Protein AF-0000000081104552 (afdb_homodimer)

Nearest PDB structures (foldseek):
  1mvn-assembly1_A  TM=8.705E-01  e=1.313E-15  Arabidopsis thaliana
  1sbz-assembly1_D  TM=7.434E-01  e=1.622E-08  Escherichia coli O157:H7
  1sbz-assembly1_A  TM=7.600E-01  e=4.780E-08  Escherichia coli O157:H7
  3ioe-assembly1_B  TM=3.973E-01  e=1.057E-02  Mycobacterium tuberculosis
  4efk-assembly2_A-2  TM=4.101E-01  e=2.450E-02  Mycobacterium tuberculosis

pLDDT: mean 90.24, std 15.8, range [28.31, 98.81]

InterPro domains:
  IPR003382 Flavoprotein [PF02441] (19-221)
  IPR036551 Flavin prenyltransferase-like [G3DSA:3.40.50.1950] (1-226)
  IPR036551 Flavin prenyltransferase-like [SSF52507] (15-221)

Foldseek 3Di:
DPDQLLVVLVVVQPPPAAEAEEEEEADLQLLCVLVLLQLQQVQQRYAYEYEYEPNSQVQQCCPDPSRHHPVVVCPGHNYPYYYYQCSQPPDPDDPPDGGRLLSVLLRPYAAEYVADELVNLVCLLVLNQPGSVSSNSSNHPWQCPPNNDHAAYEYWYADFLVSLPPPVSVVSVVSCCVPANDPSHRYHYDDAPPPPPVPPPPTRRHTHRSVSVSVVRCVVSVVPDPPPPVPD/DPDQLLVVLVVVQPPPAAEAEEEEEADLQLLCVLVLLQLQQVQQRYAYEYEYEPNSQVQQCCPDPSRHHPVVVCPGHNYPYYYYQCSQPPDPDDPPDGGRLLSVLLRPYAAEYPADELVNLVCQLVLNQPGSVSSNSNNHPWQCPPNVDHYAYEYWYADFLVSQPPPVSVVSVVSCCVPANDPSHRYHYDDAPPPPPVPPPPRRRHTHRSVSVSVVRCVVSVVPDPPCVVVD

Sequence (464 aa):
MSNNPAQEVTQARSDGKVHLLLAASGSVATIKIPNIIKGLSRHPNLSIRLVLTSSAAQFLQGQAEEQPSLADIGNYPNVDAIYTDESEWVQPWTRGAPILHIELRKCKSLNIVAPLSANTLAKMIHGISDSLLSSTILAWDTDGFVDGRKKKILVATAMNTAMFRNPITQRNLKLLNELMGGADGWVEELQTISKGLACGDVGQGAMATWETIVAAIEDKLGLAAKESRDEEMSNNPAQEVTQARSDGKVHLLLAASGSVATIKIPNIIKGLSRHPNLSIRLVLTSSAAQFLQGQAEEQPSLADIGNYPNVDAIYTDESEWVQPWTRGAPILHIELRKCKSLNIVAPLSANTLAKMIHGISDSLLSSTILAWDTDGFVDGRKKKILVATAMNTAMFRNPITQRNLKLLNELMGGADGWVEELQTISKGLACGDVGQGAMATWETIVAAIEDKLGLAAKESRDEE

Organism: NCBI:txid173218

Structure (mmCIF, N/CA/C/O backbone):
data_AF-0000000081104552-model_v1
#
loop_
_entity.id
_entity.type
_entity.pdbx_description
1 polymer 'Flavoprotein domain-containing protein'
#
loop_
_atom_site.group_PDB
_atom_site.id
_atom_site.type_symbol
_atom_site.label_atom_id
_atom_site.label_alt_id
_atom_site.label_comp_id
_atom_site.label_asym_id
_atom_site.label_entity_id
_atom_site.label_seq_id
_atom_site.pdbx_PDB_ins_code
_atom_site.Cartn_x
_atom_site.Cartn_y
_atom_site.Cartn_z
_atom_site.occupancy
_atom_site.B_iso_or_equiv
_atom_site.auth_seq_id
_atom_site.auth_comp_id
_atom_site.auth_asym_id
_atom_site.auth_atom_id
_atom_site.pdbx_PDB_model_num
ATOM 1 N N . MET A 1 1 ? -9.625 -14.648 -33.438 1 37.34 1 MET A N 1
ATOM 2 C CA . MET A 1 1 ? -10.438 -14.992 -32.281 1 37.34 1 MET A CA 1
ATOM 3 C C . MET A 1 1 ? -9.914 -14.297 -31.016 1 37.34 1 MET A C 1
ATOM 5 O O . MET A 1 1 ? -8.734 -14.414 -30.672 1 37.34 1 MET A O 1
ATOM 9 N N . SER A 1 2 ? -10.336 -13.281 -30.75 1 48.66 2 SER A N 1
ATOM 10 C CA . SER A 1 2 ? -9.922 -12.344 -29.719 1 48.66 2 SER A CA 1
ATOM 11 C C . SER A 1 2 ? -9.695 -13.062 -28.391 1 48.66 2 SER A C 1
ATOM 13 O O . SER A 1 2 ? -10.578 -13.773 -27.906 1 48.66 2 SER A O 1
ATOM 15 N N . ASN A 1 3 ? -8.523 -13.539 -28.031 1 67.31 3 ASN A N 1
ATOM 16 C CA . ASN A 1 3 ? -8.203 -14.586 -27.062 1 67.31 3 ASN A CA 1
ATOM 17 C C . ASN A 1 3 ? -8.578 -14.172 -25.641 1 67.31 3 ASN A C 1
ATOM 19 O O . ASN A 1 3 ? -8.109 -13.148 -25.156 1 67.31 3 ASN A O 1
ATOM 23 N N . ASN A 1 4 ? -9.797 -14.609 -25.266 1 85.69 4 ASN A N 1
ATOM 24 C CA . ASN A 1 4 ? -10.312 -14.516 -23.906 1 85.69 4 ASN A CA 1
ATOM 25 C C . ASN A 1 4 ? -9.344 -15.133 -22.891 1 85.69 4 ASN A C 1
ATOM 27 O O . ASN A 1 4 ? -9.055 -16.328 -22.969 1 85.69 4 ASN A O 1
ATOM 31 N N . PRO A 1 5 ? -8.914 -14.242 -22.047 1 91.69 5 PRO A N 1
ATOM 32 C CA . PRO A 1 5 ? -7.918 -14.734 -21.109 1 91.69 5 PRO A CA 1
ATOM 33 C C . PRO A 1 5 ? -8.398 -15.953 -20.328 1 91.69 5 PRO A C 1
ATOM 35 O O . PRO A 1 5 ? -7.645 -16.922 -20.141 1 91.69 5 PRO A O 1
ATOM 38 N N . ALA A 1 6 ? -9.594 -15.992 -19.922 1 92.44 6 ALA A N 1
ATOM 39 C CA . ALA A 1 6 ? -10.133 -17.109 -19.156 1 92.44 6 ALA A CA 1
ATOM 40 C C . ALA A 1 6 ? -10.156 -18.391 -19.969 1 92.44 6 ALA A C 1
ATOM 42 O O . ALA A 1 6 ? -9.836 -19.469 -19.469 1 92.44 6 ALA A O 1
ATOM 43 N N . GLN A 1 7 ? -10.555 -18.266 -21.172 1 89.5 7 GLN A N 1
ATOM 44 C CA . GLN A 1 7 ? -10.609 -19.422 -22.062 1 89.5 7 GLN A CA 1
ATOM 45 C C . GLN A 1 7 ? -9.219 -19.984 -22.312 1 89.5 7 GLN A C 1
ATOM 47 O O . GLN A 1 7 ? -9.047 -21.203 -22.391 1 89.5 7 GLN A O 1
ATOM 52 N N . GLU A 1 8 ? -8.312 -19.141 -22.469 1 90.38 8 GLU A N 1
ATOM 53 C CA . GLU A 1 8 ? -6.938 -19.562 -22.672 1 90.38 8 GLU A CA 1
ATOM 54 C C . GLU A 1 8 ? -6.438 -20.391 -21.5 1 90.38 8 GLU A C 1
ATOM 56 O O . GLU A 1 8 ? -5.754 -21.406 -21.688 1 90.38 8 GLU A O 1
ATOM 61 N N . VAL A 1 9 ? -6.711 -19.969 -20.312 1 92.81 9 VAL A N 1
ATOM 62 C CA . VAL A 1 9 ? -6.305 -20.688 -19.109 1 92.81 9 VAL A CA 1
ATOM 63 C C . VAL A 1 9 ? -6.984 -22.062 -19.078 1 92.81 9 VAL A C 1
ATOM 65 O O . VAL A 1 9 ? -6.352 -23.062 -18.75 1 92.81 9 VAL A O 1
ATOM 68 N N . THR A 1 10 ? -8.227 -22.125 -19.453 1 89.94 10 THR A N 1
ATOM 69 C CA . THR A 1 10 ? -8.977 -23.375 -19.484 1 89.94 10 THR A CA 1
ATOM 70 C C . THR A 1 10 ? -8.297 -24.391 -20.422 1 89.94 10 THR A C 1
ATOM 72 O O . THR A 1 10 ? -8.141 -25.562 -20.062 1 89.94 10 THR A O 1
ATOM 75 N N . GLN A 1 11 ? -7.922 -23.875 -21.5 1 88.69 11 GLN A N 1
ATOM 76 C CA . GLN A 1 11 ? -7.309 -24.734 -22.5 1 88.69 11 GLN A CA 1
ATOM 77 C C . GLN A 1 11 ? -5.941 -25.234 -22.047 1 88.69 11 GLN A C 1
ATOM 79 O O . GLN A 1 11 ? -5.535 -26.344 -22.391 1 88.69 11 GLN A O 1
ATOM 84 N N . ALA A 1 12 ? -5.297 -24.484 -21.234 1 89.44 12 ALA A N 1
ATOM 85 C CA . ALA A 1 12 ? -3.936 -24.797 -20.797 1 89.44 12 ALA A CA 1
ATOM 86 C C . ALA A 1 12 ? -3.939 -25.875 -19.719 1 89.44 12 ALA A C 1
ATOM 88 O O . ALA A 1 12 ? -2.906 -26.484 -19.438 1 89.44 12 ALA A O 1
ATOM 89 N N . ARG A 1 13 ? -5.027 -26.188 -19.156 1 88.06 13 ARG A N 1
ATOM 90 C CA . ARG A 1 13 ? -5.109 -27.109 -18.031 1 88.06 13 ARG A CA 1
ATOM 91 C C . ARG A 1 13 ? -4.785 -28.531 -18.453 1 88.06 13 ARG A C 1
ATOM 93 O O . ARG A 1 13 ? -4.418 -29.375 -17.625 1 88.06 13 ARG A O 1
ATOM 100 N N . SER A 1 14 ? -4.863 -28.797 -19.734 1 87.75 14 SER A N 1
ATOM 101 C CA . SER A 1 14 ? -4.672 -30.156 -20.203 1 87.75 14 SER A CA 1
ATOM 102 C C . SER A 1 14 ? -3.535 -30.25 -21.219 1 87.75 14 SER A C 1
ATOM 104 O O . SER A 1 14 ? -3.521 -31.125 -22.078 1 87.75 14 SER A O 1
ATOM 106 N N . ASP A 1 15 ? -2.574 -29.391 -21.078 1 90.94 15 ASP A N 1
ATOM 107 C CA . ASP A 1 15 ? -1.521 -29.328 -22.094 1 90.94 15 ASP A CA 1
ATOM 108 C C . ASP A 1 15 ? -0.321 -30.172 -21.688 1 90.94 15 ASP A C 1
ATOM 110 O O . ASP A 1 15 ? 0.672 -30.25 -22.406 1 90.94 15 ASP A O 1
ATOM 114 N N . GLY A 1 16 ? -0.335 -30.812 -20.516 1 90.75 16 GLY A N 1
ATOM 115 C CA . GLY A 1 16 ? 0.721 -31.703 -20.062 1 90.75 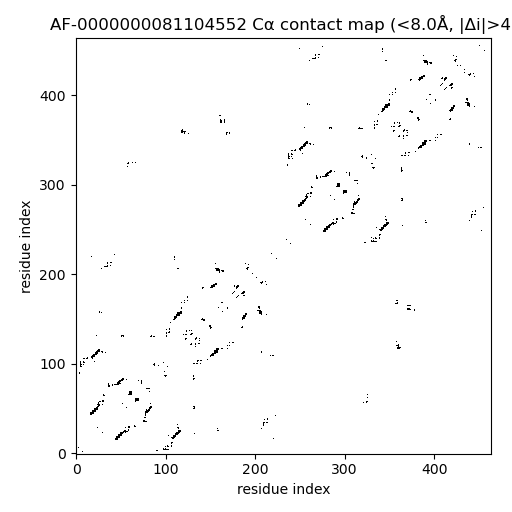16 GLY A CA 1
ATOM 116 C C . GLY A 1 16 ? 1.909 -30.969 -19.469 1 90.75 16 GLY A C 1
ATOM 117 O O . GLY A 1 16 ? 2.887 -31.594 -19.062 1 90.75 16 GLY A O 1
ATOM 118 N N . LYS A 1 17 ? 1.812 -29.766 -19.328 1 94.38 17 LYS A N 1
ATOM 119 C CA . LYS A 1 17 ? 2.902 -28.969 -18.766 1 94.38 17 LYS A CA 1
ATOM 120 C C . LYS A 1 17 ? 2.736 -28.781 -17.266 1 94.38 17 LYS A C 1
ATOM 122 O O . LYS A 1 17 ? 1.674 -29.078 -16.719 1 94.38 17 LYS A O 1
ATOM 127 N N . VAL A 1 18 ? 3.879 -28.406 -16.672 1 94.88 18 VAL A N 1
ATOM 128 C CA . VAL A 1 18 ? 3.85 -27.938 -15.297 1 94.88 18 VAL A CA 1
ATOM 129 C C . VAL A 1 18 ? 3.555 -26.438 -15.273 1 94.88 18 VAL A C 1
ATOM 131 O O . VAL A 1 18 ? 4.117 -25.672 -16.062 1 94.88 18 VAL A O 1
ATOM 134 N N . HIS A 1 19 ? 2.682 -26.031 -14.359 1 96.19 19 HIS A N 1
ATOM 135 C CA . HIS A 1 19 ? 2.211 -24.641 -14.422 1 96.19 19 HIS A CA 1
ATOM 136 C C . HIS A 1 19 ? 2.613 -23.875 -13.172 1 96.19 19 HIS A C 1
ATOM 138 O O . HIS A 1 19 ? 2.541 -24.391 -12.055 1 96.19 19 HIS A O 1
ATOM 144 N N . LEU A 1 20 ? 3.068 -22.656 -13.367 1 97.44 20 LEU A N 1
ATOM 145 C CA . LEU A 1 20 ? 3.404 -21.688 -12.328 1 97.44 20 LEU A CA 1
ATOM 146 C C . LEU A 1 20 ? 2.617 -20.406 -12.516 1 97.44 20 LEU A C 1
ATOM 148 O O . LEU A 1 20 ? 2.646 -19.797 -13.586 1 97.44 20 LEU A O 1
ATOM 152 N N . LEU A 1 21 ? 1.851 -20.078 -11.523 1 98.19 21 LEU A N 1
ATOM 153 C CA . LEU A 1 21 ? 1.255 -18.75 -11.445 1 98.19 21 LEU A CA 1
ATOM 154 C C . LEU A 1 21 ? 2.137 -17.797 -10.633 1 98.19 21 LEU A C 1
ATOM 156 O O . LEU A 1 21 ? 2.16 -17.875 -9.406 1 98.19 21 LEU A O 1
ATOM 160 N N . LEU A 1 22 ? 2.912 -16.953 -11.297 1 98.62 22 LEU A N 1
ATOM 161 C CA . LEU A 1 22 ? 3.801 -15.961 -10.68 1 98.62 22 LEU A CA 1
ATOM 162 C C . LEU A 1 22 ? 3.117 -14.602 -10.57 1 98.62 22 LEU A C 1
ATOM 164 O O . LEU A 1 22 ? 2.812 -13.977 -11.594 1 98.62 22 LEU A O 1
ATOM 168 N N . ALA A 1 23 ? 2.877 -14.195 -9.375 1 98.81 23 ALA A N 1
ATOM 169 C CA . ALA A 1 23 ? 2.139 -12.953 -9.172 1 98.81 23 ALA A CA 1
ATOM 170 C C . ALA A 1 23 ? 2.988 -11.922 -8.438 1 98.81 23 ALA A C 1
ATOM 172 O O . ALA A 1 23 ? 3.881 -12.281 -7.664 1 98.81 23 ALA A O 1
ATOM 173 N N . ALA A 1 24 ? 2.717 -10.656 -8.695 1 98.75 24 ALA A N 1
ATOM 174 C CA . ALA A 1 24 ? 3.416 -9.562 -8.023 1 98.75 24 ALA A CA 1
ATOM 175 C C . ALA A 1 24 ? 2.443 -8.453 -7.629 1 98.75 24 ALA A C 1
ATOM 177 O O . ALA A 1 24 ? 1.558 -8.086 -8.406 1 98.75 24 ALA A O 1
ATOM 178 N N . SER A 1 25 ? 2.58 -7.992 -6.418 1 98.62 25 SER A N 1
ATOM 179 C CA . SER A 1 25 ? 1.895 -6.785 -5.973 1 98.62 25 SER A CA 1
ATOM 180 C C . SER A 1 25 ? 2.854 -5.602 -5.895 1 98.62 25 SER A C 1
ATOM 182 O O . SER A 1 25 ? 4.051 -5.746 -6.141 1 98.62 25 SER A O 1
ATOM 184 N N . GLY A 1 26 ? 2.287 -4.426 -5.645 1 96.56 26 GLY A N 1
ATOM 185 C CA . GLY A 1 26 ? 2.998 -3.17 -5.828 1 96.56 26 GLY A CA 1
ATOM 186 C C . GLY A 1 26 ? 4.152 -2.99 -4.863 1 96.56 26 GLY A C 1
ATOM 187 O O . GLY A 1 26 ? 3.955 -2.572 -3.723 1 96.56 26 GLY A O 1
ATOM 188 N N . SER A 1 27 ? 5.375 -3.203 -5.289 1 95.69 27 SER A N 1
ATOM 189 C CA . SER A 1 27 ? 6.641 -3.041 -4.582 1 95.69 27 SER A CA 1
ATOM 190 C C . SER A 1 27 ? 7.805 -2.867 -5.555 1 95.69 27 SER A C 1
ATOM 192 O O . SER A 1 27 ? 7.781 -3.416 -6.66 1 95.69 27 SER A O 1
ATOM 194 N N . VAL A 1 28 ? 8.828 -2.123 -5.102 1 94.81 28 VAL A N 1
ATOM 195 C CA . VAL A 1 28 ? 10.008 -1.929 -5.934 1 94.81 28 VAL A CA 1
ATOM 196 C C . VAL A 1 28 ? 10.641 -3.281 -6.258 1 94.81 28 VAL A C 1
ATOM 198 O O . VAL A 1 28 ? 11.258 -3.447 -7.309 1 94.81 28 VAL A O 1
ATOM 201 N N . ALA A 1 29 ? 10.406 -4.273 -5.453 1 96.25 29 ALA A N 1
ATOM 202 C CA . ALA A 1 29 ? 10.977 -5.609 -5.625 1 96.25 29 ALA A CA 1
ATOM 203 C C . ALA A 1 29 ? 10.398 -6.293 -6.863 1 96.25 29 ALA A C 1
ATOM 205 O O . ALA A 1 29 ? 10.922 -7.316 -7.312 1 96.25 29 ALA A O 1
ATOM 206 N N . THR A 1 30 ? 9.383 -5.738 -7.488 1 97.81 30 THR A N 1
ATOM 207 C CA . THR A 1 30 ? 8.805 -6.27 -8.719 1 97.81 30 THR A CA 1
ATOM 208 C C . THR A 1 30 ? 9.852 -6.336 -9.828 1 97.81 30 THR A C 1
ATOM 210 O O . THR A 1 30 ? 9.734 -7.148 -10.742 1 97.81 30 THR A O 1
ATOM 213 N N . ILE A 1 31 ? 10.891 -5.547 -9.711 1 97.44 31 ILE A N 1
ATOM 214 C CA . ILE A 1 31 ? 11.922 -5.484 -10.734 1 97.44 31 ILE A CA 1
ATOM 215 C C . ILE A 1 31 ? 12.695 -6.801 -10.773 1 97.44 31 ILE A C 1
ATOM 217 O O . ILE A 1 31 ? 13.477 -7.039 -11.695 1 97.44 31 ILE A O 1
ATOM 221 N N . LYS A 1 32 ? 12.484 -7.699 -9.797 1 97.62 32 LYS A N 1
ATOM 222 C CA . LYS A 1 32 ? 13.172 -8.992 -9.75 1 97.62 32 LYS A CA 1
ATOM 223 C C . LYS A 1 32 ? 12.406 -10.047 -10.547 1 97.62 32 LYS A C 1
ATOM 225 O O . LYS A 1 32 ? 12.891 -11.172 -10.711 1 97.62 32 LYS A O 1
ATOM 230 N N . ILE A 1 33 ? 11.211 -9.734 -11.062 1 98.5 33 ILE A N 1
ATOM 231 C CA . ILE A 1 33 ? 10.391 -10.672 -11.82 1 98.5 33 ILE A CA 1
ATOM 232 C C . ILE A 1 33 ? 11.188 -11.211 -13.008 1 98.5 33 ILE A C 1
ATOM 234 O O . ILE A 1 33 ? 11.234 -12.422 -13.234 1 98.5 33 ILE A O 1
ATOM 238 N N . PRO A 1 34 ? 11.914 -10.359 -13.781 1 98.44 34 PRO A N 1
ATOM 239 C CA . PRO A 1 34 ? 12.719 -10.891 -14.883 1 98.44 34 PRO A CA 1
ATOM 240 C C . PRO A 1 34 ? 13.781 -11.883 -14.422 1 98.44 34 PRO A C 1
ATOM 242 O O . PRO A 1 34 ? 14.008 -12.906 -15.078 1 98.44 34 PRO A O 1
ATOM 245 N N . ASN A 1 35 ? 14.406 -11.609 -13.289 1 98.19 35 ASN A N 1
ATOM 246 C CA . ASN A 1 35 ? 15.398 -12.531 -12.742 1 98.19 35 ASN A CA 1
ATOM 247 C C . ASN A 1 35 ? 14.781 -13.891 -12.406 1 98.19 35 ASN A C 1
ATOM 249 O O . ASN A 1 35 ? 15.375 -14.93 -12.695 1 98.19 35 ASN A O 1
ATOM 253 N N . ILE A 1 36 ? 13.617 -13.875 -11.797 1 98.5 36 ILE A N 1
ATOM 254 C CA . ILE A 1 36 ? 12.938 -15.109 -11.406 1 98.5 36 ILE A CA 1
ATOM 255 C C . ILE A 1 36 ? 12.594 -15.93 -12.648 1 98.5 36 ILE A C 1
ATOM 257 O O . ILE A 1 36 ? 12.867 -17.125 -12.703 1 98.5 36 ILE A O 1
ATOM 261 N N . ILE A 1 37 ? 12.039 -15.258 -13.648 1 98.56 37 ILE A N 1
ATOM 262 C CA . ILE A 1 37 ? 11.641 -15.93 -14.875 1 98.56 37 ILE A CA 1
ATOM 263 C C . ILE A 1 37 ? 12.875 -16.516 -15.562 1 98.56 37 ILE A C 1
ATOM 265 O O . ILE A 1 37 ? 12.867 -17.688 -15.969 1 98.56 37 ILE A O 1
ATOM 269 N N . LYS A 1 38 ? 13.93 -15.773 -15.672 1 97.81 38 LYS A N 1
ATOM 270 C CA . LYS A 1 38 ? 15.164 -16.25 -16.297 1 97.81 38 LYS A CA 1
ATOM 271 C C . LYS A 1 38 ? 15.758 -17.422 -15.531 1 97.81 38 LYS A C 1
ATOM 273 O O . LYS A 1 38 ? 16.266 -18.375 -16.125 1 97.81 38 LYS A O 1
ATOM 278 N N . GLY A 1 39 ? 15.656 -17.359 -14.227 1 97.94 39 GLY A N 1
ATOM 279 C CA . GLY A 1 39 ? 16.141 -18.453 -13.391 1 97.94 39 GLY A CA 1
ATOM 280 C C . GLY A 1 39 ? 15.406 -19.75 -13.609 1 97.94 39 GLY A C 1
ATOM 281 O O . GLY A 1 39 ? 15.953 -20.828 -13.375 1 97.94 39 GLY A O 1
ATOM 282 N N . LEU A 1 40 ? 14.203 -19.672 -14.086 1 98 40 LEU A N 1
ATOM 283 C CA . LEU A 1 40 ? 13.367 -20.844 -14.289 1 98 40 LEU A CA 1
ATOM 284 C C . LEU A 1 40 ? 13.398 -21.297 -15.742 1 98 40 LEU A C 1
ATOM 286 O O . LEU A 1 40 ? 12.797 -22.312 -16.094 1 98 40 LEU A O 1
ATOM 290 N N . SER A 1 41 ? 14.164 -20.609 -16.578 1 96.88 41 SER A N 1
ATOM 291 C CA . SER A 1 41 ? 14.133 -20.812 -18.016 1 96.88 41 SER A CA 1
ATOM 292 C C . SER A 1 41 ? 14.727 -22.156 -18.406 1 96.88 41 SER A C 1
ATOM 294 O O . SER A 1 41 ? 14.484 -22.656 -19.5 1 96.88 41 SER A O 1
ATOM 296 N N . ARG A 1 42 ? 15.438 -22.797 -17.578 1 95.81 42 ARG A N 1
ATOM 297 C CA . ARG A 1 42 ? 16.094 -24.062 -17.859 1 95.81 42 ARG A CA 1
ATOM 298 C C . ARG A 1 42 ? 15.078 -25.219 -17.875 1 95.81 42 ARG A C 1
ATOM 300 O O . ARG A 1 42 ? 15.414 -26.344 -18.25 1 95.81 42 ARG A O 1
ATOM 307 N N . HIS A 1 43 ? 13.859 -24.938 -17.469 1 96.94 43 HIS A N 1
ATOM 308 C CA . HIS A 1 43 ? 12.805 -25.938 -17.453 1 96.94 43 HIS A CA 1
ATOM 309 C C . HIS A 1 43 ? 11.812 -25.719 -18.594 1 96.94 43 HIS A C 1
ATOM 311 O O . HIS A 1 43 ? 10.781 -25.062 -18.406 1 96.94 43 HIS A O 1
ATOM 317 N N . PRO A 1 44 ? 12.008 -26.344 -19.719 1 93.44 44 PRO A N 1
ATOM 318 C CA . PRO A 1 44 ? 11.203 -26.031 -20.891 1 93.44 44 PRO A CA 1
ATOM 319 C C . PRO A 1 44 ? 9.75 -26.469 -20.75 1 93.44 44 PRO A C 1
ATOM 321 O O . PRO A 1 44 ? 8.875 -25.969 -21.453 1 93.44 44 PRO A O 1
ATOM 324 N N . ASN A 1 45 ? 9.453 -27.406 -19.906 1 95.5 45 ASN A N 1
ATOM 325 C CA . ASN A 1 45 ? 8.094 -27.891 -19.75 1 95.5 45 ASN A CA 1
ATOM 326 C C . ASN A 1 45 ? 7.309 -27.047 -18.75 1 95.5 45 ASN A C 1
ATOM 328 O O . ASN A 1 45 ? 6.148 -27.344 -18.453 1 95.5 45 ASN A O 1
ATOM 332 N N . LEU A 1 46 ? 7.895 -26.016 -18.266 1 97.31 46 LEU A N 1
ATOM 333 C CA . LEU A 1 46 ? 7.25 -25.125 -17.297 1 97.31 46 LEU A CA 1
ATOM 334 C C . LEU A 1 46 ? 6.477 -24.031 -18.016 1 97.31 46 LEU A C 1
ATOM 336 O O . LEU A 1 46 ? 7.008 -23.375 -18.922 1 97.31 46 LEU A O 1
ATOM 340 N N . SER A 1 47 ? 5.23 -23.891 -17.703 1 97.69 47 SER A N 1
ATOM 341 C CA . SER A 1 47 ? 4.391 -22.797 -18.172 1 97.69 47 SER A CA 1
ATOM 342 C C . SER A 1 47 ? 4.211 -21.734 -17.094 1 97.69 47 SER A C 1
ATOM 344 O O . SER A 1 47 ? 3.691 -22.031 -16.016 1 97.69 47 SER A O 1
ATOM 346 N N . ILE A 1 48 ? 4.68 -20.516 -17.422 1 98.12 48 ILE A N 1
ATOM 347 C CA . ILE A 1 48 ? 4.57 -19.422 -16.453 1 98.12 48 ILE A CA 1
ATOM 348 C C . ILE A 1 48 ? 3.477 -18.453 -16.891 1 98.12 48 ILE A C 1
ATOM 350 O O . ILE A 1 48 ? 3.492 -17.953 -18.016 1 98.12 48 ILE A O 1
ATOM 354 N N . ARG A 1 49 ? 2.555 -18.25 -16.094 1 98.19 49 ARG A N 1
ATOM 355 C CA . ARG A 1 49 ? 1.592 -17.156 -16.234 1 98.19 49 ARG A CA 1
ATOM 356 C C . ARG A 1 49 ? 1.82 -16.094 -15.172 1 98.19 49 ARG A C 1
ATOM 358 O O . ARG A 1 49 ? 1.865 -16.391 -13.977 1 98.19 49 ARG A O 1
ATOM 365 N N . LEU A 1 50 ? 1.99 -14.875 -15.617 1 98.62 50 LEU A N 1
ATOM 366 C CA . LEU A 1 50 ? 2.305 -13.75 -14.742 1 98.62 50 LEU A CA 1
ATOM 367 C C . LEU A 1 50 ? 1.052 -12.938 -14.43 1 98.62 50 LEU A C 1
ATOM 369 O O . LEU A 1 50 ? 0.28 -12.609 -15.336 1 98.62 50 LEU A O 1
ATOM 373 N N . VAL A 1 51 ? 0.793 -12.664 -13.164 1 98.69 51 VAL A N 1
ATOM 374 C CA . VAL A 1 51 ? -0.291 -11.789 -12.727 1 98.69 51 VAL A CA 1
ATOM 375 C C . VAL A 1 51 ? 0.286 -10.562 -12.016 1 98.69 51 VAL A C 1
ATOM 377 O O . VAL A 1 51 ? 1.009 -10.695 -11.031 1 98.69 51 VAL A O 1
ATOM 380 N N . LEU A 1 52 ? -0.055 -9.383 -12.523 1 98.75 52 LEU A N 1
ATOM 381 C CA . LEU A 1 52 ? 0.425 -8.133 -11.945 1 98.75 52 LEU A CA 1
ATOM 382 C C . LEU A 1 52 ? -0.741 -7.254 -11.5 1 98.75 52 LEU A C 1
ATOM 384 O O . LEU A 1 52 ? -1.668 -7.012 -12.281 1 98.75 52 LEU A O 1
ATOM 388 N N . THR A 1 53 ? -0.676 -6.805 -10.219 1 98.5 53 THR A N 1
ATOM 389 C CA . THR A 1 53 ? -1.581 -5.711 -9.883 1 98.5 53 THR A CA 1
ATOM 390 C C . THR A 1 53 ? -1.224 -4.449 -10.664 1 98.5 53 THR A C 1
ATOM 392 O O . THR A 1 53 ? -0.122 -4.34 -11.203 1 98.5 53 THR A O 1
ATOM 395 N N . SER A 1 54 ? -2.15 -3.512 -10.641 1 96.62 54 SER A N 1
ATOM 396 C CA . SER A 1 54 ? -1.911 -2.248 -11.328 1 96.62 54 SER A CA 1
ATOM 397 C C . SER A 1 54 ? -0.669 -1.55 -10.781 1 96.62 54 SER A C 1
ATOM 399 O O . SER A 1 54 ? 0.126 -1.001 -11.547 1 96.62 54 SER A O 1
ATOM 401 N N . SER A 1 55 ? -0.504 -1.568 -9.492 1 96.69 55 SER A N 1
ATOM 402 C CA . SER A 1 55 ? 0.656 -0.94 -8.867 1 96.69 55 SER A CA 1
ATOM 403 C C . SER A 1 55 ? 1.944 -1.667 -9.234 1 96.69 55 SER A C 1
ATOM 405 O O . SER A 1 55 ? 2.967 -1.031 -9.5 1 96.69 55 SER A O 1
ATOM 407 N N . ALA A 1 56 ? 1.922 -2.965 -9.281 1 98.06 56 ALA A N 1
ATOM 408 C CA . ALA A 1 56 ? 3.109 -3.736 -9.641 1 98.06 56 ALA A CA 1
ATOM 409 C C . ALA A 1 56 ? 3.529 -3.451 -11.078 1 98.06 56 ALA A C 1
ATOM 411 O O . ALA A 1 56 ? 4.723 -3.346 -11.375 1 98.06 56 ALA A O 1
ATOM 412 N N . ALA A 1 57 ? 2.588 -3.305 -11.961 1 97.81 57 ALA A N 1
ATOM 413 C CA . ALA A 1 57 ? 2.857 -3.09 -13.375 1 97.81 57 ALA A CA 1
ATOM 414 C C . ALA A 1 57 ? 3.627 -1.791 -13.602 1 97.81 57 ALA A C 1
ATOM 416 O O . ALA A 1 57 ? 4.348 -1.651 -14.594 1 97.81 57 ALA A O 1
ATOM 417 N N . GLN A 1 58 ? 3.52 -0.845 -12.648 1 95.69 58 GLN A N 1
ATOM 418 C CA . GLN A 1 58 ? 4.191 0.445 -12.766 1 95.69 58 GLN A CA 1
ATOM 419 C C . GLN A 1 58 ? 5.707 0.282 -12.719 1 95.69 58 GLN A C 1
ATOM 421 O O . GLN A 1 58 ? 6.445 1.152 -13.18 1 95.69 58 GLN A O 1
ATOM 426 N N . PHE A 1 59 ? 6.176 -0.838 -12.25 1 96.81 59 PHE A N 1
ATOM 427 C CA . PHE A 1 59 ? 7.609 -1.045 -12.07 1 96.81 59 PHE A CA 1
ATOM 428 C C . PHE A 1 59 ? 8.203 -1.784 -13.266 1 96.81 59 PHE A C 1
ATOM 430 O O . PHE A 1 59 ? 9.406 -2.047 -13.305 1 96.81 59 PHE A O 1
ATOM 437 N N . LEU A 1 60 ? 7.355 -2.145 -14.172 1 97.62 60 LEU A N 1
ATOM 438 C CA . LEU A 1 60 ? 7.777 -2.891 -15.352 1 97.62 60 LEU A CA 1
ATOM 439 C C . LEU A 1 60 ? 7.246 -2.242 -16.625 1 97.62 60 LEU A C 1
ATOM 441 O O . LEU A 1 60 ? 6.445 -2.842 -17.344 1 97.62 60 LEU A O 1
ATOM 445 N N . GLN A 1 61 ? 7.781 -1.107 -16.953 1 95.88 61 GLN A N 1
ATOM 446 C CA . GLN A 1 61 ? 7.266 -0.321 -18.062 1 95.88 61 GLN A CA 1
ATOM 447 C C . GLN A 1 61 ? 8.359 -0.026 -19.078 1 95.88 61 GLN A C 1
ATOM 449 O O . GLN A 1 61 ? 8.227 0.886 -19.906 1 95.88 61 GLN A O 1
ATOM 454 N N . GLY A 1 62 ? 9.414 -0.692 -19 1 96.25 62 GLY A N 1
ATOM 455 C CA . GLY A 1 62 ? 10.5 -0.459 -19.938 1 96.25 62 GLY A CA 1
ATOM 456 C C . GLY A 1 62 ? 11.359 0.736 -19.562 1 96.25 62 GLY A C 1
ATOM 457 O O . GLY A 1 62 ? 11.969 1.354 -20.438 1 96.25 62 GLY A O 1
ATOM 458 N N . GLN A 1 63 ? 11.391 1.11 -18.312 1 94 63 GLN A N 1
ATOM 459 C CA . GLN A 1 63 ? 12.047 2.344 -17.891 1 94 63 GLN A CA 1
ATOM 460 C C . GLN A 1 63 ? 13.547 2.129 -17.688 1 94 63 GLN A C 1
ATOM 462 O O . GLN A 1 63 ? 14.312 3.09 -17.641 1 94 63 GLN A O 1
ATOM 467 N N . ALA A 1 64 ? 14.008 0.95 -17.531 1 94.88 64 ALA A N 1
ATOM 468 C CA . ALA A 1 64 ? 15.406 0.562 -17.375 1 94.88 64 ALA A CA 1
ATOM 469 C C . ALA A 1 64 ? 15.625 -0.892 -17.797 1 94.88 64 ALA A C 1
ATOM 471 O O . ALA A 1 64 ? 14.656 -1.628 -18.016 1 94.88 64 ALA A O 1
ATOM 472 N N . GLU A 1 65 ? 16.859 -1.351 -17.875 1 95.19 65 GLU A N 1
ATOM 473 C CA . GLU A 1 65 ? 17.188 -2.719 -18.266 1 95.19 65 GLU A CA 1
ATOM 474 C C . GLU A 1 65 ? 16.578 -3.729 -17.312 1 95.19 65 GLU A C 1
ATOM 476 O O . GLU A 1 65 ? 16.062 -4.77 -17.734 1 95.19 65 GLU A O 1
ATOM 481 N N . GLU A 1 66 ? 16.609 -3.422 -16.047 1 96 66 GLU A N 1
ATOM 482 C CA . GLU A 1 66 ? 16.078 -4.32 -15.039 1 96 66 GLU A CA 1
ATOM 483 C C . GLU A 1 66 ? 14.555 -4.172 -14.922 1 96 66 GLU A C 1
ATOM 485 O O . GLU A 1 66 ? 13.922 -4.84 -14.102 1 96 66 GLU A O 1
ATOM 490 N N . GLN A 1 67 ? 14 -3.295 -15.742 1 97.69 67 GLN A N 1
ATOM 491 C CA . GLN A 1 67 ? 12.562 -3.018 -15.75 1 97.69 67 GLN A CA 1
ATOM 492 C C . GLN A 1 67 ? 12 -3.07 -17.172 1 97.69 67 GLN A C 1
ATOM 494 O O . GLN A 1 67 ? 11.445 -2.084 -17.656 1 97.69 67 GLN A O 1
ATOM 499 N N . PRO A 1 68 ? 12.109 -4.207 -17.75 1 98 68 PRO A N 1
ATOM 500 C CA . PRO A 1 68 ? 11.602 -4.363 -19.109 1 98 68 PRO A CA 1
ATOM 501 C C . PRO A 1 68 ? 10.094 -4.152 -19.219 1 98 68 PRO A C 1
ATOM 503 O O . PRO A 1 68 ? 9.391 -4.207 -18.203 1 98 68 PRO A O 1
ATOM 506 N N . SER A 1 69 ? 9.633 -3.932 -20.438 1 97.94 69 SER A N 1
ATOM 507 C CA . SER A 1 69 ? 8.203 -3.803 -20.672 1 97.94 69 SER A CA 1
ATOM 508 C C . SER A 1 69 ? 7.496 -5.148 -20.547 1 97.94 69 SER A C 1
ATOM 510 O O . SER A 1 69 ? 8.133 -6.199 -20.625 1 97.94 69 SER A O 1
ATOM 512 N N . LEU A 1 70 ? 6.219 -5.055 -20.375 1 97.81 70 LEU A N 1
ATOM 513 C CA . LEU A 1 70 ? 5.438 -6.289 -20.328 1 97.81 70 LEU A CA 1
ATOM 514 C C . LEU A 1 70 ? 5.527 -7.043 -21.641 1 97.81 70 LEU A C 1
ATOM 516 O O . LEU A 1 70 ? 5.535 -8.281 -21.656 1 97.81 70 LEU A O 1
ATOM 520 N N . ALA A 1 71 ? 5.559 -6.32 -22.719 1 97.62 71 ALA A N 1
ATOM 521 C CA . ALA A 1 71 ? 5.723 -6.945 -24.016 1 97.62 71 ALA A CA 1
ATOM 522 C C . ALA A 1 71 ? 7.031 -7.727 -24.094 1 97.62 71 ALA A C 1
ATOM 524 O O . ALA A 1 71 ? 7.066 -8.852 -24.594 1 97.62 71 ALA A O 1
ATOM 525 N N . ASP A 1 72 ? 8.078 -7.148 -23.609 1 98.12 72 ASP A N 1
ATOM 526 C CA . ASP A 1 72 ? 9.375 -7.82 -23.578 1 98.12 72 ASP A CA 1
ATOM 527 C C . ASP A 1 72 ? 9.32 -9.078 -22.719 1 98.12 72 ASP A C 1
ATOM 529 O O . ASP A 1 72 ? 9.789 -10.141 -23.125 1 98.12 72 ASP A O 1
ATOM 533 N N . ILE A 1 73 ? 8.727 -8.938 -21.562 1 98.38 73 ILE A N 1
ATOM 534 C CA . ILE A 1 73 ? 8.617 -10.055 -20.625 1 98.38 73 ILE A CA 1
ATOM 535 C C . ILE A 1 73 ? 7.793 -11.18 -21.266 1 98.38 73 ILE A C 1
ATOM 537 O O . ILE A 1 73 ? 8.094 -12.359 -21.062 1 98.38 73 ILE A O 1
ATOM 541 N N . GLY A 1 74 ? 6.777 -10.797 -22.016 1 97.88 74 GLY A N 1
ATOM 542 C CA . GLY A 1 74 ? 5.938 -11.766 -22.703 1 97.88 74 GLY A CA 1
ATOM 543 C C . GLY A 1 74 ? 6.711 -12.664 -23.641 1 97.88 74 GLY A C 1
ATOM 544 O O . GLY A 1 74 ? 6.246 -13.742 -24 1 97.88 74 GLY A O 1
ATOM 545 N N . ASN A 1 75 ? 7.875 -12.289 -24 1 97.75 75 ASN A N 1
ATOM 546 C CA . ASN A 1 75 ? 8.688 -13.047 -24.953 1 97.75 75 ASN A CA 1
ATOM 547 C C . ASN A 1 75 ? 9.766 -13.859 -24.25 1 97.75 75 ASN A C 1
ATOM 549 O O . ASN A 1 75 ? 10.555 -14.547 -24.891 1 97.75 75 ASN A O 1
ATOM 553 N N . TYR A 1 76 ? 9.82 -13.773 -22.969 1 97.81 76 TYR A N 1
ATOM 554 C CA . TYR A 1 76 ? 10.773 -14.578 -22.219 1 97.81 76 TYR A CA 1
ATOM 555 C C . TYR A 1 76 ? 10.422 -16.062 -22.312 1 97.81 76 TYR A C 1
ATOM 557 O O . TYR A 1 76 ? 9.266 -16.422 -22.516 1 97.81 76 TYR A O 1
ATOM 565 N N . PRO A 1 77 ? 11.43 -16.891 -22.125 1 97 77 PRO A N 1
ATOM 566 C CA . PRO A 1 77 ? 11.141 -18.328 -22.125 1 97 77 PRO A CA 1
ATOM 567 C C . PRO A 1 77 ? 10.102 -18.719 -21.078 1 97 77 PRO A C 1
ATOM 569 O O . PRO A 1 77 ? 10.094 -18.172 -19.969 1 97 77 PRO A O 1
ATOM 572 N N . ASN A 1 78 ? 9.219 -19.641 -21.406 1 97.12 78 ASN A N 1
ATOM 573 C CA . ASN A 1 78 ? 8.266 -20.297 -20.531 1 97.12 78 ASN A CA 1
ATOM 574 C C . ASN A 1 78 ? 7.082 -19.391 -20.203 1 97.12 78 ASN A C 1
ATOM 576 O O . ASN A 1 78 ? 6.102 -19.844 -19.609 1 97.12 78 ASN A O 1
ATOM 580 N N . VAL A 1 79 ? 7.141 -18.047 -20.562 1 98.19 79 VAL A N 1
ATOM 581 C CA . VAL A 1 79 ? 6.031 -17.156 -20.25 1 98.19 79 VAL A CA 1
ATOM 582 C C . VAL A 1 79 ? 4.91 -17.344 -21.281 1 98.19 79 VAL A C 1
ATOM 584 O O . VAL A 1 79 ? 5.086 -17.031 -22.453 1 98.1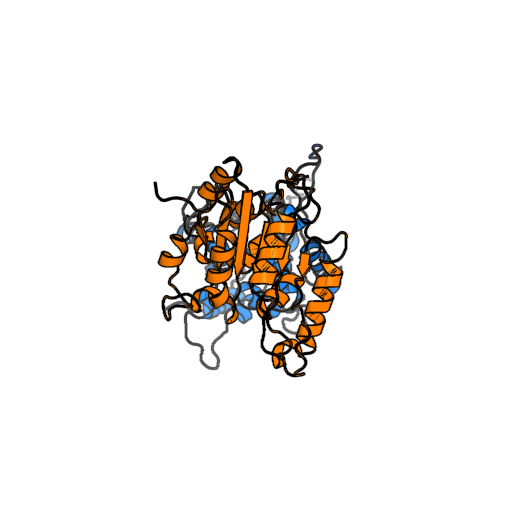9 79 VAL A O 1
ATOM 587 N N . ASP A 1 80 ? 3.797 -17.766 -20.812 1 97.19 80 ASP A N 1
ATOM 588 C CA . ASP A 1 80 ? 2.699 -18.078 -21.734 1 97.19 80 ASP A CA 1
ATOM 589 C C . ASP A 1 80 ? 1.674 -16.953 -21.75 1 97.19 80 ASP A C 1
ATOM 591 O O . ASP A 1 80 ? 0.935 -16.797 -22.734 1 97.19 80 ASP A O 1
ATOM 595 N N . ALA A 1 81 ? 1.588 -16.203 -20.672 1 97.38 81 ALA A N 1
ATOM 596 C CA . ALA A 1 81 ? 0.63 -15.102 -20.609 1 97.38 81 ALA A CA 1
ATOM 597 C C . ALA A 1 81 ? 0.963 -14.141 -19.484 1 97.38 81 ALA A C 1
ATOM 599 O O . ALA A 1 81 ? 1.608 -14.523 -18.5 1 97.38 81 ALA A O 1
ATOM 600 N N . ILE A 1 82 ? 0.568 -12.93 -19.656 1 98.31 82 ILE A N 1
ATOM 601 C CA . ILE A 1 82 ? 0.626 -11.891 -18.641 1 98.31 82 ILE A CA 1
ATOM 602 C C . ILE A 1 82 ? -0.767 -11.305 -18.422 1 98.31 82 ILE A C 1
ATOM 604 O O . ILE A 1 82 ? -1.438 -10.906 -19.375 1 98.31 82 ILE A O 1
ATOM 608 N N . TYR A 1 83 ? -1.147 -11.273 -17.156 1 98.06 83 TYR A N 1
ATOM 609 C CA . TYR A 1 83 ? -2.453 -10.727 -16.797 1 98.06 83 TYR A CA 1
ATOM 610 C C . TYR A 1 83 ? -2.311 -9.531 -15.867 1 98.06 83 TYR A C 1
ATOM 612 O O . TYR A 1 83 ? -1.456 -9.539 -14.977 1 98.06 83 TYR A O 1
ATOM 620 N N . THR A 1 84 ? -3.135 -8.57 -16.078 1 97.69 84 THR A N 1
ATOM 621 C CA . THR A 1 84 ? -3.283 -7.41 -15.203 1 97.69 84 THR A CA 1
ATOM 622 C C . THR A 1 84 ? -4.699 -7.328 -14.648 1 97.69 84 THR A C 1
ATOM 624 O O . THR A 1 84 ? -5.543 -8.172 -14.953 1 97.69 84 THR A O 1
ATOM 627 N N . ASP A 1 85 ? -4.98 -6.332 -13.828 1 97.25 85 ASP A N 1
ATOM 628 C CA . ASP A 1 85 ? -6.312 -6.172 -13.25 1 97.25 85 ASP A CA 1
ATOM 629 C C . ASP A 1 85 ? -7.367 -6.02 -14.344 1 97.25 85 ASP A C 1
ATOM 631 O O . ASP A 1 85 ? -8.484 -6.523 -14.211 1 97.25 85 ASP A O 1
ATOM 635 N N . GLU A 1 86 ? -7.02 -5.43 -15.391 1 95.25 86 GLU A N 1
ATOM 636 C CA . GLU A 1 86 ? -7.941 -5.172 -16.484 1 95.25 86 GLU A CA 1
ATOM 637 C C . GLU A 1 86 ? -8.273 -6.457 -17.25 1 95.25 86 GLU A C 1
ATOM 639 O O . GLU A 1 86 ? -9.297 -6.539 -17.922 1 95.25 86 GLU A O 1
ATOM 644 N N . SER A 1 87 ? -7.445 -7.445 -17.125 1 95.31 87 SER A N 1
ATOM 645 C CA . SER A 1 87 ? -7.633 -8.688 -17.859 1 95.31 87 SER A CA 1
ATOM 646 C C . SER A 1 87 ? -8.914 -9.391 -17.453 1 95.31 87 SER A C 1
ATOM 648 O O . SER A 1 87 ? -9.484 -10.18 -18.219 1 95.31 87 SER A O 1
ATOM 650 N N . GLU A 1 88 ? -9.328 -9.125 -16.203 1 93.06 88 GLU A N 1
ATOM 651 C CA . GLU A 1 88 ? -10.547 -9.734 -15.68 1 93.06 88 GLU A CA 1
ATOM 652 C C . GLU A 1 88 ? -11.781 -9.234 -16.422 1 93.06 88 GLU A C 1
ATOM 654 O O . GLU A 1 88 ? -12.805 -9.922 -16.469 1 93.06 88 GLU A O 1
ATOM 659 N N . TRP A 1 89 ? -11.617 -8.086 -17.203 1 90.31 89 TRP A N 1
ATOM 660 C CA . TRP A 1 89 ? -12.812 -7.41 -17.703 1 90.31 89 TRP A CA 1
ATOM 661 C C . TRP A 1 89 ? -12.734 -7.223 -19.219 1 90.31 89 TRP A C 1
ATOM 663 O O . TRP A 1 89 ? -13.523 -6.469 -19.797 1 90.31 89 TRP A O 1
ATOM 673 N N . VAL A 1 90 ? -11.859 -7.801 -19.812 1 86.75 90 VAL A N 1
ATOM 674 C CA . VAL A 1 90 ? -11.617 -7.594 -21.234 1 86.75 90 VAL A CA 1
ATOM 675 C C . VAL A 1 90 ? -12.867 -7.961 -22.031 1 86.75 90 VAL A C 1
ATOM 677 O O . VAL A 1 90 ? -13.219 -7.289 -23 1 86.75 90 VAL A O 1
ATOM 680 N N . GLN A 1 91 ? -13.547 -9 -21.703 1 82.88 91 GLN A N 1
ATOM 681 C CA . GLN A 1 91 ? -14.797 -9.375 -22.359 1 82.88 91 GLN A CA 1
ATOM 682 C C . GLN A 1 91 ? -15.969 -9.359 -21.375 1 82.88 91 GLN A C 1
ATOM 684 O O . GLN A 1 91 ? -15.883 -9.938 -20.297 1 82.88 91 GLN A O 1
ATOM 689 N N . PRO A 1 92 ? -16.984 -8.656 -21.844 1 86.94 92 PRO A N 1
ATOM 690 C CA . PRO A 1 92 ? -18.172 -8.719 -20.984 1 86.94 92 PRO A CA 1
ATOM 691 C C . PRO A 1 92 ? -18.656 -10.148 -20.75 1 86.94 92 PRO A C 1
ATOM 693 O O . PRO A 1 92 ? -18.781 -10.93 -21.688 1 86.94 92 PRO A O 1
ATOM 696 N N . TRP A 1 93 ? -18.828 -10.445 -19.562 1 86.31 93 TRP A N 1
ATOM 697 C CA . TRP A 1 93 ? -19.125 -11.82 -19.172 1 86.31 93 TRP A CA 1
ATOM 698 C C . TRP A 1 93 ? -20.578 -12.164 -19.469 1 86.31 93 TRP A C 1
ATOM 700 O O . TRP A 1 93 ? -21.484 -11.344 -19.25 1 86.31 93 TRP A O 1
ATOM 710 N N . THR A 1 94 ? -20.844 -13.359 -20.031 1 89.25 94 THR A N 1
ATOM 711 C CA . THR A 1 94 ? -22.172 -13.945 -20.203 1 89.25 94 THR A CA 1
ATOM 712 C C . THR A 1 94 ? -22.266 -15.289 -19.484 1 89.25 94 THR A C 1
ATOM 714 O O . THR A 1 94 ? -21.25 -15.891 -19.141 1 89.25 94 THR A O 1
ATOM 717 N N . ARG A 1 95 ? -23.5 -15.641 -19.234 1 91 95 ARG A N 1
ATOM 718 C CA . ARG A 1 95 ? -23.719 -16.891 -18.516 1 91 95 ARG A CA 1
ATOM 719 C C . ARG A 1 95 ? -23.031 -18.062 -19.219 1 91 95 ARG A C 1
ATOM 721 O O . ARG A 1 95 ? -23.141 -18.219 -20.438 1 91 95 ARG A O 1
ATOM 728 N N . GLY A 1 96 ? -22.25 -18.828 -18.422 1 89.88 96 GLY A N 1
ATOM 729 C CA . GLY A 1 96 ? -21.562 -20 -18.969 1 89.88 96 GLY A CA 1
ATOM 730 C C . GLY A 1 96 ? -20.109 -19.719 -19.344 1 89.88 96 GLY A C 1
ATOM 731 O O . GLY A 1 96 ? -19.328 -20.641 -19.516 1 89.88 96 GLY A O 1
ATOM 732 N N . ALA A 1 97 ? -19.828 -18.5 -19.547 1 90.25 97 ALA A N 1
ATOM 733 C CA . ALA A 1 97 ? -18.453 -18.141 -19.875 1 90.25 97 ALA A CA 1
ATOM 734 C C . ALA A 1 97 ? -17.531 -18.312 -18.656 1 90.25 97 ALA A C 1
ATOM 736 O O . ALA A 1 97 ? -17.953 -18.078 -17.516 1 90.25 97 ALA A O 1
ATOM 737 N N . PRO A 1 98 ? -16.359 -18.734 -18.938 1 92.69 98 PRO A N 1
ATOM 738 C CA . PRO A 1 98 ? -15.422 -18.859 -17.812 1 92.69 98 PRO A CA 1
ATOM 739 C C . PRO A 1 98 ? -15.016 -17.516 -17.234 1 92.69 98 PRO A C 1
ATOM 741 O O . PRO A 1 98 ? -15.109 -16.484 -17.906 1 92.69 98 PRO A O 1
ATOM 744 N N . ILE A 1 99 ? -14.672 -17.594 -15.953 1 94.81 99 ILE A N 1
ATOM 745 C CA . ILE A 1 99 ? -14.219 -16.406 -15.211 1 94.81 99 ILE A CA 1
ATOM 746 C C . ILE A 1 99 ? -12.727 -16.516 -14.93 1 94.81 99 ILE A C 1
ATOM 748 O O . ILE A 1 99 ? -12.258 -17.547 -14.422 1 94.81 99 ILE A O 1
ATOM 752 N N . LEU A 1 100 ? -12.008 -15.461 -15.164 1 95.88 100 LEU A N 1
ATOM 753 C CA . LEU A 1 100 ? -10.547 -15.539 -15.219 1 95.88 100 LEU A CA 1
ATOM 754 C C . LEU A 1 100 ? -9.977 -15.945 -13.859 1 95.88 100 LEU A C 1
ATOM 756 O O . LEU A 1 100 ? -9.195 -16.891 -13.766 1 95.88 100 LEU A O 1
ATOM 760 N N . HIS A 1 101 ? -10.32 -15.211 -12.711 1 96.94 101 HIS A N 1
ATOM 761 C CA . HIS A 1 101 ? -9.727 -15.547 -11.422 1 96.94 101 HIS A CA 1
ATOM 762 C C . HIS A 1 101 ? -10.141 -16.953 -10.977 1 96.94 101 HIS A C 1
ATOM 764 O O . HIS A 1 101 ? -9.414 -17.609 -10.227 1 96.94 101 HIS A O 1
ATOM 770 N N . ILE A 1 102 ? -11.25 -17.469 -11.438 1 96.19 102 ILE A N 1
ATOM 771 C CA . ILE A 1 102 ? -11.688 -18.828 -11.133 1 96.19 102 ILE A CA 1
ATOM 772 C C . ILE A 1 102 ? -10.852 -19.844 -11.922 1 96.19 102 ILE A C 1
ATOM 774 O O . ILE A 1 102 ? -10.414 -20.844 -11.375 1 96.19 102 ILE A O 1
ATOM 778 N N . GLU A 1 103 ? -10.664 -19.531 -13.188 1 95.38 103 GLU A N 1
ATOM 779 C CA . GLU A 1 103 ? -9.891 -20.422 -14.039 1 95.38 103 GLU A CA 1
ATOM 780 C C . GLU A 1 103 ? -8.43 -20.5 -13.578 1 95.38 103 GLU A C 1
ATOM 782 O O . GLU A 1 103 ? -7.812 -21.562 -13.633 1 95.38 103 GLU A O 1
ATOM 787 N N . LEU A 1 104 ? -7.891 -19.375 -13.172 1 96.19 104 LEU A N 1
ATOM 788 C CA . LEU A 1 104 ? -6.539 -19.375 -12.625 1 96.19 104 LEU A CA 1
ATOM 789 C C . LEU A 1 104 ? -6.445 -20.266 -11.391 1 96.19 104 LEU A C 1
ATOM 791 O O . LEU A 1 104 ? -5.473 -21.016 -11.227 1 96.19 104 LEU A O 1
ATOM 795 N N . ARG A 1 105 ? -7.418 -20.172 -10.531 1 95.12 105 ARG A N 1
ATOM 796 C CA . ARG A 1 105 ? -7.469 -21.031 -9.359 1 95.12 105 ARG A CA 1
ATOM 797 C C . ARG A 1 105 ? -7.578 -22.5 -9.773 1 95.12 105 ARG A C 1
ATOM 799 O O . ARG A 1 105 ? -6.918 -23.359 -9.188 1 95.12 105 ARG A O 1
ATOM 806 N N . LYS A 1 106 ? -8.344 -22.812 -10.789 1 93.06 106 LYS A N 1
ATOM 807 C CA . LYS A 1 106 ? -8.586 -24.188 -11.227 1 93.06 106 LYS A CA 1
ATOM 808 C C . LYS A 1 106 ? -7.316 -24.812 -11.805 1 93.06 106 LYS A C 1
ATOM 810 O O . LYS A 1 106 ? -7.117 -26.016 -11.711 1 93.06 106 LYS A O 1
ATOM 815 N N . CYS A 1 107 ? -6.586 -23.984 -12.445 1 89.75 107 CYS A N 1
ATOM 816 C CA . CYS A 1 107 ? -5.348 -24.484 -13.031 1 89.75 107 CYS A CA 1
ATOM 817 C C . CYS A 1 107 ? -4.457 -25.125 -11.969 1 89.75 107 CYS A C 1
ATOM 819 O O . CYS A 1 107 ? -4.348 -24.609 -10.852 1 89.75 107 CYS A O 1
ATOM 821 N N . LYS A 1 108 ? -3.941 -26.312 -12.305 1 84.25 108 LYS A N 1
ATOM 822 C CA . LYS A 1 108 ? -3.023 -27 -11.398 1 84.25 108 LYS A CA 1
ATOM 823 C C . LYS A 1 108 ? -1.66 -26.312 -11.383 1 84.25 108 LYS A C 1
ATOM 825 O O . LYS A 1 108 ? -0.716 -26.781 -12.023 1 84.25 108 LYS A O 1
ATOM 830 N N . SER A 1 109 ? -1.584 -25.234 -10.672 1 88 109 SER A N 1
ATOM 831 C CA . SER A 1 109 ? -0.369 -24.438 -10.641 1 88 109 SER A CA 1
ATOM 832 C C . SER A 1 109 ? 0.063 -24.141 -9.203 1 88 109 SER A C 1
ATOM 834 O O . SER A 1 109 ? -0.75 -24.219 -8.281 1 88 109 SER A O 1
ATOM 836 N N . LEU A 1 110 ? 1.367 -24.078 -9.055 1 94.19 110 LEU A N 1
ATOM 837 C CA . LEU A 1 110 ? 1.868 -23.375 -7.867 1 94.19 110 LEU A CA 1
ATOM 838 C C . LEU A 1 110 ? 1.681 -21.875 -8 1 94.19 110 LEU A C 1
ATOM 840 O O . LEU A 1 110 ? 2.014 -21.297 -9.031 1 94.19 110 LEU A O 1
ATOM 844 N N . ASN A 1 111 ? 1.018 -21.312 -6.992 1 97.12 111 ASN A N 1
ATOM 845 C CA . ASN A 1 111 ? 0.906 -19.859 -6.965 1 97.12 111 ASN A CA 1
ATOM 846 C C . ASN A 1 111 ? 1.97 -19.234 -6.07 1 97.12 111 ASN A C 1
ATOM 848 O O . ASN A 1 111 ? 2.146 -19.656 -4.922 1 97.12 111 ASN A O 1
ATOM 852 N N . ILE A 1 112 ? 2.703 -18.328 -6.566 1 98.31 112 ILE A N 1
ATOM 853 C CA . ILE A 1 112 ? 3.646 -17.578 -5.754 1 98.31 112 ILE A CA 1
ATOM 854 C C . ILE A 1 112 ? 3.385 -16.078 -5.922 1 98.31 112 ILE A C 1
ATOM 856 O O . ILE A 1 112 ? 3.23 -15.586 -7.043 1 98.31 112 ILE A O 1
ATOM 860 N N . VAL A 1 113 ? 3.244 -15.398 -4.793 1 98.75 113 VAL A N 1
ATOM 861 C CA . VAL A 1 113 ? 3.143 -13.945 -4.797 1 98.75 113 VAL A CA 1
ATOM 862 C C . VAL A 1 113 ? 4.469 -13.336 -4.355 1 98.75 113 VAL A C 1
ATOM 864 O O . VAL A 1 113 ? 4.809 -13.359 -3.168 1 98.75 113 VAL A O 1
ATOM 867 N N . ALA A 1 114 ? 5.215 -12.812 -5.352 1 98.44 114 ALA A N 1
ATOM 868 C CA . ALA A 1 114 ? 6.547 -12.258 -5.141 1 98.44 114 ALA A CA 1
ATOM 869 C C . ALA A 1 114 ? 6.809 -11.078 -6.082 1 98.44 114 ALA A C 1
ATOM 871 O O . ALA A 1 114 ? 7.16 -11.281 -7.246 1 98.44 114 ALA A O 1
ATOM 872 N N . PRO A 1 115 ? 6.672 -9.93 -5.516 1 98.12 115 PRO A N 1
ATOM 873 C CA . PRO A 1 115 ? 6.551 -9.547 -4.105 1 98.12 115 PRO A CA 1
ATOM 874 C C . PRO A 1 115 ? 5.102 -9.5 -3.631 1 98.12 115 PRO A C 1
ATOM 876 O O . PRO A 1 115 ? 4.203 -9.172 -4.41 1 98.12 115 PRO A O 1
ATOM 879 N N . LEU A 1 116 ? 4.969 -9.828 -2.33 1 98.69 116 LEU A N 1
ATOM 880 C CA . LEU A 1 116 ? 3.75 -9.5 -1.599 1 98.69 116 LEU A CA 1
ATOM 881 C C . LEU A 1 116 ? 3.918 -8.195 -0.823 1 98.69 116 LEU A C 1
ATOM 883 O O . LEU A 1 116 ? 4.637 -8.156 0.179 1 98.69 116 LEU A O 1
ATOM 887 N N . SER A 1 117 ? 3.24 -7.184 -1.231 1 98.19 117 SER A N 1
ATOM 888 C CA . SER A 1 117 ? 3.34 -5.879 -0.585 1 98.19 117 SER A CA 1
ATOM 889 C C . SER A 1 117 ? 2.57 -5.852 0.731 1 98.19 117 SER A C 1
ATOM 891 O O . SER A 1 117 ? 1.714 -6.703 0.972 1 98.19 117 SER A O 1
ATOM 893 N N . ALA A 1 118 ? 2.83 -4.785 1.583 1 97.94 118 ALA A N 1
ATOM 894 C CA . ALA A 1 118 ? 2.096 -4.602 2.832 1 97.94 118 ALA A CA 1
ATOM 895 C C . ALA A 1 118 ? 0.603 -4.422 2.568 1 97.94 118 ALA A C 1
ATOM 897 O O . ALA A 1 118 ? -0.232 -4.965 3.297 1 97.94 118 ALA A O 1
ATOM 898 N N . ASN A 1 119 ? 0.293 -3.701 1.56 1 98.5 119 ASN A N 1
ATOM 899 C CA . ASN A 1 119 ? -1.099 -3.457 1.195 1 98.5 119 ASN A CA 1
ATOM 900 C C . ASN A 1 119 ? -1.82 -4.754 0.838 1 98.5 119 ASN A C 1
ATOM 902 O O . ASN A 1 119 ? -2.904 -5.027 1.355 1 98.5 119 ASN A O 1
ATOM 906 N N . THR A 1 120 ? -1.259 -5.516 -0.027 1 98.69 120 THR A N 1
ATOM 907 C CA . THR A 1 120 ? -1.887 -6.758 -0.456 1 98.69 120 THR A CA 1
ATOM 908 C C . THR A 1 120 ? -1.922 -7.77 0.688 1 98.69 120 THR A C 1
ATOM 910 O O . THR A 1 120 ? -2.879 -8.531 0.818 1 98.69 120 THR A O 1
ATOM 913 N N . LEU A 1 121 ? -0.887 -7.781 1.518 1 98.56 121 LEU A N 1
ATOM 914 C CA . LEU A 1 121 ? -0.914 -8.594 2.729 1 98.56 121 LEU A CA 1
ATOM 915 C C . LEU A 1 121 ? -2.139 -8.266 3.576 1 98.56 121 LEU A C 1
ATOM 917 O O . LEU A 1 121 ? -2.881 -9.164 3.975 1 98.56 121 LEU A O 1
ATOM 921 N N . ALA A 1 122 ? -2.348 -7.004 3.852 1 98.62 122 ALA A N 1
ATOM 922 C CA . ALA A 1 122 ? -3.486 -6.566 4.656 1 98.62 122 ALA A CA 1
ATOM 923 C C . ALA A 1 122 ? -4.805 -7.012 4.027 1 98.62 122 ALA A C 1
ATOM 925 O O . ALA A 1 122 ? -5.68 -7.547 4.711 1 98.62 122 ALA A O 1
ATOM 926 N N . LYS A 1 123 ? -4.902 -6.816 2.732 1 98.44 123 LYS A N 1
ATOM 927 C CA . LYS A 1 123 ? -6.129 -7.184 2.029 1 98.44 123 LYS A CA 1
ATOM 928 C C . LYS A 1 123 ? -6.363 -8.688 2.09 1 98.44 123 LYS A C 1
ATOM 930 O O . LYS A 1 123 ? -7.5 -9.141 2.264 1 98.44 123 LYS A O 1
ATOM 935 N N . MET A 1 124 ? -5.32 -9.398 1.948 1 97.38 124 MET A N 1
ATOM 936 C CA . MET A 1 124 ? -5.398 -10.859 1.991 1 97.38 124 MET A CA 1
ATOM 937 C C . MET A 1 124 ? -5.941 -11.336 3.334 1 97.38 124 MET A C 1
ATOM 939 O O . MET A 1 124 ? -6.859 -12.156 3.381 1 97.38 124 MET A O 1
ATOM 943 N N . ILE A 1 125 ? -5.449 -10.773 4.402 1 96.75 125 ILE A N 1
ATOM 944 C CA . ILE A 1 125 ? -5.781 -11.234 5.746 1 96.75 125 ILE A CA 1
ATOM 945 C C . ILE A 1 125 ? -7.207 -10.812 6.102 1 96.75 125 ILE A C 1
ATOM 947 O O . ILE A 1 125 ? -7.867 -11.453 6.922 1 96.75 125 ILE A O 1
ATOM 951 N N . HIS A 1 126 ? -7.684 -9.797 5.457 1 96.5 126 HIS A N 1
ATOM 952 C CA . HIS A 1 126 ? -9 -9.273 5.809 1 96.5 126 HIS A CA 1
ATOM 953 C C . HIS A 1 126 ? -10.031 -9.633 4.746 1 96.5 126 HIS A C 1
ATOM 955 O O . HIS A 1 126 ? -11.172 -9.164 4.801 1 96.5 126 HIS A O 1
ATOM 961 N N . GLY A 1 127 ? -9.68 -10.391 3.738 1 96.19 127 GLY A N 1
ATOM 962 C CA . GLY A 1 127 ? -10.617 -10.922 2.766 1 96.19 127 GLY A CA 1
ATOM 963 C C . GLY A 1 127 ? -11.07 -9.898 1.739 1 96.19 127 GLY A C 1
ATOM 964 O O . GLY A 1 127 ? -12.164 -10.008 1.188 1 96.19 127 GLY A O 1
ATOM 965 N N . ILE A 1 128 ? -10.25 -8.883 1.562 1 96.81 128 ILE A N 1
ATOM 966 C CA . ILE A 1 128 ? -10.555 -7.867 0.557 1 96.81 128 ILE A CA 1
ATOM 967 C C . ILE A 1 128 ? -10.031 -8.32 -0.804 1 96.81 128 ILE A C 1
ATOM 969 O O . ILE A 1 128 ? -8.852 -8.672 -0.935 1 96.81 128 ILE A O 1
ATOM 973 N N . SER A 1 129 ? -10.852 -8.344 -1.83 1 97.25 129 SER A N 1
ATOM 974 C CA . SER A 1 129 ? -10.484 -8.844 -3.152 1 97.25 129 SER A CA 1
ATOM 975 C C . SER A 1 129 ? -10.867 -7.848 -4.242 1 97.25 129 SER A C 1
ATOM 977 O O . SER A 1 129 ? -11.773 -8.102 -5.035 1 97.25 129 SER A O 1
ATOM 979 N N . ASP A 1 130 ? -10.016 -6.84 -4.395 1 96.94 130 ASP A N 1
ATOM 980 C CA . ASP A 1 130 ? -10.336 -5.762 -5.324 1 96.94 130 ASP A CA 1
ATOM 981 C C . ASP A 1 130 ? -9.367 -5.746 -6.508 1 96.94 130 ASP A C 1
ATOM 983 O O . ASP A 1 130 ? -9.25 -4.734 -7.199 1 96.94 130 ASP A O 1
ATOM 987 N N . SER A 1 131 ? -8.625 -6.793 -6.73 1 97.56 131 SER A N 1
ATOM 988 C CA . SER A 1 131 ? -7.742 -7.012 -7.875 1 97.56 131 SER A CA 1
ATOM 989 C C . SER A 1 131 ? -7.836 -8.445 -8.375 1 97.56 131 SER A C 1
ATOM 991 O O . SER A 1 131 ? -8.398 -9.312 -7.695 1 97.56 131 SER A O 1
ATOM 993 N N . LEU A 1 132 ? -7.352 -8.633 -9.617 1 98.06 132 LEU A N 1
ATOM 994 C CA . LEU A 1 132 ? -7.316 -10 -10.117 1 98.06 132 LEU A CA 1
ATOM 995 C C . LEU A 1 132 ? -6.551 -10.914 -9.172 1 98.06 132 LEU A C 1
ATOM 997 O O . LEU A 1 132 ? -7.004 -12.016 -8.859 1 98.06 132 LEU A O 1
ATOM 1001 N N . LEU A 1 133 ? -5.43 -10.406 -8.664 1 98.62 133 LEU A N 1
ATOM 1002 C CA . LEU A 1 133 ? -4.605 -11.188 -7.746 1 98.62 133 LEU A CA 1
ATOM 1003 C C . LEU A 1 133 ? -5.371 -11.5 -6.465 1 98.62 133 LEU A C 1
ATOM 1005 O O . LEU A 1 133 ? -5.473 -12.664 -6.07 1 98.62 133 LEU A O 1
ATOM 1009 N N . SER A 1 134 ? -5.902 -10.492 -5.828 1 98.31 134 SER A N 1
ATOM 1010 C CA . SER A 1 134 ? -6.59 -10.711 -4.562 1 98.31 134 SER A CA 1
ATOM 1011 C C . SER A 1 134 ? -7.824 -11.586 -4.75 1 98.31 134 SER A C 1
ATOM 1013 O O . SER A 1 134 ? -8.164 -12.391 -3.877 1 98.31 134 SER A O 1
ATOM 1015 N N . SER A 1 135 ? -8.516 -11.469 -5.906 1 98.12 135 SER A N 1
ATOM 1016 C CA . SER A 1 135 ? -9.648 -12.336 -6.207 1 98.12 135 SER A CA 1
ATOM 1017 C C . SER A 1 135 ? -9.211 -13.789 -6.359 1 98.12 135 SER A C 1
ATOM 1019 O O . SER A 1 135 ? -9.883 -14.695 -5.867 1 98.12 135 SER A O 1
ATOM 1021 N N . THR A 1 136 ? -8.156 -13.992 -7.031 1 97.94 136 THR A N 1
ATOM 1022 C CA . THR A 1 136 ? -7.621 -15.344 -7.207 1 97.94 136 THR A CA 1
ATOM 1023 C C . THR A 1 136 ? -7.246 -15.961 -5.863 1 97.94 136 THR A C 1
ATOM 1025 O O . THR A 1 136 ? -7.559 -17.125 -5.602 1 97.94 136 THR A O 1
ATOM 1028 N N . ILE A 1 137 ? -6.629 -15.18 -5.004 1 97.81 137 ILE A N 1
ATOM 1029 C CA . ILE A 1 137 ? -6.215 -15.641 -3.684 1 97.81 137 ILE A CA 1
ATOM 1030 C C . ILE A 1 137 ? -7.445 -16.031 -2.867 1 97.81 137 ILE A C 1
ATOM 1032 O O . ILE A 1 137 ? -7.473 -17.094 -2.242 1 97.81 137 ILE A O 1
ATOM 1036 N N . LEU A 1 138 ? -8.453 -15.203 -2.895 1 97.69 138 LEU A N 1
ATOM 1037 C CA . LEU A 1 138 ? -9.641 -15.469 -2.094 1 97.69 138 LEU A CA 1
ATOM 1038 C C . LEU A 1 138 ? -10.406 -16.672 -2.646 1 97.69 138 LEU A C 1
ATOM 1040 O O . LEU A 1 138 ? -11.016 -17.422 -1.886 1 97.69 138 LEU A O 1
ATOM 1044 N N . ALA A 1 139 ? -10.344 -16.859 -3.928 1 97.25 139 ALA A N 1
ATOM 1045 C CA . ALA A 1 139 ? -11.031 -17.969 -4.578 1 97.25 139 ALA A CA 1
ATOM 1046 C C . ALA A 1 139 ? -10.258 -19.281 -4.406 1 97.25 139 ALA A C 1
ATOM 1048 O O . ALA A 1 139 ? -10.734 -20.344 -4.785 1 97.25 139 ALA A O 1
ATOM 1049 N N . TRP A 1 140 ? -9.062 -19.234 -3.898 1 96.25 140 TRP A N 1
ATOM 1050 C CA . TRP A 1 140 ? -8.18 -20.391 -3.807 1 96.25 140 TRP A CA 1
ATOM 1051 C C . TRP A 1 140 ? -8.844 -21.516 -3.039 1 96.25 140 TRP A C 1
ATOM 1053 O O . TRP A 1 140 ? -9.531 -21.281 -2.043 1 96.25 140 TRP A O 1
ATOM 1063 N N . ASP A 1 141 ? -8.703 -22.75 -3.523 1 96 141 ASP A N 1
ATOM 1064 C CA . ASP A 1 141 ? -9.211 -23.906 -2.795 1 96 141 ASP A CA 1
ATOM 1065 C C . ASP A 1 141 ? -8.281 -24.281 -1.646 1 96 141 ASP A C 1
ATOM 1067 O O . ASP A 1 141 ? -7.312 -25.016 -1.841 1 96 141 ASP A O 1
ATOM 1071 N N . THR A 1 142 ? -8.602 -23.891 -0.42 1 94.94 142 THR A N 1
ATOM 1072 C CA . THR A 1 142 ? -7.684 -23.891 0.712 1 94.94 142 THR A CA 1
ATOM 1073 C C . THR A 1 142 ? -7.605 -25.281 1.346 1 94.94 142 THR A C 1
ATOM 1075 O O . THR A 1 142 ? -6.672 -25.578 2.092 1 94.94 142 THR A O 1
ATOM 1078 N N . ASP A 1 143 ? -8.594 -26.141 1.017 1 94.12 143 ASP A N 1
ATOM 1079 C CA . ASP A 1 143 ? -8.609 -27.438 1.685 1 94.12 143 ASP A CA 1
ATOM 1080 C C . ASP A 1 143 ? -8.719 -28.578 0.672 1 94.12 143 ASP A C 1
ATOM 1082 O O . ASP A 1 143 ? -8.805 -29.75 1.051 1 94.12 143 ASP A O 1
ATOM 1086 N N . GLY A 1 144 ? -8.828 -28.312 -0.578 1 93.69 144 GLY A N 1
ATOM 1087 C CA . GLY A 1 144 ? -8.828 -29.328 -1.624 1 93.69 144 GLY A CA 1
ATOM 1088 C C . GLY A 1 144 ? -10.195 -29.906 -1.888 1 93.69 144 GLY A C 1
ATOM 1089 O O . GLY A 1 144 ? -10.336 -30.859 -2.674 1 93.69 144 GLY A O 1
ATOM 1090 N N . PHE A 1 145 ? -11.188 -29.406 -1.289 1 95.44 145 PHE A N 1
ATOM 1091 C CA . PHE A 1 145 ? -12.531 -29.938 -1.413 1 95.44 145 PHE A CA 1
ATOM 1092 C C . PHE A 1 145 ? -13.094 -29.688 -2.809 1 95.44 145 PHE A C 1
ATOM 1094 O O . PHE A 1 145 ? -13.766 -30.547 -3.383 1 95.44 145 PHE A O 1
ATOM 1101 N N . VAL A 1 146 ? -12.781 -28.562 -3.395 1 94.62 146 VAL A N 1
ATOM 1102 C CA . VAL A 1 146 ? -13.375 -28.141 -4.656 1 94.62 146 VAL A CA 1
ATOM 1103 C C . VAL A 1 146 ? -12.562 -28.688 -5.824 1 94.62 146 VAL A C 1
ATOM 1105 O O . VAL A 1 146 ? -13.125 -29.281 -6.75 1 94.62 146 VAL A O 1
ATOM 1108 N N . ASP A 1 147 ? -11.258 -28.625 -5.734 1 92.75 147 ASP A N 1
ATOM 1109 C CA . ASP A 1 147 ? -10.391 -28.969 -6.855 1 92.75 147 ASP A CA 1
ATOM 1110 C C . ASP A 1 147 ? -9.82 -30.375 -6.695 1 92.75 147 ASP A C 1
ATOM 1112 O O . ASP A 1 147 ? -9.156 -30.891 -7.598 1 92.75 147 ASP A O 1
ATOM 1116 N N . GLY A 1 148 ? -10.023 -31 -5.57 1 92.19 148 GLY A N 1
ATOM 1117 C CA . GLY A 1 148 ? -9.602 -32.375 -5.348 1 92.19 148 GLY A CA 1
ATOM 1118 C C . GLY A 1 148 ? -8.164 -32.5 -4.895 1 92.19 148 GLY A C 1
ATOM 1119 O O . GLY A 1 148 ? -7.617 -33.594 -4.809 1 92.19 148 GLY A O 1
ATOM 1120 N N . ARG A 1 149 ? -7.539 -31.453 -4.754 1 89.19 149 ARG A N 1
ATOM 1121 C CA . ARG A 1 149 ? -6.164 -31.438 -4.258 1 89.19 149 ARG A CA 1
ATOM 1122 C C . ARG A 1 149 ? -5.883 -30.141 -3.482 1 89.19 149 ARG A C 1
ATOM 1124 O O . ARG A 1 149 ? -6.391 -29.078 -3.834 1 89.19 149 ARG A O 1
ATOM 1131 N N . LYS A 1 150 ? -5.066 -30.312 -2.508 1 88.81 150 LYS A N 1
ATOM 1132 C CA . LYS A 1 150 ? -4.629 -29.125 -1.773 1 88.81 150 LYS A CA 1
ATOM 1133 C C . LYS A 1 150 ? -3.586 -28.344 -2.564 1 88.81 150 LYS A C 1
ATOM 1135 O O . LYS A 1 150 ? -2.684 -28.938 -3.164 1 88.81 150 LYS A O 1
ATOM 1140 N N . LYS A 1 151 ? -3.834 -27.109 -2.629 1 89.88 151 LYS A N 1
ATOM 1141 C CA . LYS A 1 151 ? -2.902 -26.234 -3.328 1 89.88 151 LYS A CA 1
ATOM 1142 C C . LYS A 1 151 ? -2.301 -25.203 -2.375 1 89.88 151 LYS A C 1
ATOM 1144 O O . LYS A 1 151 ? -2.932 -24.812 -1.389 1 89.88 151 LYS A O 1
ATOM 1149 N N . LYS A 1 152 ? -1.074 -24.812 -2.686 1 92.25 152 LYS A N 1
ATOM 1150 C CA . LYS A 1 152 ? -0.37 -23.859 -1.822 1 92.25 152 LYS A CA 1
ATOM 1151 C C . LYS A 1 152 ? -0.113 -22.547 -2.545 1 92.25 152 LYS A C 1
ATOM 1153 O O . LYS A 1 152 ? -0.004 -22.516 -3.771 1 92.25 152 LYS A O 1
ATOM 1158 N N . ILE A 1 153 ? -0.084 -21.547 -1.788 1 97.56 153 ILE A N 1
ATOM 1159 C CA . ILE A 1 153 ? 0.41 -20.234 -2.219 1 97.56 153 ILE A CA 1
ATOM 1160 C C . ILE A 1 153 ? 1.692 -19.891 -1.464 1 97.56 153 ILE A C 1
ATOM 1162 O O . ILE A 1 153 ? 1.704 -19.859 -0.231 1 97.56 153 ILE A O 1
ATOM 1166 N N . LEU A 1 154 ? 2.748 -19.719 -2.164 1 97.75 154 LEU A N 1
ATOM 1167 C CA . LEU A 1 154 ? 3.959 -19.172 -1.565 1 97.75 154 LEU A CA 1
ATOM 1168 C C . LEU A 1 154 ? 3.949 -17.641 -1.622 1 97.75 154 LEU A C 1
ATOM 1170 O O . LEU A 1 154 ? 3.527 -17.062 -2.621 1 97.75 154 LEU A O 1
ATOM 1174 N N . VAL A 1 155 ? 4.391 -17.078 -0.494 1 98.31 155 VAL A N 1
ATOM 1175 C CA . VAL A 1 155 ? 4.438 -15.617 -0.514 1 98.31 155 VAL A CA 1
ATOM 1176 C C . VAL A 1 155 ? 5.824 -15.133 -0.089 1 98.31 155 VAL A C 1
ATOM 1178 O O . VAL A 1 155 ? 6.445 -15.719 0.802 1 98.31 155 VAL A O 1
ATOM 1181 N N . ALA A 1 156 ? 6.328 -14.133 -0.774 1 97.94 156 ALA A N 1
ATOM 1182 C CA . ALA A 1 156 ? 7.531 -13.398 -0.403 1 97.94 156 ALA A CA 1
ATOM 1183 C C . ALA A 1 156 ? 7.223 -11.922 -0.182 1 97.94 156 ALA A C 1
ATOM 1185 O O . ALA A 1 156 ? 7.09 -11.156 -1.143 1 97.94 156 ALA A O 1
ATOM 1186 N N . THR A 1 157 ? 7.211 -11.539 1.103 1 97.31 157 THR A N 1
ATOM 1187 C CA . THR A 1 157 ? 6.848 -10.156 1.42 1 97.31 157 THR A CA 1
ATOM 1188 C C . THR A 1 157 ? 7.98 -9.203 1.058 1 97.31 157 THR A C 1
ATOM 1190 O O . THR A 1 157 ? 9.156 -9.586 1.067 1 97.31 157 THR A O 1
ATOM 1193 N N . ALA A 1 158 ? 7.598 -8.031 0.66 1 96.12 158 ALA A N 1
ATOM 1194 C CA . ALA A 1 158 ? 8.562 -6.98 0.345 1 96.12 158 ALA A CA 1
ATOM 1195 C C . ALA A 1 158 ? 8.016 -5.605 0.7 1 96.12 158 ALA A C 1
ATOM 1197 O O . ALA A 1 158 ? 6.996 -5.176 0.157 1 96.12 158 ALA A O 1
ATOM 1198 N N . MET A 1 159 ? 8.734 -4.906 1.556 1 94.69 159 MET A N 1
ATOM 1199 C CA . MET A 1 159 ? 8.359 -3.551 1.959 1 94.69 159 MET A CA 1
ATOM 1200 C C . MET A 1 159 ? 9.539 -2.832 2.605 1 94.69 159 MET A C 1
ATOM 1202 O O . MET A 1 159 ? 10.562 -3.447 2.896 1 94.69 159 MET A O 1
ATOM 1206 N N . ASN A 1 160 ? 9.367 -1.515 2.68 1 92.5 160 ASN A N 1
ATOM 1207 C CA . ASN A 1 160 ? 10.375 -0.719 3.375 1 92.5 160 ASN A CA 1
ATOM 1208 C C . ASN A 1 160 ? 10.453 -1.086 4.855 1 92.5 160 ASN A C 1
ATOM 1210 O O . ASN A 1 160 ? 9.477 -1.567 5.434 1 92.5 160 ASN A O 1
ATOM 1214 N N . THR A 1 161 ? 11.594 -0.82 5.422 1 93.31 161 THR A N 1
ATOM 1215 C CA . THR A 1 161 ? 11.859 -1.209 6.801 1 93.31 161 THR A CA 1
ATOM 1216 C C . THR A 1 161 ? 10.828 -0.599 7.746 1 93.31 161 THR A C 1
ATOM 1218 O O . THR A 1 161 ? 10.305 -1.282 8.625 1 93.31 161 THR A O 1
ATOM 1221 N N . ALA A 1 162 ? 10.547 0.665 7.59 1 93.62 162 ALA A N 1
ATOM 1222 C CA . ALA A 1 162 ? 9.586 1.322 8.477 1 93.62 162 ALA A CA 1
ATOM 1223 C C . ALA A 1 162 ? 8.211 0.677 8.359 1 93.62 162 ALA A C 1
ATOM 1225 O O . ALA A 1 162 ? 7.512 0.512 9.359 1 93.62 162 ALA A O 1
ATOM 1226 N N . MET A 1 163 ? 7.793 0.316 7.16 1 95.38 163 MET A N 1
ATOM 1227 C CA . MET A 1 163 ? 6.512 -0.361 6.969 1 95.38 163 MET A CA 1
ATOM 1228 C C . MET A 1 163 ? 6.527 -1.741 7.617 1 95.38 163 MET A C 1
ATOM 1230 O O . MET A 1 163 ? 5.539 -2.15 8.234 1 95.38 163 MET A O 1
ATOM 1234 N N . PHE A 1 164 ? 7.711 -2.428 7.492 1 95.31 164 PHE A N 1
ATOM 1235 C CA . PHE A 1 164 ? 7.848 -3.764 8.055 1 95.31 164 PHE A CA 1
ATOM 1236 C C . PHE A 1 164 ? 7.754 -3.721 9.578 1 95.31 164 PHE A C 1
ATOM 1238 O O . PHE A 1 164 ? 7.098 -4.562 10.188 1 95.31 164 PHE A O 1
ATOM 1245 N N . ARG A 1 165 ? 8.266 -2.736 10.109 1 93.75 165 ARG A N 1
ATOM 1246 C CA . ARG A 1 165 ? 8.336 -2.625 11.562 1 93.75 165 ARG A CA 1
ATOM 1247 C C . ARG A 1 165 ? 7.039 -2.062 12.133 1 93.75 165 ARG A C 1
ATOM 1249 O O . ARG A 1 165 ? 6.828 -2.086 13.352 1 93.75 165 ARG A O 1
ATOM 1256 N N . ASN A 1 166 ? 6.234 -1.455 11.32 1 95.75 166 ASN A N 1
ATOM 1257 C CA . ASN A 1 166 ? 4.957 -0.926 11.781 1 95.75 166 ASN A CA 1
ATOM 1258 C C . ASN A 1 166 ? 4.145 -1.985 12.523 1 95.75 166 ASN A C 1
ATOM 1260 O O . ASN A 1 166 ? 3.939 -3.086 12.008 1 95.75 166 ASN A O 1
ATOM 1264 N N . PRO A 1 167 ? 3.668 -1.697 13.742 1 96.56 167 PRO A N 1
ATOM 1265 C CA . PRO A 1 167 ? 2.922 -2.682 14.531 1 96.56 167 PRO A CA 1
ATOM 1266 C C . PRO A 1 167 ? 1.726 -3.256 13.773 1 96.56 167 PRO A C 1
ATOM 1268 O O . PRO A 1 167 ? 1.377 -4.426 13.961 1 96.56 167 PRO A O 1
ATOM 1271 N N . ILE A 1 168 ? 1.122 -2.498 12.938 1 97.5 168 ILE A N 1
ATOM 1272 C CA . ILE A 1 168 ? -0.024 -2.967 12.164 1 97.5 168 ILE A CA 1
ATOM 1273 C C . ILE A 1 168 ? 0.426 -4.035 11.172 1 97.5 168 ILE A C 1
ATOM 1275 O O . ILE A 1 168 ? -0.239 -5.062 11.008 1 97.5 168 ILE A O 1
ATOM 1279 N N . THR A 1 169 ? 1.521 -3.787 10.492 1 97.56 169 THR A N 1
ATOM 1280 C CA . THR A 1 169 ? 2.066 -4.77 9.562 1 97.56 169 THR A CA 1
ATOM 1281 C C . THR A 1 169 ? 2.484 -6.039 10.297 1 97.56 169 THR A C 1
ATOM 1283 O O . THR A 1 169 ? 2.209 -7.148 9.836 1 97.56 169 THR A O 1
ATOM 1286 N N . GLN A 1 170 ? 3.129 -5.863 11.438 1 97.19 170 GLN A N 1
ATOM 1287 C CA . GLN A 1 170 ? 3.543 -7.02 12.227 1 97.19 170 GLN A CA 1
ATOM 1288 C C . GLN A 1 170 ? 2.34 -7.852 12.656 1 97.19 170 GLN A C 1
ATOM 1290 O O . GLN A 1 170 ? 2.385 -9.086 12.617 1 97.19 170 GLN A O 1
ATOM 1295 N N . ARG A 1 171 ? 1.323 -7.184 13.055 1 97.5 171 ARG A N 1
ATOM 1296 C CA . ARG A 1 171 ? 0.085 -7.871 13.398 1 97.5 171 ARG A CA 1
ATOM 1297 C C . ARG A 1 171 ? -0.47 -8.641 12.203 1 97.5 171 ARG A C 1
ATOM 1299 O O . ARG A 1 171 ? -0.921 -9.781 12.352 1 97.5 171 ARG A O 1
ATOM 1306 N N . ASN A 1 172 ? -0.499 -8.055 11.031 1 97.94 172 ASN A N 1
ATOM 1307 C CA . ASN A 1 172 ? -0.994 -8.711 9.828 1 97.94 172 ASN A CA 1
ATOM 1308 C C . ASN A 1 172 ? -0.156 -9.93 9.469 1 97.94 172 ASN A C 1
ATOM 1310 O O . ASN A 1 172 ? -0.694 -10.961 9.047 1 97.94 172 ASN A O 1
ATOM 1314 N N . LEU A 1 173 ? 1.172 -9.844 9.609 1 96.94 173 LEU A N 1
ATOM 1315 C CA . LEU A 1 173 ? 2.051 -10.984 9.352 1 96.94 173 LEU A CA 1
ATOM 1316 C C . LEU A 1 173 ? 1.752 -12.125 10.312 1 96.94 173 LEU A C 1
ATOM 1318 O O . LEU A 1 173 ? 1.717 -13.289 9.898 1 96.94 173 LEU A O 1
ATOM 1322 N N . LYS A 1 174 ? 1.521 -11.766 11.531 1 97.38 174 LYS A N 1
ATOM 1323 C CA . LYS A 1 174 ? 1.16 -12.781 12.516 1 97.38 174 LYS A CA 1
ATOM 1324 C C . LYS A 1 174 ? -0.156 -13.461 12.148 1 97.38 174 LYS A C 1
ATOM 1326 O O . LYS A 1 174 ? -0.255 -14.688 12.18 1 97.38 174 LYS A O 1
ATOM 1331 N N . LEU A 1 175 ? -1.13 -12.688 11.797 1 97 175 LEU A N 1
ATOM 1332 C CA . LEU A 1 175 ? -2.436 -13.219 11.422 1 97 175 LEU A CA 1
ATOM 1333 C C . LEU A 1 175 ? -2.332 -14.102 10.188 1 97 175 LEU A C 1
ATOM 1335 O O . LEU A 1 175 ? -3.004 -15.133 10.094 1 97 175 LEU A O 1
ATOM 1339 N N . LEU A 1 176 ? -1.52 -13.719 9.242 1 97.06 176 LEU A N 1
ATOM 1340 C CA . LEU A 1 176 ? -1.295 -14.531 8.055 1 97.06 176 LEU A CA 1
ATOM 1341 C C . LEU A 1 176 ? -0.862 -15.945 8.438 1 97.06 176 LEU A C 1
ATOM 1343 O O . LEU A 1 176 ? -1.446 -16.922 7.977 1 97.06 176 LEU A O 1
ATOM 1347 N N . ASN A 1 177 ? 0.114 -16.016 9.289 1 95.44 177 ASN A N 1
ATOM 1348 C CA . ASN A 1 177 ? 0.68 -17.297 9.68 1 95.44 177 ASN A CA 1
ATOM 1349 C C . ASN A 1 177 ? -0.285 -18.094 10.562 1 95.44 177 ASN A C 1
ATOM 1351 O O . ASN A 1 177 ? -0.365 -19.328 10.453 1 95.44 177 ASN A O 1
ATOM 1355 N N . GLU A 1 178 ? -1.078 -17.422 11.359 1 96.69 178 GLU A N 1
ATOM 1356 C CA . GLU A 1 178 ? -2.018 -18.078 12.266 1 96.69 178 GLU A CA 1
ATOM 1357 C C . GLU A 1 178 ? -3.236 -18.594 11.508 1 96.69 178 GLU A C 1
ATOM 1359 O O . GLU A 1 178 ? -3.711 -19.703 11.773 1 96.69 178 GLU A O 1
ATOM 1364 N N . LEU A 1 179 ? -3.695 -17.844 10.57 1 96.38 179 LEU A N 1
ATOM 1365 C CA . LEU A 1 179 ? -4.957 -18.172 9.914 1 96.38 179 LEU A CA 1
ATOM 1366 C C . LEU A 1 179 ? -4.719 -19.031 8.68 1 96.38 179 LEU A C 1
ATOM 1368 O O . LEU A 1 179 ? -5.562 -19.859 8.328 1 96.38 179 LEU A O 1
ATOM 1372 N N . MET A 1 180 ? -3.602 -18.781 7.988 1 96.5 180 MET A N 1
ATOM 1373 C CA . MET A 1 180 ? -3.443 -19.359 6.656 1 96.5 180 MET A CA 1
ATOM 1374 C C . MET A 1 180 ? -2.211 -20.266 6.594 1 96.5 180 MET A C 1
ATOM 1376 O O . MET A 1 180 ? -2.064 -21.062 5.664 1 96.5 180 MET A O 1
ATOM 1380 N N . GLY A 1 181 ? -1.359 -20.078 7.57 1 94.94 181 GLY A N 1
ATOM 1381 C CA . GLY A 1 181 ? -0.098 -20.797 7.562 1 94.94 181 GLY A CA 1
ATOM 1382 C C . GLY A 1 181 ? -0.145 -22.078 8.359 1 94.94 181 GLY A C 1
ATOM 1383 O O . GLY A 1 181 ? -1.217 -22.656 8.547 1 94.94 181 GLY A O 1
ATOM 1384 N N . GLY A 1 182 ? 1.062 -22.609 8.625 1 90.12 182 GLY A N 1
ATOM 1385 C CA . GLY A 1 182 ? 1.141 -23.859 9.367 1 90.12 182 GLY A CA 1
ATOM 1386 C C . GLY A 1 182 ? 1.175 -25.094 8.469 1 90.12 182 GLY A C 1
ATOM 1387 O O . GLY A 1 182 ? 1.076 -24.969 7.246 1 90.12 182 GLY A O 1
ATOM 1388 N N . ALA A 1 183 ? 1.278 -26.234 9.047 1 88.81 183 ALA A N 1
ATOM 1389 C CA . ALA A 1 183 ? 1.428 -27.5 8.328 1 88.81 183 ALA A CA 1
ATOM 1390 C C . ALA A 1 183 ? 0.191 -27.797 7.484 1 88.81 183 ALA A C 1
ATOM 1392 O O . ALA A 1 183 ? 0.304 -28.297 6.359 1 88.81 183 ALA A O 1
ATOM 1393 N N . ASP A 1 184 ? -0.895 -27.391 7.988 1 90.88 184 ASP A N 1
ATOM 1394 C CA . ASP A 1 184 ? -2.143 -27.703 7.297 1 90.88 184 ASP A CA 1
ATOM 1395 C C . ASP A 1 184 ? -2.662 -26.484 6.535 1 90.88 184 ASP A C 1
ATOM 1397 O O . ASP A 1 184 ? -3.723 -26.547 5.91 1 90.88 184 ASP A O 1
ATOM 1401 N N . GLY A 1 185 ? -1.867 -25.406 6.605 1 95.12 185 GLY A N 1
ATOM 1402 C CA . GLY A 1 185 ? -2.309 -24.203 5.934 1 95.12 185 GLY A CA 1
ATOM 1403 C C . GLY A 1 185 ? -2.031 -24.203 4.441 1 95.12 185 GLY A C 1
ATOM 1404 O O . GLY A 1 185 ? -1.428 -25.141 3.922 1 95.12 185 GLY A O 1
ATOM 1405 N N . TRP A 1 186 ? -2.49 -23.219 3.799 1 96.69 186 TRP A N 1
ATOM 1406 C CA . TRP A 1 186 ? -2.383 -23.188 2.344 1 96.69 186 TRP A CA 1
ATOM 1407 C C . TRP A 1 186 ? -1.471 -22.047 1.896 1 96.69 186 TRP A C 1
ATOM 1409 O O . TRP A 1 186 ? -1.294 -21.828 0.696 1 96.69 186 TRP A O 1
ATOM 1419 N N . VAL A 1 187 ? -0.916 -21.266 2.875 1 97.5 187 VAL A N 1
ATOM 1420 C CA . VAL A 1 187 ? 0.036 -20.203 2.557 1 97.5 187 VAL A CA 1
ATOM 1421 C C . VAL A 1 187 ? 1.361 -20.484 3.266 1 97.5 187 VAL A C 1
ATOM 1423 O O . VAL A 1 187 ? 1.381 -20.859 4.438 1 97.5 187 VAL A O 1
ATOM 1426 N N . GLU A 1 188 ? 2.41 -20.312 2.547 1 96.25 188 GLU A N 1
ATOM 1427 C CA . GLU A 1 188 ? 3.762 -20.438 3.086 1 96.25 188 GLU A CA 1
ATOM 1428 C C . GLU A 1 188 ? 4.598 -19.203 2.787 1 96.25 188 GLU A C 1
ATOM 1430 O O . GLU A 1 188 ? 4.734 -18.812 1.628 1 96.25 188 GLU A O 1
ATOM 1435 N N . GLU A 1 189 ? 5.121 -18.609 3.82 1 95.12 189 GLU A N 1
ATOM 1436 C CA . GLU A 1 189 ? 5.934 -17.406 3.668 1 95.12 189 GLU A CA 1
ATOM 1437 C C . GLU A 1 189 ? 7.402 -17.75 3.445 1 95.12 189 GLU A C 1
ATOM 1439 O O . GLU A 1 189 ? 7.973 -18.562 4.184 1 95.12 189 GLU A O 1
ATOM 1444 N N . LEU A 1 190 ? 7.918 -17.141 2.416 1 94.12 190 LEU A N 1
ATOM 1445 C CA . LEU A 1 190 ? 9.352 -17.25 2.16 1 94.12 190 LEU A CA 1
ATOM 1446 C C . LEU A 1 190 ? 10.125 -16.141 2.861 1 94.12 190 LEU A C 1
ATOM 1448 O O . LEU A 1 190 ? 9.852 -14.961 2.643 1 94.12 190 LEU A O 1
ATOM 1452 N N . GLN A 1 191 ? 10.859 -16.5 3.801 1 79.62 191 GLN A N 1
ATOM 1453 C CA . GLN A 1 191 ? 11.57 -15.5 4.594 1 79.62 191 GLN A CA 1
ATOM 1454 C C . GLN A 1 191 ? 12.922 -15.164 3.969 1 79.62 191 GLN A C 1
ATOM 1456 O O . GLN A 1 191 ? 13.484 -15.969 3.23 1 79.62 191 GLN A O 1
ATOM 1461 N N . THR A 1 192 ? 13.203 -13.836 4.031 1 63.62 192 THR A N 1
ATOM 1462 C CA . THR A 1 192 ? 14.531 -13.422 3.6 1 63.62 192 THR A CA 1
ATOM 1463 C C . THR A 1 192 ? 15.617 -14.195 4.348 1 63.62 192 THR A C 1
ATOM 1465 O O . THR A 1 192 ? 15.461 -14.508 5.527 1 63.62 192 THR A O 1
ATOM 1468 N N . ILE A 1 193 ? 16.297 -15.133 3.664 1 51.75 193 ILE A N 1
ATOM 1469 C CA . ILE A 1 193 ? 17.422 -15.758 4.332 1 51.75 193 ILE A CA 1
ATOM 1470 C C . ILE A 1 193 ? 18.312 -14.68 4.949 1 51.75 193 ILE A C 1
ATOM 1472 O O . ILE A 1 193 ? 18.75 -13.758 4.262 1 51.75 193 ILE A O 1
ATOM 1476 N N . SER A 1 194 ? 17.891 -14.141 5.988 1 44.88 194 SER A N 1
ATOM 1477 C CA . SER A 1 194 ? 18.922 -13.328 6.617 1 44.88 194 SER A CA 1
ATOM 1478 C C . SER A 1 194 ? 20.281 -14.008 6.531 1 44.88 194 SER A C 1
ATOM 1480 O O . SER A 1 194 ? 20.547 -14.984 7.238 1 44.88 194 SER A O 1
ATOM 1482 N N . LYS A 1 195 ? 20.766 -14.648 5.492 1 37.59 195 LYS A N 1
ATOM 1483 C CA . LYS A 1 195 ? 22.141 -15.07 5.688 1 37.59 195 LYS A CA 1
ATOM 1484 C C . LYS A 1 195 ? 22.859 -14.164 6.684 1 37.59 195 LYS A C 1
ATOM 1486 O O . LYS A 1 195 ? 22.375 -13.078 7 1 37.59 195 LYS A O 1
ATOM 1491 N N . GLY A 1 196 ? 24.266 -14.586 6.844 1 36.91 196 GLY A N 1
ATOM 1492 C CA . GLY A 1 196 ? 25.359 -13.992 7.578 1 36.91 196 GLY A CA 1
ATOM 1493 C C . GLY A 1 196 ? 25.344 -12.477 7.559 1 36.91 196 GLY A C 1
ATOM 1494 O O . GLY A 1 196 ? 26.375 -11.836 7.789 1 36.91 196 GLY A O 1
ATOM 1495 N N . LEU A 1 197 ? 24.562 -11.984 6.734 1 37.38 197 LEU A N 1
ATOM 1496 C CA . LEU A 1 197 ? 25.094 -10.633 6.719 1 37.38 197 LEU A CA 1
ATOM 1497 C C . LEU A 1 197 ? 25.297 -10.109 8.133 1 37.38 197 LEU A C 1
ATOM 1499 O O . LEU A 1 197 ? 24.359 -10.102 8.938 1 37.38 197 LEU A O 1
ATOM 1503 N N . ALA A 1 198 ? 26.438 -10.484 8.68 1 34.09 198 ALA A N 1
ATOM 1504 C CA . ALA A 1 198 ? 27.016 -9.938 9.906 1 34.09 198 ALA A CA 1
ATOM 1505 C C . ALA A 1 198 ? 26.391 -8.586 10.25 1 34.09 198 ALA A C 1
ATOM 1507 O O . ALA A 1 198 ? 26.5 -8.109 11.383 1 34.09 198 ALA A O 1
ATOM 1508 N N . CYS A 1 199 ? 26.531 -7.633 9.195 1 36.72 199 CYS A N 1
ATOM 1509 C CA . CYS A 1 199 ? 26.156 -6.266 9.523 1 36.72 199 CYS A CA 1
ATOM 1510 C C . CYS A 1 199 ? 24.656 -6.152 9.734 1 36.72 199 CYS A C 1
ATOM 1512 O O . CYS A 1 199 ? 23.875 -6.738 8.977 1 36.72 199 CYS A O 1
ATOM 1514 N N . GLY A 1 200 ? 24.031 -6.387 10.766 1 38.38 200 GLY A N 1
ATOM 1515 C CA . GLY A 1 200 ? 22.781 -6.102 11.43 1 38.38 200 GLY A CA 1
ATOM 1516 C C . GLY A 1 200 ? 21.812 -5.305 10.57 1 38.38 200 GLY A C 1
ATOM 1517 O O . GLY A 1 200 ? 20.656 -5.129 10.93 1 38.38 200 GLY A O 1
ATOM 1518 N N . ASP A 1 201 ? 22.266 -4.473 9.781 1 40.06 201 ASP A N 1
ATOM 1519 C CA . ASP A 1 201 ? 21.5 -3.393 9.164 1 40.06 201 ASP A CA 1
ATOM 1520 C C . ASP A 1 201 ? 20.781 -3.883 7.914 1 40.06 201 ASP A C 1
ATOM 1522 O O . ASP A 1 201 ? 20.297 -3.078 7.105 1 40.06 201 ASP A O 1
ATOM 1526 N N . VAL A 1 202 ? 20.969 -5.078 7.387 1 51.94 202 VAL A N 1
ATOM 1527 C CA . VAL A 1 202 ? 20.188 -5.359 6.195 1 51.94 202 VAL A CA 1
ATOM 1528 C C . VAL A 1 202 ? 18.719 -5.055 6.469 1 51.94 202 VAL A C 1
ATOM 1530 O O . VAL A 1 202 ? 18.188 -5.41 7.523 1 51.94 202 VAL A O 1
ATOM 1533 N N . GLY A 1 203 ? 18.078 -4.059 5.672 1 66.56 203 GLY A N 1
ATOM 1534 C CA . GLY A 1 203 ? 16.766 -3.438 5.805 1 66.56 203 GLY A CA 1
ATOM 1535 C C . GLY A 1 203 ? 15.648 -4.438 6.055 1 66.56 203 GLY A C 1
ATOM 1536 O O . GLY A 1 203 ? 15.438 -5.352 5.25 1 66.56 203 GLY A O 1
ATOM 1537 N N . GLN A 1 204 ? 15.234 -4.641 7.215 1 83.31 204 GLN A N 1
ATOM 1538 C CA . GLN A 1 204 ? 14.023 -5.379 7.57 1 83.31 204 GLN A CA 1
ATOM 1539 C C . GLN A 1 204 ? 12.906 -5.109 6.574 1 83.31 204 GLN A C 1
ATOM 1541 O O . GLN A 1 204 ? 12.711 -3.973 6.141 1 83.31 204 GLN A O 1
ATOM 1546 N N . GLY A 1 205 ? 12.367 -6.211 5.977 1 91 205 GLY A N 1
ATOM 1547 C CA . GLY A 1 205 ? 11.234 -6.031 5.086 1 91 205 GLY A CA 1
ATOM 1548 C C . GLY A 1 205 ? 11.562 -6.324 3.635 1 91 205 GLY A C 1
ATOM 1549 O O . GLY A 1 205 ? 10.672 -6.348 2.783 1 91 205 GLY A O 1
ATOM 1550 N N . ALA A 1 206 ? 12.938 -6.5 3.383 1 92.44 206 ALA A N 1
ATOM 1551 C CA . ALA A 1 206 ? 13.336 -6.82 2.012 1 92.44 206 ALA A CA 1
ATOM 1552 C C . ALA A 1 206 ? 12.805 -8.195 1.598 1 92.44 206 ALA A C 1
ATOM 1554 O O . ALA A 1 206 ? 12.664 -9.086 2.434 1 92.44 206 ALA A O 1
ATOM 1555 N N . MET A 1 207 ? 12.578 -8.367 0.382 1 95.06 207 MET A N 1
ATOM 1556 C CA . MET A 1 207 ? 12.094 -9.641 -0.149 1 95.06 207 MET A CA 1
ATOM 1557 C C . MET A 1 207 ? 13.203 -10.695 -0.135 1 95.06 207 MET A C 1
ATOM 1559 O O . MET A 1 207 ? 14.375 -10.367 -0.317 1 95.06 207 MET A O 1
ATOM 1563 N N . ALA A 1 208 ? 12.812 -11.977 0.013 1 95.06 208 ALA A N 1
ATOM 1564 C CA . ALA A 1 208 ? 13.742 -13.062 -0.263 1 95.06 208 ALA A CA 1
ATOM 1565 C C . ALA A 1 208 ? 14.414 -12.883 -1.62 1 95.06 208 ALA A C 1
ATOM 1567 O O . ALA A 1 208 ? 13.812 -12.336 -2.549 1 95.06 208 ALA A O 1
ATOM 1568 N N . THR A 1 209 ? 15.656 -13.336 -1.722 1 95.12 209 THR A N 1
ATOM 1569 C CA . THR A 1 209 ? 16.359 -13.18 -2.994 1 95.12 209 THR A CA 1
ATOM 1570 C C . THR A 1 209 ? 15.633 -13.953 -4.102 1 95.12 209 THR A C 1
ATOM 1572 O O . THR A 1 209 ? 14.906 -14.906 -3.828 1 95.12 209 THR A O 1
ATOM 1575 N N . TRP A 1 210 ? 15.828 -13.469 -5.34 1 96.56 210 TRP A N 1
ATOM 1576 C CA . TRP A 1 210 ? 15.172 -14.156 -6.441 1 96.56 210 TRP A CA 1
ATOM 1577 C C . TRP A 1 210 ? 15.68 -15.586 -6.578 1 96.56 210 TRP A C 1
ATOM 1579 O O . TRP A 1 210 ? 14.938 -16.484 -6.973 1 96.56 210 TRP A O 1
ATOM 1589 N N . GLU A 1 211 ? 16.906 -15.844 -6.172 1 96.31 211 GLU A N 1
ATOM 1590 C CA . GLU A 1 211 ? 17.453 -17.188 -6.191 1 96.31 211 GLU A CA 1
ATOM 1591 C C . GLU A 1 211 ? 16.734 -18.109 -5.207 1 96.31 211 GLU A C 1
ATOM 1593 O O . GLU A 1 211 ? 16.422 -19.25 -5.527 1 96.31 211 GLU A O 1
ATOM 1598 N N . THR A 1 212 ? 16.469 -17.547 -4.02 1 95.62 212 THR A N 1
ATOM 1599 C CA . THR A 1 212 ? 15.727 -18.297 -3.008 1 95.62 212 THR A CA 1
ATOM 1600 C C . THR A 1 212 ? 14.328 -18.625 -3.506 1 95.62 212 THR A C 1
ATOM 1602 O O . THR A 1 212 ? 13.836 -19.734 -3.295 1 95.62 212 THR A O 1
ATOM 1605 N N . ILE A 1 213 ? 13.742 -17.719 -4.148 1 97.62 213 ILE A N 1
ATOM 1606 C CA . ILE A 1 213 ? 12.391 -17.891 -4.672 1 97.62 213 ILE A CA 1
ATOM 1607 C C . ILE A 1 213 ? 12.391 -18.969 -5.758 1 97.62 213 ILE A C 1
ATOM 1609 O O . ILE A 1 213 ? 11.547 -19.859 -5.75 1 97.62 213 ILE A O 1
ATOM 1613 N N . VAL A 1 214 ? 13.359 -18.938 -6.66 1 97.62 214 VAL A N 1
ATOM 1614 C CA . VAL A 1 214 ? 13.477 -19.922 -7.727 1 97.62 214 VAL A CA 1
ATOM 1615 C C . VAL A 1 214 ? 13.672 -21.312 -7.125 1 97.62 214 VAL A C 1
ATOM 1617 O O . VAL A 1 214 ? 13.023 -22.281 -7.543 1 97.62 214 VAL A O 1
ATOM 1620 N N . ALA A 1 215 ? 14.5 -21.406 -6.141 1 96.5 215 ALA A N 1
ATOM 1621 C CA . ALA A 1 215 ? 14.75 -22.688 -5.484 1 96.5 215 ALA A CA 1
ATOM 1622 C C . ALA A 1 215 ? 13.477 -23.234 -4.855 1 96.5 215 ALA A C 1
ATOM 1624 O O . ALA A 1 215 ? 13.203 -24.438 -4.949 1 96.5 215 ALA A O 1
ATOM 1625 N N . ALA A 1 216 ? 12.758 -22.391 -4.223 1 96.25 216 ALA A N 1
ATOM 1626 C CA . ALA A 1 216 ? 11.508 -22.812 -3.586 1 96.25 216 ALA A CA 1
ATOM 1627 C C . ALA A 1 216 ? 10.508 -23.312 -4.625 1 96.25 216 ALA A C 1
ATOM 1629 O O . ALA A 1 216 ? 9.828 -24.328 -4.41 1 96.25 216 ALA A O 1
ATOM 1630 N N . ILE A 1 217 ? 10.43 -22.578 -5.703 1 96.88 217 ILE A N 1
ATOM 1631 C CA . ILE A 1 217 ? 9.523 -22.969 -6.781 1 96.88 217 ILE A CA 1
ATOM 1632 C C . ILE A 1 217 ? 9.914 -24.328 -7.324 1 96.88 217 ILE A C 1
ATOM 1634 O O . ILE A 1 217 ? 9.062 -25.219 -7.473 1 96.88 217 ILE A O 1
ATOM 1638 N N . GLU A 1 218 ? 11.18 -24.531 -7.617 1 97.19 218 GLU A N 1
ATOM 1639 C CA . GLU A 1 218 ? 11.672 -25.797 -8.156 1 97.19 218 GLU A CA 1
ATOM 1640 C C . GLU A 1 218 ? 11.391 -26.953 -7.199 1 97.19 218 GLU A C 1
ATOM 1642 O O . GLU A 1 218 ? 10.992 -28.047 -7.629 1 97.19 218 GLU A O 1
ATOM 1647 N N . ASP A 1 219 ? 11.547 -26.672 -6 1 95.56 219 ASP A N 1
ATOM 1648 C CA . ASP A 1 219 ? 11.312 -27.688 -4.98 1 95.56 219 ASP A CA 1
ATOM 1649 C C . ASP A 1 219 ? 9.844 -28.078 -4.926 1 95.56 219 ASP A C 1
ATOM 1651 O O . ASP A 1 219 ? 9.508 -29.266 -4.965 1 95.56 219 ASP A O 1
ATOM 1655 N N . LYS A 1 220 ? 8.969 -27.156 -4.91 1 94.69 220 LYS A N 1
ATOM 1656 C CA . LYS A 1 220 ? 7.539 -27.406 -4.754 1 94.69 220 LYS A CA 1
ATOM 1657 C C . LYS A 1 220 ? 6.957 -28.078 -5.992 1 94.69 220 LYS A C 1
ATOM 1659 O O . LYS A 1 220 ? 6.047 -28.906 -5.891 1 94.69 220 LYS A O 1
ATOM 1664 N N . LEU A 1 221 ? 7.531 -27.719 -7.145 1 95.19 221 LEU A N 1
ATOM 1665 C CA . LEU A 1 221 ? 7.004 -28.25 -8.398 1 95.19 221 LEU A CA 1
ATOM 1666 C C . LEU A 1 221 ? 7.738 -29.531 -8.797 1 95.19 221 LEU A C 1
ATOM 1668 O O . LEU A 1 221 ? 7.395 -30.156 -9.797 1 95.19 221 LEU A O 1
ATOM 1672 N N . GLY A 1 222 ? 8.766 -29.859 -8.055 1 93.81 222 GLY A N 1
ATOM 1673 C CA . GLY A 1 222 ? 9.523 -31.062 -8.352 1 93.81 222 GLY A CA 1
ATOM 1674 C C . GLY A 1 222 ? 10.352 -30.953 -9.617 1 93.81 222 GLY A C 1
ATOM 1675 O O . GLY A 1 222 ? 10.438 -31.906 -10.391 1 93.81 222 GLY A O 1
ATOM 1676 N N . LEU A 1 223 ? 10.797 -29.797 -9.883 1 90.75 223 LEU A N 1
ATOM 1677 C CA . LEU A 1 223 ? 11.586 -29.562 -11.094 1 90.75 223 LEU A CA 1
ATOM 1678 C C . LEU A 1 223 ? 13.07 -29.812 -10.828 1 90.75 223 LEU A C 1
ATOM 1680 O O . LEU A 1 223 ? 13.867 -29.875 -11.766 1 90.75 223 LEU A O 1
ATOM 1684 N N . ALA A 1 224 ? 13.586 -29.766 -9.648 1 70.44 224 ALA A N 1
ATOM 1685 C CA . ALA A 1 224 ? 15 -29.969 -9.359 1 70.44 224 ALA A CA 1
ATOM 1686 C C . ALA A 1 224 ? 15.508 -31.266 -9.977 1 70.44 224 ALA A C 1
ATOM 1688 O O . ALA A 1 224 ? 14.766 -32.25 -10.07 1 70.44 224 ALA A O 1
ATOM 1689 N N . ALA A 1 225 ? 16.547 -31.266 -11.008 1 55.41 225 ALA A N 1
ATOM 1690 C CA . ALA A 1 225 ? 17.281 -32.281 -11.766 1 55.41 225 ALA A CA 1
ATOM 1691 C C . ALA A 1 225 ? 17.516 -33.531 -10.93 1 55.41 225 ALA A C 1
ATOM 1693 O O . ALA A 1 225 ? 17.875 -33.438 -9.75 1 55.41 225 ALA A O 1
ATOM 1694 N N . LYS A 1 226 ? 16.875 -34.688 -11.312 1 48.91 226 LYS A N 1
ATOM 1695 C CA . LYS A 1 226 ? 17.469 -35.969 -11.031 1 48.91 226 LYS A CA 1
ATOM 1696 C C . LYS A 1 226 ? 18.984 -35.938 -11.227 1 48.91 226 LYS A C 1
ATOM 1698 O O . LYS A 1 226 ? 19.469 -35.781 -12.352 1 48.91 226 LYS A O 1
ATOM 1703 N N . GLU A 1 227 ? 19.75 -35.281 -10.484 1 44.88 227 GLU A N 1
ATOM 1704 C CA . GLU A 1 227 ? 21.156 -35.688 -10.625 1 44.88 227 GLU A CA 1
ATOM 1705 C C . GLU A 1 227 ? 21.266 -37.156 -11.008 1 44.88 227 GLU A C 1
ATOM 1707 O O . GLU A 1 227 ? 20.609 -38.031 -10.406 1 44.88 227 GLU A O 1
ATOM 1712 N N . SER A 1 228 ? 21.391 -37.469 -12.305 1 40.19 228 SER A N 1
ATOM 1713 C CA . SER A 1 228 ? 21.844 -38.781 -12.719 1 40.19 228 SER A CA 1
ATOM 1714 C C . SER A 1 228 ? 22.75 -39.406 -11.664 1 40.19 228 SER A C 1
ATOM 1716 O O . SER A 1 228 ? 23.844 -38.906 -11.406 1 40.19 228 SER A O 1
ATOM 1718 N N . ARG A 1 229 ? 22.297 -39.875 -10.594 1 40.16 229 ARG A N 1
ATOM 1719 C CA . ARG A 1 229 ? 23.078 -40.844 -9.805 1 40.16 229 ARG A CA 1
ATOM 1720 C C . ARG A 1 229 ? 23.688 -41.906 -10.695 1 40.16 229 ARG A C 1
ATOM 1722 O O . ARG A 1 229 ? 23.422 -43.094 -10.508 1 40.16 229 ARG A O 1
ATOM 1729 N N . ASP A 1 230 ? 23.688 -41.75 -12.016 1 36 230 ASP A N 1
ATOM 1730 C CA . ASP A 1 230 ? 24.375 -42.875 -12.625 1 36 230 ASP A CA 1
ATOM 1731 C C . ASP A 1 230 ? 25.844 -42.906 -12.203 1 36 230 ASP A C 1
ATOM 1733 O O . ASP A 1 230 ? 26.625 -43.719 -12.719 1 36 230 ASP A O 1
ATOM 1737 N N . GLU A 1 231 ? 26.453 -41.875 -11.555 1 33.69 231 GLU A N 1
ATOM 1738 C CA . GLU A 1 231 ? 27.859 -42.25 -11.523 1 33.69 231 GLU A CA 1
ATOM 1739 C C . GLU A 1 231 ? 28.094 -43.469 -10.617 1 33.69 231 GLU A C 1
ATOM 1741 O O . GLU A 1 231 ? 29.234 -43.875 -10.391 1 33.69 231 GLU A O 1
ATOM 1746 N N . GLU A 1 232 ? 27.062 -44.219 -9.953 1 28.31 232 GLU A N 1
ATOM 1747 C CA . GLU A 1 232 ? 27.766 -45.469 -9.688 1 28.31 232 GLU A CA 1
ATOM 1748 C C . GLU A 1 232 ? 27.797 -46.375 -10.922 1 28.31 232 GLU A C 1
ATOM 1750 O O . GLU A 1 232 ? 26.828 -46.406 -11.68 1 28.31 232 GLU A O 1
ATOM 1755 N N . MET B 1 1 ? 12.891 21.75 -15.602 1 36.72 1 MET B N 1
ATOM 1756 C CA . MET B 1 1 ? 13.25 20.469 -15 1 36.72 1 MET B CA 1
ATOM 1757 C C . MET B 1 1 ? 12.039 19.812 -14.344 1 36.72 1 MET B C 1
ATOM 1759 O O . MET B 1 1 ? 11.391 20.422 -13.492 1 36.72 1 MET B O 1
ATOM 1763 N N . SER B 1 2 ? 11.312 19.156 -14.977 1 48 2 SER B N 1
ATOM 1764 C CA . SER B 1 2 ? 10.008 18.641 -14.586 1 48 2 SER B CA 1
ATOM 1765 C C . SER B 1 2 ? 10.039 18.047 -13.18 1 48 2 SER B C 1
ATOM 1767 O O . SER B 1 2 ? 10.883 17.203 -12.875 1 48 2 SER B O 1
ATOM 1769 N N . ASN B 1 3 ? 9.68 18.734 -12.094 1 68.81 3 ASN B N 1
ATOM 1770 C CA . ASN B 1 3 ? 10.031 18.578 -10.688 1 68.81 3 ASN B CA 1
ATOM 1771 C C . ASN B 1 3 ? 9.398 17.328 -10.094 1 68.81 3 ASN B C 1
ATOM 1773 O O . ASN B 1 3 ? 8.18 17.141 -10.156 1 68.81 3 ASN B O 1
ATOM 1777 N N . ASN B 1 4 ? 10.133 16.234 -10 1 86.44 4 ASN B N 1
ATOM 1778 C CA . ASN B 1 4 ? 9.82 14.992 -9.281 1 86.44 4 ASN B CA 1
ATOM 1779 C C . ASN B 1 4 ? 9.414 15.273 -7.836 1 86.44 4 ASN B C 1
ATOM 1781 O O . ASN B 1 4 ? 10.211 15.805 -7.055 1 86.44 4 ASN B O 1
ATOM 1785 N N . PRO B 1 5 ? 8.141 14.984 -7.66 1 92.31 5 PRO B N 1
ATOM 1786 C CA . PRO B 1 5 ? 7.645 15.289 -6.312 1 92.31 5 PRO B CA 1
ATOM 1787 C C . PRO B 1 5 ? 8.547 14.727 -5.215 1 92.31 5 PRO B C 1
ATOM 1789 O O . PRO B 1 5 ? 8.828 15.422 -4.23 1 92.31 5 PRO B O 1
ATOM 1792 N N . ALA B 1 6 ? 9.008 13.57 -5.391 1 92.31 6 ALA B N 1
ATOM 1793 C CA . ALA B 1 6 ? 9.852 12.945 -4.371 1 92.31 6 ALA B CA 1
ATOM 1794 C C . ALA B 1 6 ? 11.172 13.703 -4.207 1 92.31 6 ALA B C 1
ATOM 1796 O O . ALA B 1 6 ? 11.641 13.898 -3.088 1 92.31 6 ALA B O 1
ATOM 1797 N N . GLN B 1 7 ? 11.75 14.102 -5.277 1 90.12 7 GLN B N 1
ATOM 1798 C CA . GLN B 1 7 ? 13.008 14.844 -5.238 1 90.12 7 GLN B CA 1
ATOM 1799 C C . GLN B 1 7 ? 12.82 16.203 -4.559 1 90.12 7 GLN B C 1
ATOM 1801 O O . GLN B 1 7 ? 13.695 16.656 -3.826 1 90.12 7 GLN B O 1
ATOM 1806 N N . GLU B 1 8 ? 11.75 16.797 -4.84 1 91.5 8 GLU B N 1
ATOM 1807 C CA . GLU B 1 8 ? 11.445 18.094 -4.211 1 91.5 8 GLU B CA 1
ATOM 1808 C C . GLU B 1 8 ? 11.391 17.953 -2.691 1 91.5 8 GLU B C 1
ATOM 1810 O O . GLU B 1 8 ? 11.891 18.828 -1.97 1 91.5 8 GLU B O 1
ATOM 1815 N N . VAL B 1 9 ? 10.758 16.922 -2.246 1 92.75 9 VAL B N 1
ATOM 1816 C CA . VAL B 1 9 ? 10.664 16.688 -0.808 1 92.75 9 VAL B CA 1
ATOM 1817 C C . VAL B 1 9 ? 12.062 16.469 -0.23 1 92.75 9 VAL B C 1
ATOM 1819 O O . VAL B 1 9 ? 12.391 16.984 0.84 1 92.75 9 VAL B O 1
ATOM 1822 N N . THR B 1 10 ? 12.867 15.719 -0.917 1 89.88 10 THR B N 1
ATOM 1823 C CA . THR B 1 10 ? 14.234 15.453 -0.483 1 89.88 10 THR B CA 1
ATOM 1824 C C . THR B 1 10 ? 15.008 16.75 -0.296 1 89.88 10 THR B C 1
ATOM 1826 O O . THR B 1 10 ? 15.703 16.938 0.708 1 89.88 10 THR B O 1
ATOM 1829 N N . GLN B 1 11 ? 14.836 17.594 -1.221 1 88.94 11 GLN B N 1
ATOM 1830 C CA . GLN B 1 11 ? 15.555 18.859 -1.192 1 88.94 11 GLN B CA 1
ATOM 1831 C C . GLN B 1 11 ? 15.062 19.75 -0.053 1 88.94 11 GLN B C 1
ATOM 1833 O O . GLN B 1 11 ? 15.836 20.516 0.521 1 88.94 11 GLN B O 1
ATOM 1838 N N . ALA B 1 12 ? 13.844 19.594 0.313 1 90.44 12 ALA B N 1
ATOM 1839 C CA . ALA B 1 12 ? 13.227 20.453 1.321 1 90.44 12 ALA B CA 1
ATOM 1840 C C . ALA B 1 12 ? 13.656 20.047 2.727 1 90.44 12 ALA B C 1
ATOM 1842 O O . ALA B 1 12 ? 13.492 20.812 3.68 1 90.44 12 ALA B O 1
ATOM 1843 N N . ARG B 1 13 ? 14.227 18.922 2.883 1 88.38 13 ARG B N 1
ATOM 1844 C CA . ARG B 1 13 ? 14.555 18.391 4.199 1 88.38 13 ARG B CA 1
ATOM 1845 C C . ARG B 1 13 ? 15.656 19.203 4.863 1 88.38 13 ARG B C 1
ATOM 1847 O O . ARG B 1 13 ? 15.805 19.188 6.086 1 88.38 13 ARG B O 1
ATOM 1854 N N . SER B 1 14 ? 16.391 19.984 4.09 1 88.19 14 SER B N 1
ATOM 1855 C CA . SER B 1 14 ? 17.516 20.719 4.648 1 88.19 14 SER B CA 1
ATOM 1856 C C . SER B 1 14 ? 17.375 22.219 4.406 1 88.19 14 SER B C 1
ATOM 1858 O O . SER B 1 14 ? 18.375 22.938 4.336 1 88.19 14 SER B O 1
ATOM 1860 N N . ASP B 1 15 ? 16.188 22.703 4.371 1 91.31 15 ASP B N 1
ATOM 1861 C CA . ASP B 1 15 ? 15.984 24.109 4.012 1 91.31 15 ASP B CA 1
ATOM 1862 C C . ASP B 1 15 ? 15.875 24.984 5.258 1 91.31 15 ASP B C 1
ATOM 1864 O O . ASP B 1 15 ? 15.688 26.188 5.156 1 91.31 15 ASP B O 1
ATOM 1868 N N . GLY B 1 16 ? 15.922 24.391 6.453 1 91.06 16 GLY B N 1
ATOM 1869 C CA . GLY B 1 16 ? 15.906 25.141 7.699 1 91.06 16 GLY B CA 1
ATOM 1870 C C . GLY B 1 16 ? 14.508 25.531 8.141 1 91.06 16 GLY B C 1
ATOM 1871 O O . GLY B 1 16 ? 14.344 26.188 9.172 1 91.06 16 GLY B O 1
ATOM 1872 N N . LYS B 1 17 ? 13.578 25.125 7.488 1 94.62 17 LYS B N 1
ATOM 1873 C CA . LYS B 1 17 ? 12.195 25.453 7.824 1 94.62 17 LYS B CA 1
ATOM 1874 C C . LYS B 1 17 ? 11.578 24.391 8.719 1 94.62 17 LYS B C 1
ATOM 1876 O O . LYS B 1 17 ? 12.141 23.312 8.891 1 94.62 17 LYS B O 1
ATOM 1881 N N . VAL B 1 18 ? 10.484 24.844 9.344 1 95.19 18 VAL B N 1
ATOM 1882 C CA . VAL B 1 18 ? 9.617 23.891 10.031 1 95.19 18 VAL B CA 1
ATOM 1883 C C . VAL B 1 18 ? 8.602 23.312 9.047 1 95.19 18 VAL B C 1
ATOM 1885 O O . VAL B 1 18 ? 8.023 24.047 8.25 1 95.19 18 VAL B O 1
ATOM 1888 N N . HIS B 1 19 ? 8.398 22.016 9.125 1 96.44 19 HIS B N 1
ATOM 1889 C CA . HIS B 1 19 ? 7.598 21.375 8.086 1 96.44 19 HIS B CA 1
ATOM 1890 C C . HIS B 1 19 ? 6.324 20.781 8.672 1 96.44 19 HIS B C 1
ATOM 1892 O O . HIS B 1 19 ? 6.352 20.188 9.75 1 96.44 19 HIS B O 1
ATOM 1898 N N . LEU B 1 20 ? 5.227 20.969 7.969 1 97.62 20 LEU B N 1
ATOM 1899 C CA . LEU B 1 20 ? 3.92 20.391 8.266 1 97.62 20 LEU B CA 1
ATOM 1900 C C . LEU B 1 20 ? 3.393 19.594 7.07 1 97.62 20 LEU B C 1
ATOM 1902 O O . LEU B 1 20 ? 3.318 20.125 5.961 1 97.62 20 LEU B O 1
ATOM 1906 N N . LEU B 1 21 ? 3.162 18.344 7.281 1 98.25 21 LEU B N 1
ATOM 1907 C CA . LEU B 1 21 ? 2.41 17.531 6.324 1 98.25 21 LEU B CA 1
ATOM 1908 C C . LEU B 1 21 ? 0.925 17.531 6.672 1 98.25 21 LEU B C 1
ATOM 1910 O O . LEU B 1 21 ? 0.504 16.828 7.594 1 98.25 21 LEU B O 1
ATOM 1914 N N . LEU B 1 22 ? 0.137 18.344 5.988 1 98.69 22 LEU B N 1
ATOM 1915 C CA . LEU B 1 22 ? -1.306 18.453 6.18 1 98.69 22 LEU B CA 1
ATOM 1916 C C . LEU B 1 22 ? -2.049 17.547 5.191 1 98.69 22 LEU B C 1
ATOM 1918 O O . LEU B 1 22 ? -2.01 17.797 3.982 1 98.69 22 LEU B O 1
ATOM 1922 N N . ALA B 1 23 ? -2.701 16.547 5.727 1 98.81 23 ALA B N 1
ATOM 1923 C CA . ALA B 1 23 ? -3.355 15.586 4.852 1 98.81 23 ALA B CA 1
ATOM 1924 C C . ALA B 1 23 ? -4.863 15.562 5.086 1 98.81 23 ALA B C 1
ATOM 1926 O O . ALA B 1 23 ? -5.328 15.867 6.188 1 98.81 23 ALA B O 1
ATOM 1927 N N . ALA B 1 24 ? -5.609 15.219 4.027 1 98.81 24 ALA B N 1
ATOM 1928 C CA . ALA B 1 24 ? -7.062 15.109 4.113 1 98.81 24 ALA B CA 1
ATOM 1929 C C . ALA B 1 24 ? -7.57 13.883 3.367 1 98.81 24 ALA B C 1
ATOM 1931 O O . ALA B 1 24 ? -7.098 13.57 2.271 1 98.81 24 ALA B O 1
ATOM 1932 N N . SER B 1 2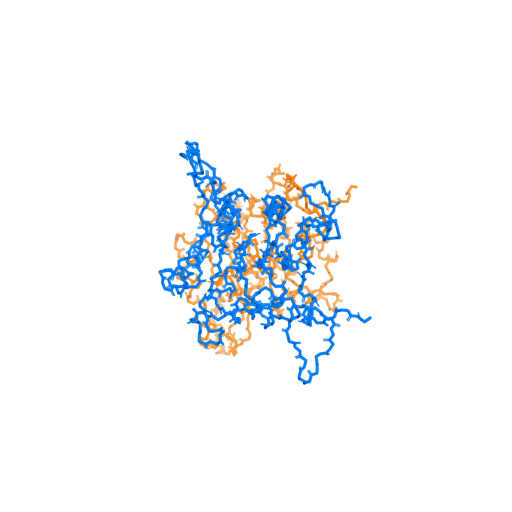5 ? -8.484 13.188 3.986 1 98.69 25 SER B N 1
ATOM 1933 C CA . SER B 1 25 ? -9.227 12.125 3.32 1 98.69 25 SER B CA 1
ATOM 1934 C C . SER B 1 25 ? -10.664 12.555 3.031 1 98.69 25 SER B C 1
ATOM 1936 O O . SER B 1 25 ? -11.062 13.664 3.377 1 98.69 25 SER B O 1
ATOM 1938 N N . GLY B 1 26 ? -11.391 11.703 2.324 1 97.62 26 GLY B N 1
ATOM 1939 C CA . GLY B 1 26 ? -12.656 12.078 1.721 1 97.62 26 GLY B CA 1
ATOM 1940 C C . GLY B 1 26 ? -13.742 12.367 2.74 1 97.62 26 GLY B C 1
ATOM 1941 O O . GLY B 1 26 ? -14.391 11.445 3.238 1 97.62 26 GLY B O 1
ATOM 1942 N N . SER B 1 27 ? -14 13.609 3.033 1 96.5 27 SER B N 1
ATOM 1943 C CA . SER B 1 27 ? -15.031 14.125 3.918 1 96.5 27 SER B CA 1
ATOM 1944 C C . SER B 1 27 ? -15.398 15.562 3.562 1 96.5 27 SER B C 1
ATOM 1946 O O . SER B 1 27 ? -14.539 16.328 3.105 1 96.5 27 SER B O 1
ATOM 1948 N N . VAL B 1 28 ? -16.641 15.906 3.812 1 95.62 28 VAL B N 1
ATOM 1949 C CA . VAL B 1 28 ? -17.094 17.281 3.559 1 95.62 28 VAL B CA 1
ATOM 1950 C C . VAL B 1 28 ? -16.234 18.25 4.363 1 95.62 28 VAL B C 1
ATOM 1952 O O . VAL B 1 28 ? -15.992 19.375 3.924 1 95.62 28 VAL B O 1
ATOM 1955 N N . ALA B 1 29 ? -15.695 17.828 5.441 1 96.31 29 ALA B N 1
ATOM 1956 C CA . ALA B 1 29 ? -14.898 18.672 6.328 1 96.31 29 ALA B CA 1
ATOM 1957 C C . ALA B 1 29 ? -13.609 19.109 5.641 1 96.31 29 ALA B C 1
ATOM 1959 O O . ALA B 1 29 ? -12.922 20.016 6.125 1 96.31 29 ALA B O 1
ATOM 1960 N N . THR B 1 30 ? -13.281 18.547 4.477 1 97.94 30 THR B N 1
ATOM 1961 C CA . THR B 1 30 ? -12.109 18.953 3.697 1 97.94 30 THR B CA 1
ATOM 1962 C C . THR B 1 30 ? -12.188 20.438 3.33 1 97.94 30 THR B C 1
ATOM 1964 O O . THR B 1 30 ? -11.156 21.078 3.127 1 97.94 30 THR B O 1
ATOM 1967 N N . ILE B 1 31 ? -13.359 20.984 3.312 1 97.62 31 ILE B N 1
ATOM 1968 C CA . ILE B 1 31 ? -13.555 22.375 2.928 1 97.62 31 ILE B CA 1
ATOM 1969 C C . ILE B 1 31 ? -12.93 23.297 3.977 1 97.62 31 ILE B C 1
ATOM 1971 O O . ILE B 1 31 ? -12.805 24.5 3.76 1 97.62 31 ILE B O 1
ATOM 1975 N N . LYS B 1 32 ? -12.484 22.781 5.145 1 97.56 32 LYS B N 1
ATOM 1976 C CA . LYS B 1 32 ? -11.867 23.578 6.199 1 97.56 32 LYS B CA 1
ATOM 1977 C C . LYS B 1 32 ? -10.359 23.703 5.98 1 97.56 32 LYS B C 1
ATOM 1979 O O . LYS B 1 32 ? -9.68 24.438 6.711 1 97.56 32 LYS B O 1
ATOM 1984 N N . ILE B 1 33 ? -9.781 23.031 4.984 1 98.44 33 ILE B N 1
ATOM 1985 C CA . ILE B 1 33 ? -8.352 23.062 4.695 1 98.44 33 ILE B CA 1
ATOM 1986 C C . ILE B 1 33 ? -7.902 24.5 4.465 1 98.44 33 ILE B C 1
ATOM 1988 O O . ILE B 1 33 ? -6.914 24.953 5.051 1 98.44 33 ILE B O 1
ATOM 1992 N N . PRO B 1 34 ? -8.633 25.312 3.691 1 98.31 34 PRO B N 1
ATOM 1993 C CA . PRO B 1 34 ? -8.227 26.703 3.52 1 98.31 34 PRO B CA 1
ATOM 1994 C C . PRO B 1 34 ? -8.18 27.484 4.84 1 98.31 34 PRO B C 1
ATOM 1996 O O . PRO B 1 34 ? -7.258 28.266 5.062 1 98.31 34 PRO B O 1
ATOM 1999 N N . ASN B 1 35 ? -9.141 27.234 5.707 1 98.06 35 ASN B N 1
ATOM 2000 C CA . ASN B 1 35 ? -9.148 27.891 7.012 1 98.06 35 ASN B CA 1
ATOM 2001 C C . ASN B 1 35 ? -7.914 27.516 7.832 1 98.06 35 ASN B C 1
ATOM 2003 O O . ASN B 1 35 ? -7.305 28.375 8.469 1 98.06 35 ASN B O 1
ATOM 2007 N N . ILE B 1 36 ? -7.551 26.234 7.824 1 98.38 36 ILE B N 1
ATOM 2008 C CA . ILE B 1 36 ? -6.398 25.766 8.578 1 98.38 36 ILE B CA 1
ATOM 2009 C C . ILE B 1 36 ? -5.125 26.422 8.055 1 98.38 36 ILE B C 1
ATOM 2011 O O . ILE B 1 36 ? -4.316 26.938 8.828 1 98.38 36 ILE B O 1
ATOM 2015 N N . ILE B 1 37 ? -4.977 26.438 6.73 1 98.5 37 ILE B N 1
ATOM 2016 C CA . ILE B 1 37 ? -3.793 27 6.105 1 98.5 37 ILE B CA 1
ATOM 2017 C C . ILE B 1 37 ? -3.711 28.5 6.43 1 98.5 37 ILE B C 1
ATOM 2019 O O . ILE B 1 37 ? -2.656 29 6.828 1 98.5 37 ILE B O 1
ATOM 2023 N N . LYS B 1 38 ? -4.797 29.219 6.32 1 97.62 38 LYS B N 1
ATOM 2024 C CA . LYS B 1 38 ? -4.832 30.656 6.621 1 97.62 38 LYS B CA 1
ATOM 2025 C C . LYS B 1 38 ? -4.504 30.906 8.086 1 97.62 38 LYS B C 1
ATOM 2027 O O . LYS B 1 38 ? -3.795 31.875 8.414 1 97.62 38 LYS B O 1
ATOM 2032 N N . GLY B 1 39 ? -5.027 30.047 8.945 1 97.81 39 GLY B N 1
ATOM 2033 C CA . GLY B 1 39 ? -4.75 30.172 10.367 1 97.81 39 GLY B CA 1
ATOM 2034 C C . GLY B 1 39 ? -3.279 30.031 10.703 1 97.81 39 GLY B C 1
ATOM 2035 O O . GLY B 1 39 ? -2.814 30.547 11.719 1 97.81 39 GLY B O 1
ATOM 2036 N N . LEU B 1 40 ? -2.535 29.344 9.883 1 97.94 40 LEU B N 1
ATOM 2037 C CA . LEU B 1 40 ? -1.12 29.078 10.117 1 97.94 40 LEU B CA 1
ATOM 2038 C C . LEU B 1 40 ? -0.246 30.078 9.367 1 97.94 40 LEU B C 1
ATOM 2040 O O . LEU B 1 40 ? 0.981 30.047 9.484 1 97.94 40 LEU B O 1
ATOM 2044 N N . SER B 1 41 ? -0.848 31.016 8.633 1 96.94 41 SER B N 1
ATOM 2045 C CA . SER B 1 41 ? -0.139 31.906 7.715 1 96.94 41 SER B CA 1
ATOM 2046 C C . SER B 1 41 ? 0.75 32.875 8.469 1 96.94 41 SER B C 1
ATOM 2048 O O . SER B 1 41 ? 1.668 33.469 7.891 1 96.94 41 SER B O 1
ATOM 2050 N N . ARG B 1 42 ? 0.548 33.094 9.719 1 95.88 42 ARG B N 1
ATOM 2051 C CA . ARG B 1 42 ? 1.303 34.062 10.523 1 95.88 42 ARG B CA 1
ATOM 2052 C C . ARG B 1 42 ? 2.707 33.531 10.812 1 95.88 42 ARG B C 1
ATOM 2054 O O . ARG B 1 42 ? 3.547 34.281 11.344 1 95.88 42 ARG B O 1
ATOM 2061 N N . HIS B 1 43 ? 3.002 32.281 10.477 1 96.94 43 HIS B N 1
ATOM 2062 C CA . HIS B 1 43 ? 4.312 31.688 10.688 1 96.94 43 HIS B CA 1
ATOM 2063 C C . HIS B 1 43 ? 5.07 31.547 9.367 1 96.94 43 HIS B C 1
ATOM 2065 O O . HIS B 1 43 ? 5.008 30.5 8.727 1 96.94 43 HIS B O 1
ATOM 2071 N N . PRO B 1 44 ? 5.867 32.5 9.016 1 93.5 44 PRO B N 1
ATOM 2072 C CA . PRO B 1 44 ? 6.484 32.531 7.688 1 93.5 44 PRO B CA 1
ATOM 2073 C C . PRO B 1 44 ? 7.512 31.406 7.504 1 93.5 44 PRO B C 1
ATOM 2075 O O . PRO B 1 44 ? 7.832 31.047 6.371 1 93.5 44 PRO B O 1
ATOM 2078 N N . ASN B 1 45 ? 8.055 30.859 8.531 1 95.62 45 ASN B N 1
ATOM 2079 C CA . ASN B 1 45 ? 9.07 29.828 8.43 1 95.62 45 ASN B CA 1
ATOM 2080 C C . ASN B 1 45 ? 8.453 28.438 8.352 1 95.62 45 ASN B C 1
ATOM 2082 O O . ASN B 1 45 ? 9.164 27.438 8.297 1 95.62 45 ASN B O 1
ATOM 2086 N N . LEU B 1 46 ? 7.18 28.359 8.305 1 97.38 46 LEU B N 1
ATOM 2087 C CA . LEU B 1 46 ? 6.469 27.094 8.219 1 97.38 46 LEU B CA 1
ATOM 2088 C C . LEU B 1 46 ? 6.281 26.672 6.762 1 97.38 46 LEU B C 1
ATOM 2090 O O . LEU B 1 46 ? 5.852 27.469 5.93 1 97.38 46 LEU B O 1
ATOM 2094 N N . SER B 1 47 ? 6.691 25.484 6.426 1 97.69 47 SER B N 1
ATOM 2095 C CA . SER B 1 47 ? 6.453 24.875 5.125 1 97.69 47 SER B CA 1
ATOM 2096 C C . SER B 1 47 ? 5.324 23.844 5.203 1 97.69 47 SER B C 1
ATOM 2098 O O . SER B 1 47 ? 5.41 22.875 5.949 1 97.69 47 SER B O 1
ATOM 2100 N N . ILE B 1 48 ? 4.27 24.141 4.43 1 98.19 48 ILE B N 1
ATOM 2101 C CA . ILE B 1 48 ? 3.123 23.234 4.434 1 98.19 48 ILE B CA 1
ATOM 2102 C C . ILE B 1 48 ? 3.1 22.422 3.137 1 98.19 48 ILE B C 1
ATOM 2104 O O . ILE B 1 48 ? 3.129 23 2.043 1 98.19 48 ILE B O 1
ATOM 2108 N N . ARG B 1 49 ? 3.109 21.203 3.229 1 98.19 49 ARG B N 1
ATOM 2109 C CA . ARG B 1 49 ? 2.816 20.297 2.127 1 98.19 49 ARG B CA 1
ATOM 2110 C C . ARG B 1 49 ? 1.477 19.594 2.336 1 98.19 49 ARG B C 1
ATOM 2112 O O . ARG B 1 49 ? 1.248 18.984 3.379 1 98.19 49 ARG B O 1
ATOM 2119 N N . LEU B 1 50 ? 0.627 19.75 1.352 1 98.62 50 LEU B N 1
ATOM 2120 C CA . LEU B 1 50 ? -0.729 19.203 1.419 1 98.62 50 LEU B CA 1
ATOM 2121 C C . LEU B 1 50 ? -0.825 17.875 0.687 1 98.62 50 LEU B C 1
ATOM 2123 O O . LEU B 1 50 ? -0.339 17.75 -0.439 1 98.62 50 LEU B O 1
ATOM 2127 N N . VAL B 1 51 ? -1.394 16.844 1.326 1 98.69 51 VAL B N 1
ATOM 2128 C CA . VAL B 1 51 ? -1.677 15.562 0.702 1 98.69 51 VAL B CA 1
ATOM 2129 C C . VAL B 1 51 ? -3.182 15.305 0.698 1 98.69 51 VAL B C 1
ATOM 2131 O O . VAL B 1 51 ? -3.818 15.281 1.755 1 98.69 51 VAL B O 1
ATOM 2134 N N . LEU B 1 52 ? -3.729 15.094 -0.499 1 98.81 52 LEU B N 1
ATOM 2135 C CA . LEU B 1 52 ? -5.156 14.844 -0.651 1 98.81 52 LEU B CA 1
ATOM 2136 C C . LEU B 1 52 ? -5.402 13.484 -1.305 1 98.81 52 LEU B C 1
ATOM 2138 O O . LEU B 1 52 ? -4.824 13.18 -2.35 1 98.81 52 LEU B O 1
ATOM 2142 N N . THR B 1 53 ? -6.277 12.672 -0.647 1 98.62 53 THR B N 1
ATOM 2143 C CA . THR B 1 53 ? -6.777 11.523 -1.396 1 98.62 53 THR B CA 1
ATOM 2144 C C . THR B 1 53 ? -7.637 11.977 -2.57 1 98.62 53 THR B C 1
ATOM 2146 O O . THR B 1 53 ? -8.078 13.133 -2.613 1 98.62 53 THR B O 1
ATOM 2149 N N . SER B 1 54 ? -7.898 11.023 -3.465 1 97.69 54 SER B N 1
ATOM 2150 C CA . SER B 1 54 ? -8.742 11.328 -4.613 1 97.69 54 SER B CA 1
ATOM 2151 C C . SER B 1 54 ? -10.125 11.805 -4.172 1 97.69 54 SER B C 1
ATOM 2153 O O . SER B 1 54 ? -10.68 12.742 -4.75 1 97.69 54 SER B O 1
ATOM 2155 N N . SER B 1 55 ? -10.672 11.172 -3.18 1 98.06 55 SER B N 1
ATOM 2156 C CA . SER B 1 55 ? -11.984 11.547 -2.674 1 98.06 55 SER B CA 1
ATOM 2157 C C . SER B 1 55 ? -11.953 12.93 -2.025 1 98.06 55 SER B C 1
ATOM 2159 O O . SER B 1 55 ? -12.875 13.727 -2.209 1 98.06 55 SER B O 1
ATOM 2161 N N . ALA B 1 56 ? -10.914 13.25 -1.257 1 98.5 56 ALA B N 1
ATOM 2162 C CA . ALA B 1 56 ? -10.797 14.555 -0.612 1 98.5 56 ALA B CA 1
ATOM 2163 C C . ALA B 1 56 ? -10.695 15.672 -1.647 1 98.5 56 ALA B C 1
ATOM 2165 O O . ALA B 1 56 ? -11.289 16.734 -1.479 1 98.5 56 ALA B O 1
ATOM 2166 N N . ALA B 1 57 ? -9.984 15.422 -2.707 1 98.25 57 ALA B N 1
ATOM 2167 C CA . ALA B 1 57 ? -9.75 16.422 -3.742 1 98.25 57 ALA B CA 1
ATOM 2168 C C . ALA B 1 57 ? -11.062 16.859 -4.391 1 98.25 57 ALA B C 1
ATOM 2170 O O . ALA B 1 57 ? -11.172 17.984 -4.902 1 98.25 57 ALA B O 1
ATOM 2171 N N . GLN B 1 58 ? -12.062 15.984 -4.367 1 97.44 58 GLN B N 1
ATOM 2172 C CA . GLN B 1 58 ? -13.352 16.281 -4.98 1 97.44 58 GLN B CA 1
ATOM 2173 C C . GLN B 1 58 ? -14.039 17.453 -4.273 1 97.44 58 GLN B C 1
ATOM 2175 O O . GLN B 1 58 ? -14.906 18.109 -4.855 1 97.44 58 GLN B O 1
ATOM 2180 N N . PHE B 1 59 ? -13.625 17.781 -3.076 1 97.31 59 PHE B N 1
ATOM 2181 C CA . PHE B 1 59 ? -14.281 18.828 -2.299 1 97.31 59 PHE B CA 1
ATOM 2182 C C . PHE B 1 59 ? -13.602 20.172 -2.529 1 97.31 59 PHE B C 1
ATOM 2184 O O . PHE B 1 59 ? -14.07 21.203 -2.033 1 97.31 59 PHE B O 1
ATOM 2191 N N . LEU B 1 60 ? -12.492 20.141 -3.221 1 98 60 LEU B N 1
ATOM 2192 C CA . LEU B 1 60 ? -11.719 21.359 -3.463 1 98 60 LEU B CA 1
ATOM 2193 C C . LEU B 1 60 ? -11.469 21.547 -4.953 1 98 60 LEU B C 1
ATOM 2195 O O . LEU B 1 60 ? -10.328 21.484 -5.414 1 98 60 LEU B O 1
ATOM 2199 N N . GLN B 1 61 ? -12.492 21.891 -5.715 1 96.94 61 GLN B N 1
ATOM 2200 C CA . GLN B 1 61 ? -12.414 21.969 -7.168 1 96.94 61 GLN B CA 1
ATOM 2201 C C . GLN B 1 61 ? -12.828 23.359 -7.664 1 96.94 61 GLN B C 1
ATOM 2203 O O . GLN B 1 61 ? -13.195 23.516 -8.828 1 96.94 61 GLN B O 1
ATOM 2208 N N . GLY B 1 62 ? -12.812 24.25 -6.793 1 96.62 62 GLY B N 1
ATOM 2209 C CA . GLY B 1 62 ? -13.172 25.609 -7.195 1 96.62 62 GLY B CA 1
ATOM 2210 C C . GLY B 1 62 ? -14.672 25.797 -7.359 1 96.62 62 GLY B C 1
ATOM 2211 O O . GLY B 1 62 ? -15.117 26.656 -8.125 1 96.62 62 GLY B O 1
ATOM 2212 N N . GLN B 1 63 ? -15.43 24.969 -6.648 1 95.25 63 GLN B N 1
ATOM 2213 C CA . GLN B 1 63 ? -16.875 24.953 -6.836 1 95.25 63 GLN B CA 1
ATOM 2214 C C . GLN B 1 63 ? -17.547 26.094 -6.078 1 95.25 63 GLN B C 1
ATOM 2216 O O . GLN B 1 63 ? -18.688 26.453 -6.367 1 95.25 63 GLN B O 1
ATOM 2221 N N . ALA B 1 64 ? -17 26.625 -5.012 1 95.69 64 ALA B N 1
ATOM 2222 C CA . ALA B 1 64 ? -17.5 27.703 -4.152 1 95.69 64 ALA B CA 1
ATOM 2223 C C . ALA B 1 64 ? -16.344 28.422 -3.461 1 95.69 64 ALA B C 1
ATOM 2225 O O . ALA B 1 64 ? -15.195 27.969 -3.502 1 95.69 64 ALA B O 1
ATOM 2226 N N . GLU B 1 65 ? -16.562 29.547 -2.801 1 94.38 65 GLU B N 1
ATOM 2227 C CA . GLU B 1 65 ? -15.547 30.344 -2.119 1 94.38 65 GLU B CA 1
ATOM 2228 C C . GLU B 1 65 ? -14.828 29.516 -1.06 1 94.38 65 GLU B C 1
ATOM 2230 O O . GLU B 1 65 ? -13.602 29.609 -0.911 1 94.38 65 GLU B O 1
ATOM 2235 N N . GLU B 1 66 ? -15.562 28.688 -0.339 1 95.31 66 GLU B N 1
ATOM 2236 C CA . GLU B 1 66 ? -14.992 27.859 0.722 1 95.31 66 GLU B CA 1
ATOM 2237 C C . GLU B 1 66 ? -14.352 26.594 0.153 1 95.31 66 GLU B C 1
ATOM 2239 O O . GLU B 1 66 ? -13.773 25.797 0.894 1 95.31 66 GLU B O 1
ATOM 2244 N N . GLN B 1 67 ? -14.477 26.422 -1.19 1 97.81 67 GLN B N 1
ATOM 2245 C CA . GLN B 1 67 ? -13.938 25.266 -1.887 1 97.81 67 GLN B CA 1
ATOM 2246 C C . GLN B 1 67 ? -13.055 25.688 -3.061 1 97.81 67 GLN B C 1
ATOM 2248 O O . GLN B 1 67 ? -13.328 25.312 -4.207 1 97.81 67 GLN B O 1
ATOM 2253 N N . PRO B 1 68 ? -12.039 26.422 -2.766 1 97.94 68 PRO B N 1
ATOM 2254 C CA . PRO B 1 68 ? -11.141 26.875 -3.83 1 97.94 68 PRO B CA 1
ATOM 2255 C C . PRO B 1 68 ? -10.484 25.734 -4.586 1 97.94 68 PRO B C 1
ATOM 2257 O O . PRO B 1 68 ? -10.469 24.594 -4.102 1 97.94 68 PRO B O 1
ATOM 2260 N N . SER B 1 69 ? -9.945 26.047 -5.773 1 98.12 69 SER B N 1
ATOM 2261 C CA . SER B 1 69 ? -9.219 25.047 -6.559 1 98.12 69 SER B CA 1
ATOM 2262 C C . SER B 1 69 ? -7.863 24.734 -5.93 1 98.12 69 SER B C 1
ATOM 2264 O O . SER B 1 69 ? -7.348 25.516 -5.133 1 98.12 69 SER B O 1
ATOM 2266 N N . LEU B 1 70 ? -7.34 23.609 -6.316 1 97.75 70 LEU B N 1
ATOM 2267 C CA . LEU B 1 70 ? -6.008 23.266 -5.84 1 97.75 70 LEU B CA 1
ATOM 2268 C C . LEU B 1 70 ? -4.977 24.297 -6.297 1 97.75 70 LEU B C 1
ATOM 2270 O O . LEU B 1 70 ? -4.023 24.578 -5.574 1 97.75 70 LEU B O 1
ATOM 2274 N N . ALA B 1 71 ? -5.121 24.797 -7.465 1 97.31 71 ALA B N 1
ATOM 2275 C CA . ALA B 1 71 ? -4.238 25.844 -7.965 1 97.31 71 ALA B CA 1
ATOM 2276 C C . ALA B 1 71 ? -4.281 27.078 -7.062 1 97.31 71 ALA B C 1
ATOM 2278 O O . ALA B 1 71 ? -3.244 27.656 -6.738 1 97.31 71 ALA B O 1
ATOM 2279 N N . ASP B 1 72 ? -5.461 27.469 -6.668 1 98 72 ASP B N 1
ATOM 2280 C CA . ASP B 1 72 ? -5.621 28.594 -5.758 1 98 72 ASP B CA 1
ATOM 2281 C C . ASP B 1 72 ? -4.941 28.312 -4.418 1 98 72 ASP B C 1
ATOM 2283 O O . ASP B 1 72 ? -4.207 29.156 -3.902 1 98 72 ASP B O 1
ATOM 2287 N N . I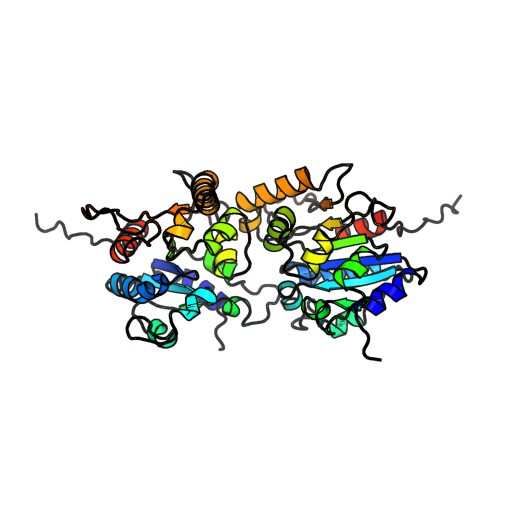LE B 1 73 ? -5.18 27.141 -3.906 1 98.19 73 ILE B N 1
ATOM 2288 C CA . ILE B 1 73 ? -4.613 26.75 -2.621 1 98.19 73 ILE B CA 1
ATOM 2289 C C . ILE B 1 73 ? -3.09 26.75 -2.709 1 98.19 73 ILE B C 1
ATOM 2291 O O . ILE B 1 73 ? -2.406 27.125 -1.755 1 98.19 73 ILE B O 1
ATOM 2295 N N . GLY B 1 74 ? -2.576 26.328 -3.857 1 97.69 74 GLY B N 1
ATOM 2296 C CA . GLY B 1 74 ? -1.139 26.297 -4.078 1 97.69 74 GLY B CA 1
ATOM 2297 C C . GLY B 1 74 ? -0.489 27.672 -3.936 1 97.69 74 GLY B C 1
ATOM 2298 O O . GLY B 1 74 ? 0.72 27.766 -3.717 1 97.69 74 GLY B O 1
ATOM 2299 N N . ASN B 1 75 ? -1.255 28.703 -3.963 1 97.56 75 ASN B N 1
ATOM 2300 C CA . ASN B 1 75 ? -0.736 30.062 -3.881 1 97.56 75 ASN B CA 1
ATOM 2301 C C . ASN B 1 75 ? -0.923 30.656 -2.484 1 97.56 75 ASN B C 1
ATOM 2303 O O . ASN B 1 75 ? -0.535 31.797 -2.23 1 97.56 75 ASN B 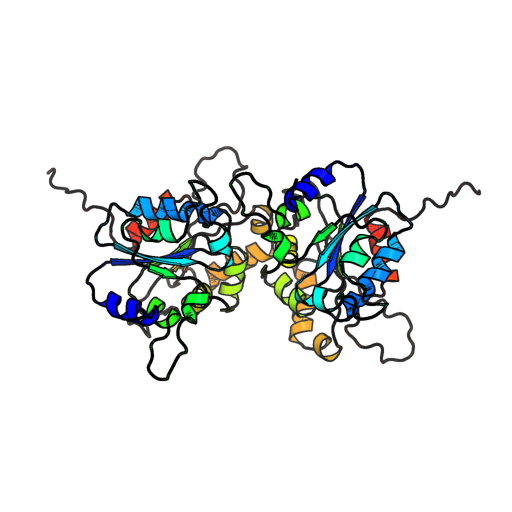O 1
ATOM 2307 N N . TYR B 1 76 ? -1.504 29.906 -1.605 1 97.62 76 TYR B N 1
ATOM 2308 C CA . TYR B 1 76 ? -1.649 30.375 -0.232 1 97.62 76 TYR B CA 1
ATOM 2309 C C . TYR B 1 76 ? -0.292 30.484 0.451 1 97.62 76 TYR B C 1
ATOM 2311 O O . TYR B 1 76 ? 0.662 29.812 0.071 1 97.62 76 TYR B O 1
ATOM 2319 N N . PRO B 1 77 ? -0.244 31.344 1.464 1 96.75 77 PRO B N 1
ATOM 2320 C CA . PRO B 1 77 ? 1.016 31.453 2.205 1 96.75 77 PRO B CA 1
ATOM 2321 C C . PRO B 1 77 ? 1.471 30.109 2.791 1 96.75 77 PRO B C 1
ATOM 2323 O O . PRO B 1 77 ? 0.645 29.328 3.258 1 96.75 77 PRO B O 1
ATOM 2326 N N . ASN B 1 78 ? 2.746 29.828 2.748 1 97.25 78 ASN B N 1
ATOM 2327 C CA . ASN B 1 78 ? 3.426 28.719 3.408 1 97.25 78 ASN B CA 1
ATOM 2328 C C . ASN B 1 78 ? 3.215 27.406 2.662 1 97.25 78 ASN B C 1
ATOM 2330 O O . ASN B 1 78 ? 3.842 26.391 2.984 1 97.25 78 ASN B O 1
ATOM 2334 N N . VAL B 1 79 ? 2.293 27.359 1.638 1 98.19 79 VAL B N 1
ATOM 2335 C CA . VAL B 1 79 ? 2.051 26.125 0.916 1 98.19 79 VAL B CA 1
ATOM 2336 C C . VAL B 1 79 ? 3.152 25.906 -0.12 1 98.19 79 VAL B C 1
ATOM 2338 O O . VAL B 1 79 ? 3.273 26.672 -1.076 1 98.19 79 VAL B O 1
ATOM 2341 N N . ASP B 1 80 ? 3.889 24.859 0.035 1 97.19 80 ASP B N 1
ATOM 2342 C CA . ASP B 1 80 ? 5.031 24.625 -0.843 1 97.19 80 ASP B CA 1
ATOM 2343 C C . ASP B 1 80 ? 4.691 23.578 -1.914 1 97.19 80 ASP B C 1
ATOM 2345 O O . ASP B 1 80 ? 5.316 23.547 -2.975 1 97.19 80 ASP B O 1
ATOM 2349 N N . ALA B 1 81 ? 3.738 22.719 -1.607 1 97.38 81 ALA B N 1
ATOM 2350 C CA . ALA B 1 81 ? 3.361 21.688 -2.582 1 97.38 81 ALA B CA 1
ATOM 2351 C C . ALA B 1 81 ? 2.021 21.062 -2.223 1 97.38 81 ALA B C 1
ATOM 2353 O O . ALA B 1 81 ? 1.623 21.047 -1.055 1 97.38 81 ALA B O 1
ATOM 2354 N N . ILE B 1 82 ? 1.369 20.578 -3.207 1 98.38 82 ILE B N 1
ATOM 2355 C CA . ILE B 1 82 ? 0.157 19.781 -3.074 1 98.38 82 ILE B CA 1
ATOM 2356 C C . ILE B 1 82 ? 0.339 18.438 -3.791 1 98.38 82 ILE B C 1
ATOM 2358 O O . ILE B 1 82 ? 0.732 18.406 -4.957 1 98.38 82 ILE B O 1
ATOM 2362 N N . TYR B 1 83 ? 0.034 17.391 -3.07 1 98 83 TYR B N 1
ATOM 2363 C CA . TYR B 1 83 ? 0.153 16.047 -3.627 1 98 83 TYR B CA 1
ATOM 2364 C C . TYR B 1 83 ? -1.193 15.336 -3.621 1 98 83 TYR B C 1
ATOM 2366 O O . TYR B 1 83 ? -1.965 15.461 -2.666 1 98 83 TYR B O 1
ATOM 2374 N N . THR B 1 84 ? -1.438 14.641 -4.668 1 97.69 84 THR B N 1
ATOM 2375 C CA . THR B 1 84 ? -2.578 13.742 -4.797 1 97.69 84 THR B CA 1
ATOM 2376 C C . THR B 1 84 ? -2.113 12.297 -4.977 1 97.69 84 THR B C 1
ATOM 2378 O O . THR B 1 84 ? -0.911 12.031 -5 1 97.69 84 THR B O 1
ATOM 2381 N N . ASP B 1 85 ? -3.037 11.367 -5.086 1 96.88 85 ASP B N 1
ATOM 2382 C CA . ASP B 1 85 ? -2.689 9.961 -5.258 1 96.88 85 ASP B CA 1
ATOM 2383 C C . ASP B 1 85 ? -1.846 9.75 -6.516 1 96.88 85 ASP B C 1
ATOM 2385 O O . ASP B 1 85 ? -0.942 8.914 -6.527 1 96.88 85 ASP B O 1
ATOM 2389 N N . GLU B 1 86 ? -2.066 10.484 -7.492 1 94.56 86 GLU B N 1
ATOM 2390 C CA . GLU B 1 86 ? -1.367 10.352 -8.766 1 94.56 86 GLU B CA 1
ATOM 2391 C C . GLU B 1 86 ? 0.075 10.836 -8.664 1 94.56 86 GLU B C 1
ATOM 2393 O O . GLU B 1 86 ? 0.927 10.453 -9.461 1 94.56 86 GLU B O 1
ATOM 2398 N N . SER B 1 87 ? 0.341 11.664 -7.656 1 95.56 87 SER B N 1
ATOM 2399 C CA . SER B 1 87 ? 1.671 12.242 -7.496 1 95.56 87 SER B CA 1
ATOM 2400 C C . SER B 1 87 ? 2.717 11.156 -7.246 1 95.56 87 SER B C 1
ATOM 2402 O O . SER B 1 87 ? 3.9 11.359 -7.523 1 95.56 87 SER B O 1
ATOM 2404 N N . GLU B 1 88 ? 2.254 10.016 -6.707 1 93.31 88 GLU B N 1
ATOM 2405 C CA . GLU B 1 88 ? 3.143 8.898 -6.41 1 93.31 88 GLU B CA 1
ATOM 2406 C C . GLU B 1 88 ? 3.727 8.297 -7.684 1 93.31 88 GLU B C 1
ATOM 2408 O O . GLU B 1 88 ? 4.805 7.703 -7.66 1 93.31 88 GLU B O 1
ATOM 2413 N N . TRP B 1 89 ? 3.072 8.555 -8.82 1 89.88 89 TRP B N 1
ATOM 2414 C CA . TRP B 1 89 ? 3.396 7.777 -10.016 1 89.88 89 TRP B CA 1
ATOM 2415 C C . TRP B 1 89 ? 3.754 8.695 -11.18 1 89.88 89 TRP B C 1
ATOM 2417 O O . TRP B 1 89 ? 3.816 8.25 -12.328 1 89.88 89 TRP B O 1
ATOM 2427 N N . VAL B 1 90 ? 3.939 9.93 -10.938 1 88.5 90 VAL B N 1
ATOM 2428 C CA . VAL B 1 90 ? 4.148 10.914 -12 1 88.5 90 VAL B CA 1
ATOM 2429 C C . VAL B 1 90 ? 5.387 10.539 -12.812 1 88.5 90 VAL B C 1
ATOM 2431 O O . VAL B 1 90 ? 5.383 10.633 -14.039 1 88.5 90 VAL B O 1
ATOM 2434 N N . GLN B 1 91 ? 6.414 10.117 -12.195 1 85.88 91 GLN B N 1
ATOM 2435 C CA . GLN B 1 91 ? 7.609 9.656 -12.883 1 85.88 91 GLN B CA 1
ATOM 2436 C C . GLN B 1 91 ? 7.848 8.172 -12.641 1 85.88 91 GLN B C 1
ATOM 2438 O O . GLN B 1 91 ? 7.855 7.719 -11.492 1 85.88 91 GLN B O 1
ATOM 2443 N N . PRO B 1 92 ? 8.008 7.527 -13.781 1 87.88 92 PRO B N 1
ATOM 2444 C CA . PRO B 1 92 ? 8.336 6.113 -13.586 1 87.88 92 PRO B CA 1
ATOM 2445 C C . PRO B 1 92 ? 9.57 5.91 -12.703 1 87.88 92 PRO B C 1
ATOM 2447 O O . PRO B 1 92 ? 10.602 6.539 -12.938 1 87.88 92 PRO B O 1
ATOM 2450 N N . TRP B 1 93 ? 9.453 5.051 -11.789 1 91 93 TRP B N 1
ATOM 2451 C CA . TRP B 1 93 ? 10.508 4.852 -10.797 1 91 93 TRP B CA 1
ATOM 2452 C C . TRP B 1 93 ? 11.617 3.961 -11.352 1 91 93 TRP B C 1
ATOM 2454 O O . TRP B 1 93 ? 11.344 2.969 -12.031 1 91 93 TRP B O 1
ATOM 2464 N N . THR B 1 94 ? 12.867 4.312 -11.125 1 92.81 94 THR B N 1
ATOM 2465 C CA . THR B 1 94 ? 14.023 3.465 -11.367 1 92.81 94 THR B CA 1
ATOM 2466 C C . THR B 1 94 ? 14.859 3.309 -10.102 1 92.81 94 THR B C 1
ATOM 2468 O O . THR B 1 94 ? 14.734 4.102 -9.164 1 92.81 94 THR B O 1
ATOM 2471 N N . ARG B 1 95 ? 15.633 2.264 -10.156 1 89.88 95 ARG B N 1
ATOM 2472 C CA . ARG B 1 95 ? 16.438 1.962 -8.977 1 89.88 95 ARG B CA 1
ATOM 2473 C C . ARG B 1 95 ? 17.266 3.174 -8.547 1 89.88 95 ARG B C 1
ATOM 2475 O O . ARG B 1 95 ? 17.922 3.805 -9.375 1 89.88 95 ARG B O 1
ATOM 2482 N N . GLY B 1 96 ? 17.172 3.477 -7.25 1 89.12 96 GLY B N 1
ATOM 2483 C CA . GLY B 1 96 ? 17.922 4.602 -6.715 1 89.12 96 GLY B CA 1
ATOM 2484 C C . GLY B 1 96 ? 17.109 5.875 -6.625 1 89.12 96 GLY B C 1
ATOM 2485 O O . GLY B 1 96 ? 17.484 6.809 -5.91 1 89.12 96 GLY B O 1
ATOM 2486 N N . ALA B 1 97 ? 16.078 5.957 -7.398 1 91 97 ALA B N 1
ATOM 2487 C CA . ALA B 1 97 ? 15.211 7.129 -7.336 1 91 97 ALA B CA 1
ATOM 2488 C C . ALA B 1 97 ? 14.445 7.176 -6.02 1 91 97 ALA B C 1
ATOM 2490 O O . ALA B 1 97 ? 14.078 6.133 -5.473 1 91 97 ALA B O 1
ATOM 2491 N N . PRO B 1 98 ? 14.234 8.375 -5.527 1 92.94 98 PRO B N 1
ATOM 2492 C CA . PRO B 1 98 ? 13.438 8.477 -4.305 1 92.94 98 PRO B CA 1
ATOM 2493 C C . PRO B 1 98 ? 11.969 8.117 -4.527 1 92.94 98 PRO B C 1
ATOM 2495 O O . PRO B 1 98 ? 11.477 8.195 -5.656 1 92.94 98 PRO B O 1
ATOM 2498 N N . ILE B 1 99 ? 11.367 7.637 -3.48 1 94.56 99 ILE B N 1
ATOM 2499 C CA . ILE B 1 99 ? 9.945 7.285 -3.479 1 94.56 99 ILE B CA 1
ATOM 2500 C C . ILE B 1 99 ? 9.164 8.305 -2.65 1 94.56 99 ILE B C 1
ATOM 2502 O O . ILE B 1 99 ? 9.539 8.609 -1.514 1 94.56 99 ILE B O 1
ATOM 2506 N N . LEU B 1 100 ? 8.062 8.773 -3.178 1 95.75 100 LEU B N 1
ATOM 2507 C CA . LEU B 1 100 ? 7.402 9.945 -2.623 1 95.75 100 LEU B CA 1
ATOM 2508 C C . LEU B 1 100 ? 6.914 9.68 -1.204 1 95.75 100 LEU B C 1
ATOM 2510 O O . LEU B 1 100 ? 7.203 10.445 -0.285 1 95.75 100 LEU B O 1
ATOM 2514 N N . HIS B 1 101 ? 6.098 8.555 -0.962 1 97 101 HIS B N 1
ATOM 2515 C CA . HIS B 1 101 ? 5.57 8.328 0.379 1 97 101 HIS B CA 1
ATOM 2516 C C . HIS B 1 101 ? 6.699 8.078 1.376 1 97 101 HIS B C 1
ATOM 2518 O O . HIS B 1 101 ? 6.547 8.336 2.57 1 97 101 HIS B O 1
ATOM 2524 N N . ILE B 1 102 ? 7.848 7.566 0.915 1 95.62 102 ILE B N 1
ATOM 2525 C CA . ILE B 1 102 ? 9.008 7.352 1.772 1 95.62 102 ILE B CA 1
ATOM 2526 C C . ILE B 1 102 ? 9.648 8.695 2.115 1 95.62 102 ILE B C 1
ATOM 2528 O O . ILE B 1 102 ? 10.016 8.945 3.266 1 95.62 102 ILE B O 1
ATOM 2532 N N . GLU B 1 103 ? 9.805 9.57 1.095 1 95.19 103 GLU B N 1
ATOM 2533 C CA . GLU B 1 103 ? 10.398 10.883 1.311 1 95.19 103 GLU B CA 1
ATOM 2534 C C . GLU B 1 103 ? 9.531 11.75 2.223 1 95.19 103 GLU B C 1
ATOM 2536 O O . GLU B 1 103 ? 10.047 12.492 3.057 1 95.19 103 GLU B O 1
ATOM 2541 N N . LEU B 1 104 ? 8.25 11.656 2.031 1 96 104 LEU B N 1
ATOM 2542 C CA . LEU B 1 104 ? 7.336 12.375 2.916 1 96 104 LEU B CA 1
ATOM 2543 C C . LEU B 1 104 ? 7.516 11.93 4.363 1 96 104 LEU B C 1
ATOM 2545 O O . LEU B 1 104 ? 7.527 12.75 5.277 1 96 104 LEU B O 1
ATOM 2549 N N . ARG B 1 105 ? 7.656 10.641 4.566 1 94.62 105 ARG B N 1
ATOM 2550 C CA . ARG B 1 105 ? 7.91 10.117 5.906 1 94.62 105 ARG B CA 1
ATOM 2551 C C . ARG B 1 105 ? 9.25 10.609 6.445 1 94.62 105 ARG B C 1
ATOM 2553 O O . ARG B 1 105 ? 9.359 10.969 7.617 1 94.62 105 ARG B O 1
ATOM 2560 N N . LYS B 1 106 ? 10.25 10.711 5.621 1 92.62 106 LYS B N 1
ATOM 2561 C CA . LYS B 1 106 ? 11.602 11.102 6.039 1 92.62 106 LYS B CA 1
ATOM 2562 C C . LYS B 1 106 ? 11.641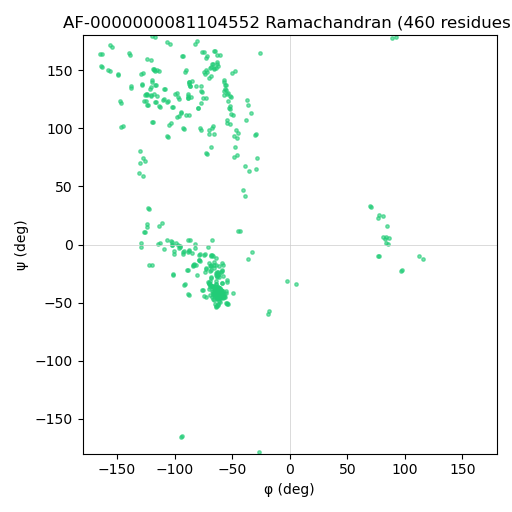 12.562 6.465 1 92.62 106 LYS B C 1
ATOM 2564 O O . LYS B 1 106 ? 12.445 12.938 7.324 1 92.62 106 LYS B O 1
ATOM 2569 N N . CYS B 1 107 ? 10.867 13.305 5.801 1 90 107 CYS B N 1
ATOM 2570 C CA . CYS B 1 107 ? 10.828 14.719 6.137 1 90 107 CYS B CA 1
ATOM 2571 C C . CYS B 1 107 ? 10.469 14.922 7.605 1 90 107 CYS B C 1
ATOM 2573 O O . CYS B 1 107 ? 9.602 14.227 8.133 1 90 107 CYS B O 1
ATOM 2575 N N . LYS B 1 108 ? 11.242 15.766 8.266 1 84.94 108 LYS B N 1
ATOM 2576 C CA . LYS B 1 108 ? 10.953 16.078 9.664 1 84.94 108 LYS B CA 1
ATOM 2577 C C . LYS B 1 108 ? 9.711 16.953 9.781 1 84.94 108 LYS B C 1
ATOM 2579 O O . LYS B 1 108 ? 9.82 18.172 9.992 1 84.94 108 LYS B O 1
ATOM 2584 N N . SER B 1 109 ? 8.609 16.344 9.664 1 88.38 109 SER B N 1
ATOM 2585 C CA . SER B 1 109 ? 7.348 17.062 9.672 1 88.38 109 SER B CA 1
ATOM 2586 C C . SER B 1 109 ? 6.375 16.484 10.688 1 88.38 109 SER B C 1
ATOM 2588 O O . SER B 1 109 ? 6.512 15.328 11.094 1 88.38 109 SER B O 1
ATOM 2590 N N . LEU B 1 110 ? 5.586 17.375 11.219 1 94.56 110 LEU B N 1
ATOM 2591 C CA . LEU B 1 110 ? 4.355 16.891 11.836 1 94.56 110 LEU B CA 1
ATOM 2592 C C . LEU B 1 110 ? 3.332 16.5 10.781 1 94.56 110 LEU B C 1
ATOM 2594 O O . LEU B 1 110 ? 3.094 17.234 9.828 1 94.56 110 LEU B O 1
ATOM 2598 N N . ASN B 1 111 ? 2.861 15.258 10.906 1 97.25 111 ASN B N 1
ATOM 2599 C CA . ASN B 1 111 ? 1.776 14.836 10.023 1 97.25 111 ASN B CA 1
ATOM 2600 C C . ASN B 1 111 ? 0.416 15 10.695 1 97.25 111 ASN B C 1
ATOM 2602 O O . ASN B 1 111 ? 0.218 14.531 11.82 1 97.25 111 ASN B O 1
ATOM 2606 N N . ILE B 1 112 ? -0.465 15.688 10.086 1 98.38 112 ILE B N 1
ATOM 2607 C CA . ILE B 1 112 ? -1.839 15.766 10.57 1 98.38 112 ILE B CA 1
ATOM 2608 C C . ILE B 1 112 ? -2.799 15.328 9.469 1 98.38 112 ILE B C 1
ATOM 2610 O O . ILE B 1 112 ? -2.684 15.773 8.32 1 98.38 112 ILE B O 1
ATOM 2614 N N . VAL B 1 113 ? -3.697 14.406 9.828 1 98.75 113 VAL B N 1
ATOM 2615 C CA . VAL B 1 113 ? -4.766 14 8.922 1 98.75 113 VAL B CA 1
ATOM 2616 C C . VAL B 1 113 ? -6.086 14.625 9.367 1 98.75 113 VAL B C 1
ATOM 2618 O O . VAL B 1 113 ? -6.688 14.18 10.352 1 98.75 113 VAL B O 1
ATOM 2621 N N . ALA B 1 114 ? -6.484 15.664 8.648 1 98.44 114 ALA B N 1
ATOM 2622 C CA . ALA B 1 114 ? -7.68 16.438 8.961 1 98.44 114 ALA B CA 1
ATOM 2623 C C . ALA B 1 114 ? -8.375 16.922 7.691 1 98.44 114 ALA B C 1
ATOM 2625 O O . ALA B 1 114 ? -7.961 17.922 7.094 1 98.44 114 ALA B O 1
ATOM 2626 N N . PRO B 1 115 ? -9.406 16.25 7.352 1 98.19 115 PRO B N 1
ATOM 2627 C CA . PRO B 1 115 ? -10.172 15.234 8.086 1 98.19 115 PRO B CA 1
ATOM 2628 C C . PRO B 1 115 ? -9.656 13.82 7.848 1 98.19 115 PRO B C 1
ATOM 2630 O O . PRO B 1 115 ? -9.156 13.516 6.766 1 98.19 115 PRO B O 1
ATOM 2633 N N . LEU B 1 116 ? -9.852 13 8.891 1 98.56 116 LEU B N 1
ATOM 2634 C CA . LEU B 1 116 ? -9.758 11.547 8.758 1 98.56 116 LEU B CA 1
ATOM 2635 C C . LEU B 1 116 ? -11.141 10.93 8.602 1 98.56 116 LEU B C 1
ATOM 2637 O O . LEU B 1 116 ? -11.914 10.875 9.562 1 98.56 116 LEU B O 1
ATOM 2641 N N . SER B 1 117 ? -11.477 10.43 7.457 1 98.06 117 SER B N 1
ATOM 2642 C CA . SER B 1 117 ? -12.781 9.828 7.191 1 98.06 117 SER B CA 1
ATOM 2643 C C . SER B 1 117 ? -12.898 8.445 7.836 1 98.06 117 SER B C 1
ATOM 2645 O O . SER B 1 117 ? -11.883 7.832 8.18 1 98.06 117 SER B O 1
ATOM 2647 N N . ALA B 1 118 ? -14.164 7.953 7.902 1 97.75 118 ALA B N 1
ATOM 2648 C CA . ALA B 1 118 ? -14.391 6.605 8.414 1 97.75 118 ALA B CA 1
ATOM 2649 C C . ALA B 1 118 ? -13.68 5.566 7.555 1 97.75 118 ALA B C 1
ATOM 2651 O O . ALA B 1 118 ? -13.125 4.594 8.078 1 97.75 118 ALA B O 1
ATOM 2652 N N . ASN B 1 119 ? -13.648 5.766 6.297 1 98.12 119 ASN B N 1
ATOM 2653 C CA . ASN B 1 119 ? -13 4.844 5.371 1 98.12 119 ASN B CA 1
ATOM 2654 C C . ASN B 1 119 ? -11.492 4.781 5.609 1 98.12 119 ASN B C 1
ATOM 2656 O O . ASN B 1 119 ? -10.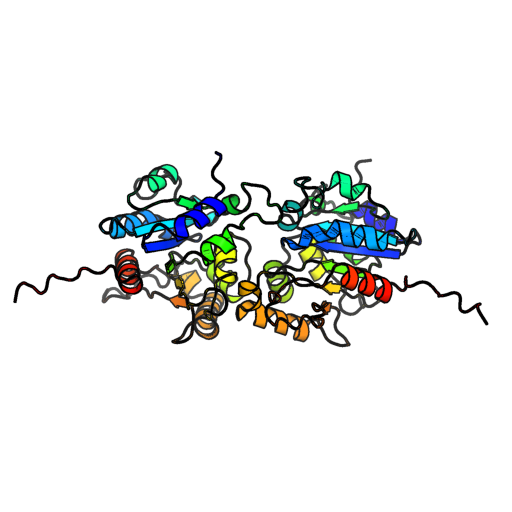93 3.695 5.734 1 98.12 119 ASN B O 1
ATOM 2660 N N . THR B 1 120 ? -10.867 5.926 5.648 1 98.56 120 THR B N 1
ATOM 2661 C CA . THR B 1 120 ? -9.422 5.961 5.84 1 98.56 120 THR B CA 1
ATOM 2662 C C . THR B 1 120 ? -9.047 5.477 7.238 1 98.56 120 THR B C 1
ATOM 2664 O O . THR B 1 120 ? -8.016 4.824 7.418 1 98.56 120 THR B O 1
ATOM 2667 N N . LEU B 1 121 ? -9.859 5.785 8.219 1 98.38 121 LEU B N 1
ATOM 2668 C CA . LEU B 1 121 ? -9.68 5.223 9.555 1 98.38 121 LEU B CA 1
ATOM 2669 C C . LEU B 1 121 ? -9.617 3.699 9.5 1 98.38 121 LEU B C 1
ATOM 2671 O O . LEU B 1 121 ? -8.695 3.088 10.039 1 98.38 121 LEU B O 1
ATOM 2675 N N . ALA B 1 122 ? -10.594 3.109 8.852 1 98.38 122 ALA B N 1
ATOM 2676 C CA . ALA B 1 122 ? -10.648 1.655 8.727 1 98.38 122 ALA B CA 1
ATOM 2677 C C . ALA B 1 122 ? -9.406 1.109 8.031 1 98.38 122 ALA B C 1
ATOM 2679 O O . ALA B 1 122 ? -8.828 0.12 8.477 1 98.38 122 ALA B O 1
ATOM 2680 N N . LYS B 1 123 ? -9.008 1.762 7.004 1 98.31 123 LYS B N 1
ATOM 2681 C CA . LYS B 1 123 ? -7.824 1.323 6.27 1 98.31 123 LYS B CA 1
ATOM 2682 C C . LYS B 1 123 ? -6.574 1.418 7.141 1 98.31 123 LYS B C 1
ATOM 2684 O O . LYS B 1 123 ? -5.734 0.517 7.129 1 98.31 123 LYS B O 1
ATOM 2689 N N . MET B 1 124 ? -6.48 2.461 7.859 1 97.62 124 MET B N 1
ATOM 2690 C CA . MET B 1 124 ? -5.332 2.727 8.719 1 97.62 124 MET B CA 1
ATOM 2691 C C . MET B 1 124 ? -5.16 1.621 9.758 1 97.62 124 MET B C 1
ATOM 2693 O O . MET B 1 124 ? -4.062 1.094 9.93 1 97.62 124 MET B O 1
ATOM 2697 N N . ILE B 1 125 ? -6.168 1.191 10.406 1 97.12 125 ILE B N 1
ATOM 2698 C CA . ILE B 1 125 ? -6.051 0.263 11.523 1 97.12 125 ILE B CA 1
ATOM 2699 C C . ILE B 1 125 ? -5.848 -1.156 11 1 97.12 125 ILE B C 1
ATOM 2701 O O . ILE B 1 125 ? -5.465 -2.055 11.758 1 97.12 125 ILE B O 1
ATOM 2705 N N . HIS B 1 126 ? -6.086 -1.35 9.68 1 97.25 126 HIS B N 1
ATOM 2706 C CA . HIS B 1 126 ? -5.938 -2.691 9.125 1 97.25 126 HIS B CA 1
ATOM 2707 C C . HIS B 1 126 ? -4.711 -2.783 8.227 1 97.25 126 HIS B C 1
ATOM 2709 O O . HIS B 1 126 ? -4.41 -3.852 7.688 1 97.25 126 HIS B O 1
ATOM 2715 N N . GLY B 1 127 ? -4.066 -1.691 8.031 1 97.69 127 GLY B N 1
ATOM 2716 C CA . GLY B 1 127 ? -2.82 -1.701 7.285 1 97.69 127 GLY B CA 1
ATOM 2717 C C . GLY B 1 127 ? -3.023 -1.634 5.781 1 97.69 127 GLY B C 1
ATOM 2718 O O . GLY B 1 127 ? -2.127 -1.987 5.012 1 97.69 127 GLY B O 1
ATOM 2719 N N . ILE B 1 128 ? -4.238 -1.247 5.363 1 98.12 128 ILE B N 1
ATOM 2720 C CA . ILE B 1 128 ? -4.508 -1.077 3.939 1 98.12 128 ILE B CA 1
ATOM 2721 C C . ILE B 1 128 ? -3.91 0.243 3.455 1 98.12 128 ILE B C 1
ATOM 2723 O O . ILE B 1 128 ? -4.168 1.299 4.035 1 98.12 128 ILE B O 1
ATOM 2727 N N . SER B 1 129 ? -3.043 0.21 2.488 1 97.5 129 SER B N 1
ATOM 2728 C CA . SER B 1 129 ? -2.328 1.382 1.995 1 97.5 129 SER B CA 1
ATOM 2729 C C . SER B 1 129 ? -2.467 1.518 0.482 1 97.5 129 SER B C 1
ATOM 2731 O O . SER B 1 129 ? -1.486 1.37 -0.251 1 97.5 129 SER B O 1
ATOM 2733 N N . ASP B 1 130 ? -3.631 1.94 0.058 1 96.75 130 ASP B N 1
ATOM 2734 C CA . ASP B 1 130 ? -3.939 1.993 -1.367 1 96.75 130 ASP B CA 1
ATOM 2735 C C . ASP B 1 130 ? -4.051 3.438 -1.853 1 96.75 130 ASP B C 1
ATOM 2737 O O . ASP B 1 130 ? -4.672 3.707 -2.881 1 96.75 130 ASP B O 1
ATOM 2741 N N . SER B 1 131 ? -3.521 4.402 -1.103 1 97.69 131 SER B N 1
ATOM 2742 C CA . SER B 1 131 ? -3.381 5.809 -1.463 1 97.69 131 SER B CA 1
ATOM 2743 C C . SER B 1 131 ? -2.035 6.363 -1.005 1 97.69 131 SER B C 1
ATOM 2745 O O . SER B 1 131 ? -1.335 5.73 -0.212 1 97.69 131 SER B O 1
ATOM 2747 N N . LEU B 1 132 ? -1.696 7.562 -1.583 1 97.94 132 LEU B N 1
ATOM 2748 C CA . LEU B 1 132 ? -0.468 8.195 -1.118 1 97.94 132 LEU B CA 1
ATOM 2749 C C . LEU B 1 132 ? -0.513 8.43 0.388 1 97.94 132 LEU B C 1
ATOM 2751 O O . LEU B 1 132 ? 0.455 8.141 1.096 1 97.94 132 LEU B O 1
ATOM 2755 N N . LEU B 1 133 ? -1.664 8.891 0.861 1 98.62 133 LEU B N 1
ATOM 2756 C CA . LEU B 1 133 ? -1.832 9.156 2.285 1 98.62 133 LEU B CA 1
ATOM 2757 C C . LEU B 1 133 ? -1.673 7.875 3.102 1 98.62 133 LEU B C 1
ATOM 2759 O O . LEU B 1 133 ? -0.866 7.824 4.031 1 98.62 133 LEU B O 1
ATOM 2763 N N . SER B 1 134 ? -2.404 6.867 2.729 1 98.44 134 SER B N 1
ATOM 2764 C CA . SER B 1 134 ? -2.354 5.633 3.506 1 98.44 134 SER B CA 1
ATOM 2765 C C . SER B 1 134 ? -0.974 4.988 3.426 1 98.44 134 SER B C 1
ATOM 2767 O O . SER B 1 134 ? -0.51 4.383 4.395 1 98.44 134 SER B O 1
ATOM 2769 N N . SER B 1 135 ? -0.3 5.07 2.277 1 98.12 135 SER B N 1
ATOM 2770 C CA . SER B 1 135 ? 1.062 4.562 2.158 1 98.12 135 SER B CA 1
ATOM 2771 C C . SER B 1 135 ? 2.018 5.32 3.076 1 98.12 135 SER B C 1
ATOM 2773 O O . SER B 1 135 ? 2.885 4.719 3.713 1 98.12 135 SER B O 1
ATOM 2775 N N . THR B 1 136 ? 1.884 6.621 3.143 1 97.81 136 THR B N 1
ATOM 2776 C CA . THR B 1 136 ? 2.715 7.445 4.012 1 97.81 136 THR B CA 1
ATOM 2777 C C . THR B 1 136 ? 2.494 7.078 5.477 1 97.81 136 THR B C 1
ATOM 2779 O O . THR B 1 136 ? 3.453 6.945 6.242 1 97.81 136 THR B O 1
ATOM 2782 N N . ILE B 1 137 ? 1.226 6.875 5.832 1 98 137 ILE B N 1
ATOM 2783 C CA . ILE B 1 137 ? 0.873 6.523 7.203 1 98 137 ILE B CA 1
ATOM 2784 C C . ILE B 1 137 ? 1.503 5.184 7.574 1 98 137 ILE B C 1
ATOM 2786 O O . ILE B 1 137 ? 2.094 5.043 8.648 1 98 137 ILE B O 1
ATOM 2790 N N . LEU B 1 138 ? 1.408 4.223 6.68 1 98 138 LEU B N 1
ATOM 2791 C CA . LEU B 1 138 ? 1.941 2.9 6.988 1 98 138 LEU B CA 1
ATOM 2792 C C . LEU B 1 138 ? 3.467 2.926 7.035 1 98 138 LEU B C 1
ATOM 2794 O O . LEU B 1 138 ? 4.078 2.207 7.824 1 98 138 LEU B O 1
ATOM 2798 N N . ALA B 1 139 ? 4.082 3.74 6.219 1 97.12 139 ALA B N 1
ATOM 2799 C CA . ALA B 1 139 ? 5.535 3.842 6.148 1 97.12 139 ALA B CA 1
ATOM 2800 C C . ALA B 1 139 ? 6.086 4.66 7.312 1 97.12 139 ALA B C 1
ATOM 2802 O O . ALA B 1 139 ? 7.305 4.793 7.469 1 97.12 139 ALA B O 1
ATOM 2803 N N . TRP B 1 140 ? 5.215 5.277 8.094 1 96.19 140 TRP B N 1
ATOM 2804 C CA . TRP B 1 140 ? 5.629 6.152 9.188 1 96.19 140 TRP B CA 1
ATOM 2805 C C . TRP B 1 140 ? 6.57 5.426 10.141 1 96.19 140 TRP B C 1
ATOM 2807 O O . TRP B 1 140 ? 6.383 4.242 10.43 1 96.19 140 TRP B O 1
ATOM 2817 N N . ASP B 1 141 ? 7.645 6.102 10.586 1 94.88 141 ASP B N 1
ATOM 2818 C CA . ASP B 1 141 ? 8.539 5.523 11.586 1 94.88 141 ASP B CA 1
ATOM 2819 C C . ASP B 1 141 ? 7.922 5.598 12.977 1 94.88 141 ASP B C 1
ATOM 2821 O O . ASP B 1 141 ? 8.086 6.598 13.68 1 94.88 141 ASP B O 1
ATOM 2825 N N . THR B 1 142 ? 7.332 4.535 13.445 1 95.31 142 THR B N 1
ATOM 2826 C CA . THR B 1 142 ? 6.438 4.551 14.602 1 95.31 142 THR B CA 1
ATOM 2827 C C . THR B 1 142 ? 7.23 4.531 15.906 1 95.31 142 THR B C 1
ATOM 2829 O O . THR B 1 142 ? 6.699 4.859 16.969 1 95.31 142 THR B O 1
ATOM 2832 N N . ASP B 1 143 ? 8.516 4.145 15.828 1 93.69 143 ASP B N 1
ATOM 2833 C CA . ASP B 1 143 ? 9.266 4 17.062 1 93.69 143 ASP B CA 1
ATOM 2834 C C . ASP B 1 143 ? 10.594 4.762 17 1 93.69 143 ASP B C 1
ATOM 2836 O O . ASP B 1 143 ? 11.398 4.695 17.938 1 93.69 143 ASP B O 1
ATOM 2840 N N . GLY B 1 144 ? 10.883 5.422 15.945 1 93.19 144 GLY B N 1
ATOM 2841 C CA . GLY B 1 144 ? 12.062 6.266 15.82 1 93.19 144 GLY B CA 1
ATOM 2842 C C . GLY B 1 144 ? 13.312 5.492 15.445 1 93.19 144 GLY B C 1
ATOM 2843 O O . GLY B 1 144 ? 14.406 6.059 15.383 1 93.19 144 GLY B O 1
ATOM 2844 N N . PHE B 1 145 ? 13.18 4.297 15.164 1 93.12 145 PHE B N 1
ATOM 2845 C CA . PHE B 1 145 ? 14.32 3.443 14.859 1 93.12 145 PHE B CA 1
ATOM 2846 C C . PHE B 1 145 ? 14.938 3.822 13.516 1 93.12 145 PHE B C 1
ATOM 2848 O O . PHE B 1 145 ? 16.156 3.848 13.375 1 93.12 145 PHE B O 1
ATOM 2855 N N . VAL B 1 146 ? 14.141 4.164 12.555 1 91.56 146 VAL B N 1
ATOM 2856 C CA . VAL B 1 146 ? 14.586 4.367 11.18 1 91.56 146 VAL B CA 1
ATOM 2857 C C . VAL B 1 146 ? 15.047 5.809 10.992 1 91.56 146 VAL B C 1
ATOM 2859 O O . VAL B 1 146 ? 16.125 6.055 10.453 1 91.56 146 VAL B O 1
ATOM 2862 N N . ASP B 1 147 ? 14.305 6.707 11.508 1 91.69 147 ASP B N 1
ATOM 2863 C CA . ASP B 1 147 ? 14.57 8.125 11.258 1 91.69 147 ASP B CA 1
ATOM 2864 C C . ASP B 1 147 ? 15.297 8.758 12.438 1 91.69 147 ASP B C 1
ATOM 2866 O O . ASP B 1 147 ? 15.719 9.914 12.367 1 91.69 147 ASP B O 1
ATOM 2870 N N . GLY B 1 148 ? 15.484 8.047 13.523 1 91.5 148 GLY B N 1
ATOM 2871 C CA . GLY B 1 148 ? 16.234 8.523 14.672 1 91.5 148 GLY B CA 1
ATOM 2872 C C . GLY B 1 148 ? 15.414 9.383 15.609 1 91.5 148 GLY B C 1
ATOM 2873 O O . GLY B 1 148 ? 15.953 9.977 16.547 1 91.5 148 GLY B O 1
ATOM 2874 N N . ARG B 1 149 ? 14.195 9.57 15.312 1 89.62 149 ARG B N 1
ATOM 2875 C CA . ARG B 1 149 ? 13.281 10.328 16.172 1 89.62 149 ARG B CA 1
ATOM 2876 C C . ARG B 1 149 ? 11.852 9.812 16.047 1 89.62 149 ARG B C 1
ATOM 2878 O O . ARG B 1 149 ? 11.422 9.422 14.953 1 89.62 149 ARG B O 1
ATOM 2885 N N . LYS B 1 150 ? 11.203 9.883 17.156 1 88.5 150 LYS B N 1
ATOM 2886 C CA . LYS B 1 150 ? 9.781 9.523 17.109 1 88.5 150 LYS B CA 1
ATOM 2887 C C . LYS B 1 150 ? 8.953 10.641 16.5 1 88.5 150 LYS B C 1
ATOM 2889 O O . LYS B 1 150 ? 9.172 11.82 16.781 1 88.5 150 LYS B O 1
ATOM 2894 N N . LYS B 1 151 ? 8.172 10.242 15.633 1 89.19 151 LYS B N 1
ATOM 2895 C CA . LYS B 1 151 ? 7.277 11.188 14.969 1 89.19 151 LYS B CA 1
ATOM 2896 C C . LYS B 1 151 ? 5.816 10.852 15.242 1 89.19 151 LYS B C 1
ATOM 2898 O O . LYS B 1 151 ? 5.469 9.688 15.445 1 89.19 151 LYS B O 1
ATOM 2903 N N . LYS B 1 152 ? 5.023 11.898 15.266 1 92.44 152 LYS B N 1
ATOM 2904 C CA . LYS B 1 152 ? 3.609 11.703 15.578 1 92.44 152 LYS B CA 1
ATOM 2905 C C . LYS B 1 152 ? 2.73 12.031 14.375 1 92.44 152 LYS B C 1
ATOM 2907 O O . LYS B 1 152 ? 3.111 12.844 13.523 1 92.44 152 LYS B O 1
ATOM 2912 N N . ILE B 1 153 ? 1.653 11.359 14.32 1 97.62 153 ILE B N 1
ATOM 2913 C CA . ILE B 1 153 ? 0.555 11.703 13.422 1 97.62 153 ILE B CA 1
ATOM 2914 C C . ILE B 1 153 ? -0.65 12.164 14.242 1 97.62 153 ILE B C 1
ATOM 2916 O O . ILE B 1 153 ? -1.145 11.438 15.102 1 97.62 153 ILE B O 1
ATOM 2920 N N . LEU B 1 154 ? -1.062 13.383 14.039 1 97.75 154 LEU B N 1
ATOM 2921 C CA . LEU B 1 154 ? -2.332 13.836 14.594 1 97.75 154 LEU B CA 1
ATOM 2922 C C . LEU B 1 154 ? -3.484 13.531 13.648 1 97.75 154 LEU B C 1
ATOM 2924 O O . LEU B 1 154 ? -3.348 13.672 12.43 1 97.75 154 LEU B O 1
ATOM 2928 N N . VAL B 1 155 ? -4.613 13.086 14.289 1 98.31 155 VAL B N 1
ATOM 2929 C CA . VAL B 1 155 ? -5.758 12.812 13.43 1 98.31 155 VAL B CA 1
ATOM 2930 C C . VAL B 1 155 ? -6.996 13.531 13.961 1 98.31 155 VAL B C 1
ATOM 2932 O O . VAL B 1 155 ? -7.191 13.617 15.18 1 98.31 155 VAL B O 1
ATOM 2935 N N . ALA B 1 156 ? -7.754 14.109 13.086 1 97.88 156 ALA B N 1
ATOM 2936 C CA . ALA B 1 156 ? -9.078 14.656 13.359 1 97.88 156 ALA B CA 1
ATOM 2937 C C . ALA B 1 156 ? -10.148 13.961 12.523 1 97.88 156 ALA B C 1
ATOM 2939 O O . ALA B 1 156 ? -10.32 14.273 11.344 1 97.88 156 ALA B O 1
ATOM 2940 N N . THR B 1 157 ? -10.93 13.094 13.203 1 97.19 157 THR B N 1
ATOM 2941 C CA . THR B 1 157 ? -11.938 12.32 12.477 1 97.19 157 THR B CA 1
ATOM 2942 C C . THR B 1 157 ? -13.117 13.211 12.094 1 97.19 157 THR B C 1
ATOM 2944 O O . THR B 1 157 ? -13.414 14.195 12.773 1 97.19 157 THR B O 1
ATOM 2947 N N . ALA B 1 158 ? -13.695 12.891 11 1 96.19 158 ALA B N 1
ATOM 2948 C CA . ALA B 1 158 ? -14.883 13.594 10.523 1 96.19 158 ALA B CA 1
ATOM 2949 C C . ALA B 1 158 ? -15.812 12.648 9.766 1 96.19 158 ALA B C 1
ATOM 2951 O O . ALA B 1 158 ? -15.422 12.07 8.75 1 96.19 158 ALA B O 1
ATOM 2952 N N . MET B 1 159 ? -17.078 12.57 10.242 1 94.62 159 MET B N 1
ATOM 2953 C CA . MET B 1 159 ? -18.094 11.742 9.609 1 94.62 159 MET B CA 1
ATOM 2954 C C . MET B 1 159 ? -19.484 12.117 10.109 1 94.62 159 MET B C 1
ATOM 2956 O O . MET B 1 159 ? -19.625 12.898 11.055 1 94.62 159 MET B O 1
ATOM 2960 N N . ASN B 1 160 ? -20.422 11.648 9.328 1 92 160 ASN B N 1
ATOM 2961 C CA . ASN B 1 160 ? -21.797 11.836 9.758 1 92 160 ASN B CA 1
ATOM 2962 C C . ASN B 1 160 ? -22.094 11.102 11.062 1 92 160 ASN B C 1
ATOM 2964 O O . ASN B 1 160 ? -21.453 10.094 11.367 1 92 160 ASN B O 1
ATOM 2968 N N . THR B 1 161 ? -23.062 11.555 11.734 1 92.12 161 THR B N 1
ATOM 2969 C CA . THR B 1 161 ? -23.391 11.023 13.055 1 92.12 161 THR B CA 1
ATOM 2970 C C . THR 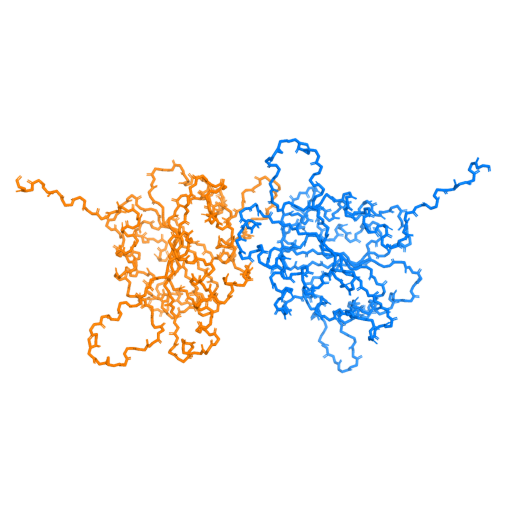B 1 161 ? -23.703 9.531 12.969 1 92.12 161 THR B C 1
ATOM 2972 O O . THR B 1 161 ? -23.266 8.75 13.82 1 92.12 161 THR B O 1
ATOM 2975 N N . ALA B 1 162 ? -24.5 9.148 11.984 1 94.88 162 ALA B N 1
ATOM 2976 C CA . ALA B 1 162 ? -24.875 7.738 11.859 1 94.88 162 ALA B CA 1
ATOM 2977 C C . ALA B 1 162 ? -23.641 6.875 11.617 1 94.88 162 ALA B C 1
ATOM 2979 O O . ALA B 1 162 ? -23.531 5.762 12.141 1 94.88 162 ALA B O 1
ATOM 2980 N N . MET B 1 163 ? -22.688 7.406 10.844 1 95.19 163 MET B N 1
ATOM 2981 C CA . MET B 1 163 ? -21.438 6.684 10.617 1 95.19 163 MET B CA 1
ATOM 2982 C C . MET B 1 163 ? -20.625 6.59 11.906 1 95.19 163 MET B C 1
ATOM 2984 O O . MET B 1 163 ? -20.047 5.539 12.203 1 95.19 163 MET B O 1
ATOM 2988 N N . PHE B 1 164 ? -20.641 7.656 12.633 1 94.5 164 PHE B N 1
ATOM 2989 C CA . PHE B 1 164 ? -19.891 7.715 13.883 1 94.5 164 PHE B CA 1
ATOM 2990 C C . PHE B 1 164 ? -20.438 6.727 14.898 1 94.5 164 PHE B C 1
ATOM 2992 O O . PHE B 1 164 ? -19.688 6.023 15.57 1 94.5 164 PHE B O 1
ATOM 2999 N N . ARG B 1 165 ? -21.594 6.582 14.93 1 94.31 165 ARG B N 1
ATOM 3000 C CA . ARG B 1 165 ? -22.266 5.746 15.93 1 94.31 165 ARG B CA 1
ATOM 3001 C C . ARG B 1 165 ? -22.25 4.281 15.508 1 94.31 165 ARG B C 1
ATOM 3003 O O . ARG B 1 165 ? -22.594 3.398 16.297 1 94.31 165 ARG B O 1
ATOM 3010 N N . ASN B 1 166 ? -22.016 4.008 14.273 1 96.12 166 ASN B N 1
ATOM 3011 C CA . ASN B 1 166 ? -21.938 2.627 13.797 1 96.12 166 ASN B CA 1
ATOM 3012 C C . ASN B 1 166 ? -20.984 1.789 14.641 1 96.12 166 ASN B C 1
ATOM 3014 O O . ASN B 1 166 ? -19.844 2.176 14.844 1 96.12 166 ASN B O 1
ATOM 3018 N N . PRO B 1 167 ? -21.453 0.642 15.156 1 97.69 167 PRO B N 1
ATOM 3019 C CA . PRO B 1 167 ? -20.594 -0.176 16.016 1 97.69 167 PRO B CA 1
ATOM 3020 C C . PRO B 1 167 ? -19.266 -0.529 15.367 1 97.69 167 PRO B C 1
ATOM 3022 O O . PRO B 1 167 ? -18.25 -0.664 16.047 1 97.69 167 PRO B O 1
ATOM 3025 N N . ILE B 1 168 ? -19.266 -0.633 14.109 1 97.5 168 ILE B N 1
ATOM 3026 C CA . ILE B 1 168 ? -18.016 -0.947 13.406 1 97.5 168 ILE B CA 1
ATOM 3027 C C . ILE B 1 168 ? -17.062 0.241 13.484 1 97.5 168 ILE B C 1
ATOM 3029 O O . ILE B 1 168 ? -15.867 0.068 13.727 1 97.5 168 ILE B O 1
ATOM 3033 N N . THR B 1 169 ? -17.594 1.454 13.281 1 97 169 THR B N 1
ATOM 3034 C CA . THR B 1 169 ? -16.766 2.654 13.391 1 97 169 THR B CA 1
ATOM 3035 C C . THR B 1 169 ? -16.266 2.834 14.82 1 97 169 THR B C 1
ATOM 3037 O O . THR B 1 169 ? -15.086 3.146 15.031 1 97 169 THR B O 1
ATOM 3040 N N . GLN B 1 170 ? -17.109 2.594 15.719 1 96.88 170 GLN B N 1
ATOM 3041 C CA . GLN B 1 170 ? -16.703 2.703 17.125 1 96.88 170 GLN B CA 1
ATOM 3042 C C . GLN B 1 170 ? -15.594 1.702 17.453 1 96.88 170 GLN B C 1
ATOM 3044 O O . GLN B 1 170 ? -14.641 2.037 18.156 1 96.88 170 GLN B O 1
ATOM 3049 N N . ARG B 1 171 ? -15.727 0.545 16.953 1 97.75 171 ARG B N 1
ATOM 3050 C CA . ARG B 1 171 ? -14.68 -0.455 17.141 1 97.75 171 ARG B CA 1
ATOM 3051 C C . ARG B 1 171 ? -13.367 0.003 16.516 1 97.75 171 ARG B C 1
ATOM 3053 O O . ARG B 1 171 ? -12.297 -0.165 17.109 1 97.75 171 ARG B O 1
ATOM 3060 N N . ASN B 1 172 ? -13.414 0.531 15.312 1 97.69 172 ASN B N 1
ATOM 3061 C CA . ASN B 1 172 ? -12.211 1.014 14.633 1 97.69 172 ASN B CA 1
ATOM 3062 C C . ASN B 1 172 ? -11.539 2.135 15.422 1 97.69 172 ASN B C 1
ATOM 3064 O O . ASN B 1 172 ? -10.312 2.182 15.523 1 97.69 172 ASN B O 1
ATOM 3068 N N . LEU B 1 173 ? -12.32 3.039 15.984 1 96.38 173 LEU B N 1
ATOM 3069 C CA . LEU B 1 173 ? -11.781 4.117 16.812 1 96.38 173 LEU B CA 1
ATOM 3070 C C . LEU B 1 173 ? -11.102 3.564 18.047 1 96.38 173 LEU B C 1
ATOM 3072 O O . LEU B 1 173 ? -10.023 4.027 18.438 1 96.38 173 LEU B O 1
ATOM 3076 N N . LYS B 1 174 ? -11.734 2.594 18.609 1 97.19 174 LYS B N 1
ATOM 3077 C CA . LYS B 1 174 ? -11.133 1.946 19.766 1 97.19 174 LYS B CA 1
ATOM 3078 C C . LYS B 1 174 ? -9.805 1.29 19.406 1 97.19 174 LYS B C 1
ATOM 3080 O O . LYS B 1 174 ? -8.812 1.459 20.109 1 97.19 174 LYS B O 1
ATOM 3085 N N . LEU B 1 175 ? -9.727 0.576 18.312 1 96.5 175 LEU B N 1
ATOM 3086 C CA . LEU B 1 175 ? -8.523 -0.108 17.875 1 96.5 175 LEU B CA 1
ATOM 3087 C C . LEU B 1 175 ? -7.422 0.894 17.531 1 96.5 175 LEU B C 1
ATOM 3089 O O . LEU B 1 175 ? -6.246 0.646 17.812 1 96.5 175 LEU B O 1
ATOM 3093 N N . LEU B 1 176 ? -7.82 1.992 16.953 1 97.12 176 LEU B N 1
ATOM 3094 C CA . LEU B 1 176 ? -6.852 3.045 16.672 1 97.12 176 LEU B CA 1
ATOM 3095 C C . LEU B 1 176 ? -6.113 3.455 17.938 1 97.12 176 LEU B C 1
ATOM 3097 O O . LEU B 1 176 ? -4.883 3.492 17.969 1 97.12 176 LEU B O 1
ATOM 3101 N N . ASN B 1 177 ? -6.883 3.729 18.953 1 95.44 177 ASN B N 1
ATOM 3102 C CA . ASN B 1 177 ? -6.309 4.211 20.203 1 95.44 177 ASN B CA 1
ATOM 3103 C C . ASN B 1 177 ? -5.527 3.111 20.922 1 95.44 177 ASN B C 1
ATOM 3105 O O . ASN B 1 177 ? -4.484 3.379 21.516 1 95.44 177 ASN B O 1
ATOM 3109 N N . GLU B 1 178 ? -5.969 1.865 20.797 1 96.12 178 GLU B N 1
ATOM 3110 C CA . GLU B 1 178 ? -5.316 0.741 21.469 1 96.12 178 GLU B CA 1
ATOM 3111 C C . GLU B 1 178 ? -4.012 0.368 20.766 1 96.12 178 GLU B C 1
ATOM 3113 O O . GLU B 1 178 ? -3.008 0.08 21.422 1 96.12 178 GLU B O 1
ATOM 3118 N N . LEU B 1 179 ? -3.996 0.411 19.453 1 95.75 179 LEU B N 1
ATOM 3119 C CA . LEU B 1 179 ? -2.863 -0.094 18.688 1 95.75 179 LEU B CA 1
ATOM 3120 C C . LEU B 1 179 ? -1.848 1.013 18.422 1 95.75 179 LEU B C 1
ATOM 3122 O O . LEU B 1 179 ? -0.647 0.749 18.328 1 95.75 179 LEU B O 1
ATOM 3126 N N . MET B 1 180 ? -2.311 2.25 18.234 1 96.94 180 MET B N 1
ATOM 3127 C CA . MET B 1 180 ? -1.445 3.299 17.703 1 96.94 180 MET B CA 1
ATOM 3128 C C . MET B 1 180 ? -1.363 4.477 18.672 1 96.94 180 MET B C 1
ATOM 3130 O O . MET B 1 180 ? -0.475 5.32 18.547 1 96.94 180 MET B O 1
ATOM 3134 N N . GLY B 1 181 ? -2.318 4.523 19.578 1 95.5 181 GLY B N 1
ATOM 3135 C CA . GLY B 1 181 ? -2.408 5.656 20.484 1 95.5 181 GLY B CA 1
ATOM 3136 C C . GLY B 1 181 ? -1.679 5.43 21.797 1 95.5 181 GLY B C 1
ATOM 3137 O O . GLY B 1 181 ? -0.759 4.613 21.875 1 95.5 181 GLY B O 1
ATOM 3138 N N . GLY B 1 182 ? -1.999 6.289 22.766 1 90.25 182 GLY B N 1
ATOM 3139 C CA . GLY B 1 182 ? -1.36 6.184 24.062 1 90.25 182 GLY B CA 1
ATOM 3140 C C . GLY B 1 182 ? -0.074 6.98 24.172 1 90.25 182 GLY B C 1
ATOM 3141 O O . GLY B 1 182 ? 0.349 7.613 23.188 1 90.25 182 GLY B O 1
ATOM 3142 N N . ALA B 1 183 ? 0.553 6.988 25.312 1 89.19 183 ALA B N 1
ATOM 3143 C CA . ALA B 1 183 ? 1.733 7.797 25.609 1 89.19 183 ALA B CA 1
ATOM 3144 C C . ALA B 1 183 ? 2.91 7.391 24.734 1 89.19 183 ALA B C 1
ATOM 3146 O O . ALA B 1 183 ? 3.674 8.242 24.266 1 89.19 183 ALA B O 1
ATOM 3147 N N . ASP B 1 184 ? 2.926 6.141 24.406 1 90.56 184 ASP B N 1
ATOM 3148 C CA . ASP B 1 184 ? 4.051 5.637 23.625 1 90.56 184 ASP B CA 1
ATOM 3149 C C . ASP B 1 184 ? 3.662 5.438 22.156 1 90.56 184 ASP B C 1
ATOM 3151 O O . ASP B 1 184 ? 4.484 5.008 21.344 1 90.56 184 ASP B O 1
ATOM 3155 N N . GLY B 1 185 ? 2.398 5.82 21.859 1 95 185 GLY B N 1
ATOM 3156 C CA . GLY B 1 185 ? 1.921 5.629 20.5 1 95 185 GLY B CA 1
ATOM 3157 C C . GLY B 1 185 ? 2.355 6.734 19.547 1 95 185 GLY B C 1
ATOM 3158 O O . GLY B 1 185 ? 2.967 7.715 19.969 1 95 185 GLY B O 1
ATOM 3159 N N . TRP B 1 186 ? 2.088 6.527 18.328 1 96.81 186 TRP B N 1
ATOM 3160 C CA . TRP B 1 186 ? 2.547 7.473 17.328 1 96.81 186 TRP B CA 1
ATOM 3161 C C . TRP B 1 186 ? 1.368 8.203 16.688 1 96.81 186 TRP B C 1
ATOM 3163 O O . TRP B 1 186 ? 1.55 9.008 15.773 1 96.81 186 TRP B O 1
ATOM 3173 N N . VAL B 1 187 ? 0.095 7.883 17.156 1 97.62 187 VAL B N 1
ATOM 3174 C CA . VAL B 1 187 ? -1.091 8.57 16.656 1 97.62 187 VAL B CA 1
ATOM 3175 C C . VAL B 1 187 ? -1.823 9.242 17.828 1 97.62 187 VAL B C 1
ATOM 3177 O O . VAL B 1 187 ? -1.985 8.641 18.891 1 97.62 187 VAL B O 1
ATOM 3180 N N . GLU B 1 188 ? -2.193 10.461 17.625 1 96.31 188 GLU B N 1
ATOM 3181 C CA . GLU B 1 188 ? -2.988 11.211 18.594 1 96.31 188 GLU B CA 1
ATOM 3182 C C . GLU B 1 188 ? -4.262 11.758 17.953 1 96.31 188 GLU B C 1
ATOM 3184 O O . GLU B 1 188 ? -4.207 12.469 16.953 1 96.31 188 GLU B O 1
ATOM 3189 N N . GLU B 1 189 ? -5.387 11.422 18.516 1 95.06 189 GLU B N 1
ATOM 3190 C CA . GLU B 1 189 ? -6.672 11.875 18 1 95.06 189 GLU B CA 1
ATOM 3191 C C . GLU B 1 189 ? -7.07 13.219 18.594 1 95.06 189 GLU B C 1
ATOM 3193 O O . GLU B 1 189 ? -7.023 13.398 19.812 1 95.06 189 GLU B O 1
ATOM 3198 N N . LEU B 1 190 ? -7.379 14.109 17.719 1 93.94 190 LEU B N 1
ATOM 3199 C CA . LEU B 1 190 ? -7.922 15.391 18.156 1 93.94 190 LEU B CA 1
ATOM 3200 C C . LEU B 1 190 ? -9.438 15.32 18.297 1 93.94 190 LEU B C 1
ATOM 3202 O O . LEU B 1 190 ? -10.141 14.969 17.344 1 93.94 190 LEU B O 1
ATOM 3206 N N . GLN B 1 191 ? -9.852 15.406 19.516 1 78.69 191 GLN B N 1
ATOM 3207 C CA . GLN B 1 191 ? -11.281 15.266 19.781 1 78.69 191 GLN B CA 1
ATOM 3208 C C . GLN B 1 191 ? -12.008 16.594 19.609 1 78.69 191 GLN B C 1
ATOM 3210 O O . GLN B 1 191 ? -11.406 17.656 19.719 1 78.69 191 GLN B O 1
ATOM 3215 N N . THR B 1 192 ? -13.211 16.453 19.016 1 62.62 192 THR B N 1
ATOM 3216 C CA . THR B 1 192 ? -14.07 17.625 18.906 1 62.62 192 THR B CA 1
ATOM 3217 C C . THR B 1 192 ? -14.289 18.25 20.281 1 62.62 192 THR B C 1
ATOM 3219 O O . THR B 1 192 ? -14.375 17.547 21.297 1 62.62 192 THR B O 1
ATOM 3222 N N . ILE B 1 193 ? -13.617 19.344 20.5 1 50.53 193 ILE B N 1
ATOM 3223 C CA . ILE B 1 193 ? -13.938 20.016 21.75 1 50.53 193 ILE B CA 1
ATOM 3224 C C . ILE B 1 193 ? -15.453 20.094 21.938 1 50.53 193 ILE B C 1
ATOM 3226 O O . ILE B 1 193 ? -16.172 20.547 21.031 1 50.53 193 ILE B O 1
ATOM 3230 N N . SER B 1 194 ? -16.031 19.031 22.312 1 45.94 194 SER B N 1
ATOM 3231 C CA . SER B 1 194 ? -17.422 19.297 22.703 1 45.94 194 SER B CA 1
ATOM 3232 C C . SER B 1 194 ? -17.531 20.594 23.484 1 45.94 194 SER B C 1
ATOM 3234 O O . SER B 1 194 ? -17.094 20.688 24.625 1 45.94 194 SER B O 1
ATOM 3236 N N . LYS B 1 195 ? -16.969 21.641 23.094 1 41.22 195 LYS B N 1
ATOM 3237 C CA . LYS B 1 195 ? -17.453 22.766 23.922 1 41.22 195 LYS B CA 1
ATOM 3238 C C . LYS B 1 195 ? -18.828 22.469 24.484 1 41.22 195 LYS B C 1
ATOM 3240 O O . LYS B 1 195 ? -19.547 21.594 24 1 41.22 195 LYS B O 1
ATOM 3245 N N . GLY B 1 196 ? -19.156 23.375 25.562 1 39.03 196 GLY B N 1
ATOM 3246 C CA . GLY B 1 196 ? -20.438 23.688 26.188 1 39.03 196 GLY B CA 1
ATOM 3247 C C . GLY B 1 196 ? -21.609 23.609 25.219 1 39.03 196 GLY B C 1
ATOM 3248 O O . GLY B 1 196 ? -22.641 24.234 25.453 1 39.03 196 GLY B O 1
ATOM 3249 N N . LEU B 1 197 ? -21.391 23.406 23.969 1 40.88 197 LEU B N 1
ATOM 3250 C CA . LEU B 1 197 ? -22.656 23.781 23.359 1 40.88 197 LEU B CA 1
ATOM 3251 C C . LEU B 1 197 ? -23.828 23.125 24.078 1 40.88 197 LEU B C 1
ATOM 3253 O O . LEU B 1 197 ? -23.797 21.922 24.328 1 40.88 197 LEU B O 1
ATOM 3257 N N . ALA B 1 198 ? -24.375 23.797 24.984 1 38.88 198 ALA B N 1
ATOM 3258 C CA . ALA B 1 198 ? -25.641 23.547 25.672 1 38.88 198 ALA B CA 1
ATOM 3259 C C . ALA B 1 198 ? -26.516 22.594 24.859 1 38.88 198 ALA B C 1
ATOM 3261 O O . ALA B 1 198 ? -27.406 21.922 25.422 1 38.88 198 ALA B O 1
ATOM 3262 N N . CYS B 1 199 ? -26.859 23.078 23.5 1 40.84 199 CYS B N 1
ATOM 3263 C CA . CYS B 1 199 ? -27.859 22.328 22.75 1 40.84 199 CYS B CA 1
ATOM 3264 C C . CYS B 1 199 ? -27.312 20.969 22.328 1 40.84 199 CYS B C 1
ATOM 3266 O O . CYS B 1 199 ? -26.156 20.844 21.953 1 40.84 199 CYS B O 1
ATOM 3268 N N . GLY B 1 200 ? -27.469 19.938 22.938 1 41.47 200 GLY B N 1
ATOM 3269 C CA . GLY B 1 200 ? -27.406 18.484 22.891 1 41.47 200 GLY B CA 1
ATOM 3270 C C . GLY B 1 200 ? -27.016 17.953 21.516 1 41.47 200 GLY B C 1
ATOM 3271 O O . GLY B 1 200 ? -26.703 16.766 21.375 1 41.47 200 GLY B O 1
ATOM 3272 N N . ASP B 1 201 ? -27.359 18.625 20.469 1 42 201 ASP B N 1
ATOM 3273 C CA . ASP B 1 201 ? -27.406 18.078 19.109 1 42 201 ASP B CA 1
ATOM 3274 C C . ASP B 1 201 ? -26.047 18.219 18.422 1 42 201 ASP B C 1
ATOM 3276 O O . ASP B 1 201 ? -25.938 18.156 17.203 1 42 201 ASP B O 1
ATOM 3280 N N . VAL B 1 202 ? -25.047 18.828 18.891 1 52.84 202 VAL B N 1
ATOM 3281 C CA . VAL B 1 202 ? -23.859 18.812 18.031 1 52.84 202 VAL B CA 1
ATOM 3282 C C . VAL B 1 202 ? -23.578 17.391 17.562 1 52.84 202 VAL B C 1
ATOM 3284 O O . VAL B 1 202 ? -23.531 16.453 18.375 1 52.84 202 VAL B O 1
ATOM 3287 N N . GLY B 1 203 ? -23.766 17.125 16.25 1 65.88 203 GLY B N 1
ATOM 3288 C CA . GLY B 1 203 ? -23.719 15.82 15.594 1 65.88 203 GLY B CA 1
ATOM 3289 C C . GLY B 1 203 ? -22.453 15.047 15.898 1 65.88 203 GLY B C 1
ATOM 3290 O O . GLY B 1 203 ? -21.344 15.578 15.75 1 65.88 203 GLY B O 1
ATOM 3291 N N . GLN B 1 204 ? -22.516 14.133 16.688 1 80.81 204 GLN B N 1
ATOM 3292 C CA . GLN B 1 204 ? -21.469 13.141 16.891 1 80.81 204 GLN B CA 1
ATOM 3293 C C . GLN B 1 204 ? -20.781 12.789 15.578 1 80.81 204 GLN B C 1
ATOM 3295 O O . GLN B 1 204 ? -21.438 12.625 14.547 1 80.81 204 GLN B O 1
ATOM 3300 N N . GLY B 1 205 ? -19.406 13.039 15.531 1 89.31 205 GLY B N 1
ATOM 3301 C CA . GLY B 1 205 ? -18.688 12.648 14.328 1 89.31 205 GLY B CA 1
ATOM 3302 C C . GLY B 1 205 ? -18.094 13.82 13.578 1 89.31 205 GLY B C 1
ATOM 3303 O O . GLY B 1 205 ? -17.344 13.641 12.617 1 89.31 205 GLY B O 1
ATOM 3304 N N . ALA B 1 206 ? -18.578 15.07 14.023 1 92.19 206 ALA B N 1
ATOM 3305 C CA . ALA B 1 206 ? -18.016 16.25 13.367 1 92.19 206 ALA B CA 1
ATOM 3306 C C . ALA B 1 206 ? -16.531 16.406 13.68 1 92.19 206 ALA B C 1
ATOM 3308 O O . ALA B 1 206 ? -16.078 15.992 14.75 1 92.19 206 ALA B O 1
ATOM 3309 N N . MET B 1 207 ? -15.805 17 12.797 1 95.12 207 MET B N 1
ATOM 3310 C CA . MET B 1 207 ? -14.375 17.219 12.992 1 95.12 207 MET B CA 1
ATOM 3311 C C . MET B 1 207 ? -14.125 18.297 14.039 1 95.12 207 MET B C 1
ATOM 3313 O O . MET B 1 207 ? -14.914 19.234 14.164 1 95.12 207 MET B O 1
ATOM 3317 N N . ALA B 1 208 ? -13.016 18.172 14.789 1 94.56 208 ALA B N 1
ATOM 3318 C CA . ALA B 1 208 ? -12.555 19.297 15.594 1 94.56 208 ALA B CA 1
ATOM 3319 C C . ALA B 1 208 ? -12.539 20.578 14.773 1 94.56 208 ALA B C 1
ATOM 3321 O O . ALA B 1 208 ? -12.312 20.547 13.562 1 94.56 208 ALA B O 1
ATOM 3322 N N . THR B 1 209 ? -12.766 21.719 15.43 1 94.81 209 THR B N 1
ATOM 3323 C CA . THR B 1 209 ? -12.773 22.984 14.695 1 94.81 209 THR B CA 1
ATOM 3324 C C . THR B 1 209 ? -11.398 23.266 14.102 1 94.81 209 THR B C 1
ATOM 3326 O O . THR B 1 209 ? -10.383 22.766 14.594 1 94.81 209 THR B O 1
ATOM 3329 N N . TRP B 1 210 ? -11.391 24.016 12.984 1 96.44 210 TRP B N 1
ATOM 3330 C CA . TRP B 1 210 ? -10.109 24.328 12.359 1 96.44 210 TRP B CA 1
ATOM 3331 C C . TRP B 1 210 ? -9.219 25.125 13.305 1 96.44 210 TRP B C 1
ATOM 3333 O O . TRP B 1 210 ? -7.996 24.984 13.273 1 96.44 210 TRP B O 1
ATOM 3343 N N . GLU B 1 211 ? -9.797 25.891 14.227 1 96.06 211 GLU B N 1
ATOM 3344 C CA . GLU B 1 211 ? -9.031 26.641 15.227 1 96.06 211 GLU B CA 1
ATOM 3345 C C . GLU B 1 211 ? -8.32 25.703 16.188 1 96.06 211 GLU B C 1
ATOM 3347 O O . GLU B 1 211 ? -7.156 25.906 16.531 1 96.06 211 GLU B O 1
ATOM 3352 N N . THR B 1 212 ? -9.07 24.656 16.609 1 95.31 212 THR B N 1
ATOM 3353 C CA . THR B 1 212 ? -8.5 23.641 17.5 1 95.31 212 THR B CA 1
ATOM 3354 C C . THR B 1 212 ? -7.332 22.938 16.812 1 95.31 212 THR B C 1
ATOM 3356 O O . THR B 1 212 ? -6.301 22.672 17.438 1 95.31 212 THR B O 1
ATOM 3359 N N . ILE B 1 213 ? -7.488 22.641 15.594 1 97.38 213 ILE B N 1
ATOM 3360 C CA . ILE B 1 213 ? -6.465 21.953 14.82 1 97.38 213 ILE B CA 1
ATOM 3361 C C . ILE B 1 213 ? -5.234 22.844 14.68 1 97.38 213 ILE B C 1
ATOM 3363 O O . ILE B 1 213 ? -4.105 22.391 14.898 1 97.38 213 ILE B O 1
ATOM 3367 N N . VAL B 1 214 ? -5.414 24.125 14.398 1 97.56 214 VAL B N 1
ATOM 3368 C CA . VAL B 1 214 ? -4.316 25.078 14.273 1 97.56 214 VAL B CA 1
ATOM 3369 C C . VAL B 1 214 ? -3.564 25.172 15.594 1 97.56 214 VAL B C 1
ATOM 3371 O O . VAL B 1 214 ? -2.332 25.141 15.625 1 97.56 214 VAL B O 1
ATOM 3374 N N . ALA B 1 215 ? -4.301 25.266 16.656 1 96.19 215 ALA B N 1
ATOM 3375 C CA . ALA B 1 215 ? -3.686 25.359 17.984 1 96.19 215 ALA B CA 1
ATOM 3376 C C . ALA B 1 215 ? -2.84 24.125 18.281 1 96.19 215 ALA B C 1
ATOM 3378 O O . ALA B 1 215 ? -1.736 24.234 18.828 1 96.19 215 ALA B O 1
ATOM 3379 N N . ALA B 1 216 ? -3.369 22.984 17.953 1 96.19 216 ALA B N 1
ATOM 3380 C CA . ALA B 1 216 ? -2.641 21.734 18.188 1 96.19 216 ALA B CA 1
ATOM 3381 C C . ALA B 1 216 ? -1.355 21.688 17.359 1 96.19 216 ALA B C 1
ATOM 3383 O O . ALA B 1 216 ? -0.309 21.266 17.859 1 96.19 216 ALA B O 1
ATOM 3384 N N . ILE B 1 217 ? -1.443 22.109 16.125 1 96.94 217 ILE B N 1
ATOM 3385 C CA . ILE B 1 217 ? -0.282 22.141 15.25 1 96.94 217 ILE B CA 1
ATOM 3386 C C . ILE B 1 217 ? 0.781 23.062 15.828 1 96.94 217 ILE B C 1
ATOM 3388 O O . ILE B 1 217 ? 1.953 22.688 15.922 1 96.94 217 ILE B O 1
ATOM 3392 N N . GLU B 1 218 ? 0.376 24.281 16.219 1 97.12 218 GLU B N 1
ATOM 3393 C CA . GLU B 1 218 ? 1.304 25.266 16.781 1 97.12 218 GLU B CA 1
ATOM 3394 C C . GLU B 1 218 ? 1.981 24.734 18.031 1 97.12 218 GLU B C 1
ATOM 3396 O O . GLU B 1 218 ? 3.184 24.938 18.234 1 97.12 218 GLU B O 1
ATOM 3401 N N . ASP B 1 219 ? 1.215 24.078 18.797 1 95.56 219 ASP B N 1
ATOM 3402 C CA . ASP B 1 219 ? 1.739 23.531 20.047 1 95.56 219 ASP B CA 1
ATOM 3403 C C . ASP B 1 219 ? 2.781 22.453 19.766 1 95.56 219 ASP B C 1
ATOM 3405 O O . ASP B 1 219 ? 3.885 22.484 20.312 1 95.56 219 ASP B O 1
ATOM 3409 N N . LYS B 1 220 ? 2.504 21.531 18.891 1 94.75 220 LYS B N 1
ATOM 3410 C CA . LYS B 1 220 ? 3.373 20.391 18.609 1 94.75 220 LYS B CA 1
ATOM 3411 C C . LYS B 1 220 ? 4.652 20.828 17.906 1 94.75 220 LYS B C 1
ATOM 3413 O O . LYS B 1 220 ? 5.719 20.25 18.125 1 94.75 220 LYS B O 1
ATOM 3418 N N . LEU B 1 221 ? 4.52 21.875 17.062 1 95.38 221 LEU B N 1
ATOM 3419 C CA . LEU B 1 221 ? 5.672 22.328 16.297 1 95.38 221 LEU B CA 1
ATOM 3420 C C . LEU B 1 221 ? 6.43 23.422 17.047 1 95.38 221 LEU B C 1
ATOM 3422 O O . LEU B 1 221 ? 7.473 23.891 16.578 1 95.38 221 LEU B O 1
ATOM 3426 N N . GLY B 1 222 ? 5.883 23.844 18.172 1 93.69 222 GLY B N 1
ATOM 3427 C CA . GLY B 1 222 ? 6.527 24.891 18.969 1 93.69 222 GLY B CA 1
ATOM 3428 C C . GLY B 1 222 ? 6.492 26.25 18.297 1 93.69 222 GLY B C 1
ATOM 3429 O O . GLY B 1 222 ? 7.473 27 18.344 1 93.69 222 GLY B O 1
ATOM 3430 N N . LEU B 1 223 ? 5.492 26.516 17.594 1 90.88 223 LEU B N 1
ATOM 3431 C CA . LEU B 1 223 ? 5.363 27.781 16.891 1 90.88 223 LEU B CA 1
ATOM 3432 C C . LEU B 1 223 ? 4.688 28.828 17.766 1 90.88 223 LEU B C 1
ATOM 3434 O O . LEU B 1 223 ? 4.688 30.016 17.438 1 90.88 223 LEU B O 1
ATOM 3438 N N . ALA B 1 224 ? 3.93 28.531 18.781 1 70.5 224 ALA B N 1
ATOM 3439 C CA . ALA B 1 224 ? 3.25 29.5 19.656 1 70.5 224 ALA B CA 1
ATOM 3440 C C . ALA B 1 224 ? 4.23 30.516 20.219 1 70.5 224 ALA B C 1
ATOM 3442 O O . ALA B 1 224 ? 5.395 30.203 20.469 1 70.5 224 ALA B O 1
ATOM 3443 N N . ALA B 1 225 ? 4.008 31.922 20.016 1 55.78 225 ALA B N 1
ATOM 3444 C CA . ALA B 1 225 ? 4.629 33.219 20.297 1 55.78 225 ALA B CA 1
ATOM 3445 C C . ALA B 1 225 ? 5.285 33.219 21.672 1 55.78 225 ALA B C 1
ATOM 3447 O O . ALA B 1 225 ? 4.688 32.781 22.656 1 55.78 225 ALA B O 1
ATOM 3448 N N . LYS B 1 226 ? 6.633 33.188 21.766 1 49.78 226 LYS B N 1
ATOM 3449 C CA . LYS B 1 226 ? 7.285 33.844 22.891 1 49.78 226 LYS B CA 1
ATOM 3450 C C . LYS B 1 226 ? 6.547 35.125 23.297 1 49.78 226 LYS B C 1
ATOM 3452 O O . LYS B 1 226 ? 6.547 36.094 22.547 1 49.78 226 LYS B O 1
ATOM 3457 N N . GLU B 1 227 ? 5.359 35.125 23.734 1 43.94 227 GLU B N 1
ATOM 3458 C CA . GLU B 1 227 ? 5.031 36.375 24.375 1 43.94 227 GLU B CA 1
ATOM 3459 C C . GLU B 1 227 ? 6.266 37.031 25.016 1 43.94 227 GLU B C 1
ATOM 3461 O O . GLU B 1 227 ? 7.035 36.344 25.703 1 43.94 227 GLU B O 1
ATOM 3466 N N . SER B 1 228 ? 6.867 37.906 24.266 1 40.56 228 SER B N 1
ATOM 3467 C CA . SER B 1 228 ? 7.82 38.812 24.922 1 40.56 228 SER B CA 1
ATOM 3468 C C . SER B 1 228 ? 7.422 39.062 26.375 1 40.56 228 SER B C 1
ATOM 3470 O O . SER B 1 228 ? 6.414 39.719 26.625 1 40.56 228 SER B O 1
ATOM 3472 N N . ARG B 1 229 ? 7.422 38.125 27.219 1 42.03 229 ARG B N 1
ATOM 3473 C CA . ARG B 1 229 ? 7.383 38.469 28.641 1 42.03 229 ARG B CA 1
ATOM 3474 C C . ARG B 1 229 ? 8.328 39.625 28.938 1 42.03 229 ARG B C 1
ATOM 3476 O O . ARG B 1 229 ? 9.336 39.438 29.641 1 42.03 229 ARG B O 1
ATOM 3483 N N . ASP B 1 230 ? 8.867 40.312 27.953 1 36.16 230 ASP B N 1
ATOM 3484 C CA . ASP B 1 230 ? 9.625 41.438 28.469 1 36.16 230 ASP B CA 1
ATOM 3485 C C . ASP B 1 230 ? 8.719 42.406 29.234 1 36.16 230 ASP B C 1
ATOM 3487 O O . ASP B 1 230 ? 9.164 43.438 29.703 1 36.16 230 ASP B O 1
ATOM 3491 N N . GLU B 1 231 ? 7.328 42.375 29.047 1 34 231 GLU B N 1
ATOM 3492 C CA . GLU B 1 231 ? 6.852 43.594 29.703 1 34 231 GLU B CA 1
ATOM 3493 C C . GLU B 1 231 ? 6.965 43.469 31.219 1 34 231 GLU B C 1
ATOM 3495 O O . GLU B 1 231 ? 6.531 44.344 31.953 1 34 231 GLU B O 1
ATOM 3500 N N . GLU B 1 232 ? 7.426 42.281 31.906 1 28.64 232 GLU B N 1
ATOM 3501 C CA . GLU B 1 232 ? 7.676 42.812 33.25 1 28.64 232 GLU B CA 1
ATOM 3502 C C . GLU B 1 232 ? 8.984 43.594 33.312 1 28.64 232 GLU B C 1
ATOM 3504 O O . GLU B 1 232 ? 9.969 43.219 32.688 1 28.64 232 GLU B O 1
#

Radius of gyration: 24.85 Å; Cα contacts (8 Å, |Δi|>4): 873; chains: 2; bounding box: 56×89×66 Å

Secondary structure (DSSP, 8-state):
----HHHHHHHHTTSS-EEEEEEE-SSGGGGGHHHHHHHTTT-TTEEEEEEE-HHHHTT-SSSBTTB--HHHHHTSTTEEEEE-GGGGGSS---TT---HHHHHHHS-EEEEEEEE-HHHHHHHHHT---SHHHHHHHHS-SSSTTTSS---EEEEE---HHHHHSHHHHHHHHHHHHHT-STT-SEEE------S--STTS-TTPPPPHHHHHHHHHHHHT-S----GGG-/----HHHHHHHHTTSS-EEEEEEE-SSGGGGGHHHHHHHTTT-TTEEEEEEE-HHHHTT-SSSBTTB--HHHHTTSTTEEEEE-GGGGGSS---TT---HHHHHHHS-EEEEEEEE-HHHHHHHHHT---SHHHHHHHHS-SSSTTTSS---EEEEE---HHHHH-HHHHHHHHHHHHHH-STT-SEEE---------STTS-TTPPPPHHHHHHHHHHHHT-S----TT--

Solvent-accessible surface area (backbone atoms only — not comparable to full-atom values): 24917 Å² total; per-residue (Å²): 126,85,80,49,63,24,57,53,46,58,62,53,64,75,66,83,57,49,38,35,36,44,25,27,29,53,35,84,62,34,38,42,47,64,56,34,46,59,68,50,44,84,42,78,57,38,39,32,35,36,39,30,35,71,62,18,45,57,44,31,66,48,81,44,88,66,14,46,27,59,71,58,53,53,69,38,68,45,38,76,47,78,38,42,45,63,55,68,58,72,57,86,85,53,94,88,56,74,49,39,44,57,33,60,47,67,34,80,40,50,34,33,31,53,19,30,12,60,34,56,49,23,27,58,71,70,72,48,54,91,40,45,64,39,35,22,60,71,62,41,47,61,76,12,79,83,76,71,47,73,46,52,34,39,32,21,48,25,42,56,40,39,31,43,65,21,67,52,44,45,50,46,53,51,48,39,45,70,74,33,17,65,95,82,34,29,37,44,78,47,64,47,72,74,59,76,65,77,65,80,70,70,62,52,33,50,48,36,51,51,66,57,51,43,52,52,50,28,59,76,70,64,60,65,74,75,70,74,72,57,82,111,125,88,77,47,63,23,56,54,45,56,61,54,62,75,65,82,58,47,40,35,37,45,25,26,26,54,36,82,64,34,40,44,49,64,57,33,46,59,68,50,45,87,43,80,58,38,38,32,35,36,39,30,35,71,62,18,44,70,51,32,66,48,82,46,89,67,15,45,26,61,71,59,53,55,68,39,66,45,37,75,47,77,38,43,46,62,55,65,58,73,60,81,70,51,95,89,56,74,48,37,43,58,32,59,46,66,33,78,41,49,34,32,30,53,19,32,11,68,66,58,50,50,28,59,68,52,36,38,37,92,42,47,64,38,36,23,62,47,38,28,40,57,77,11,78,81,75,71,46,71,44,51,34,38,34,21,47,26,42,54,40,72,56,41,66,31,68,67,45,45,49,46,54,51,46,38,46,71,75,33,18,66,94,81,34,29,37,46,78,48,64,46,72,71,58,77,67,79,69,83,67,75,60,52,32,51,48,36,51,51,67,57,51,42,51,51,50,29,60,77,70,64,61,65,74,77,68,71,72,61,80,112